Protein AF-0000000067941904 (afdb_homodimer)

Nearest PDB structures (foldseek):
  3c17-assembly1_B  TM=8.852E-01  e=2.523E-32  Escherichia coli K-12
  4pvq-assembly1_A  TM=8.910E-01  e=1.715E-28  Homo sapiens
  4pvr-assembly1_B  TM=8.862E-01  e=5.006E-28  Homo sapiens
  4o0f-assembly1_B  TM=8.774E-01  e=3.024E-28  Homo sapiens
  4o0g-assembly1_A  TM=8.658E-01  e=3.875E-26  Homo sapiens

Radius of gyration: 23.12 Å; Cα contacts (8 Å, |Δi|>4): 1687; chains: 2; bounding box: 45×76×63 Å

Structure (mmCIF, N/CA/C/O backbone):
data_AF-0000000067941904-model_v1
#
loop_
_entity.id
_entity.type
_entity.pdbx_description
1 polymer beta-aspartyl-peptidase
#
loop_
_atom_site.group_PDB
_atom_site.id
_atom_site.type_symbol
_atom_site.label_atom_id
_atom_site.label_alt_id
_atom_site.label_comp_id
_atom_site.label_asym_id
_atom_site.label_entity_id
_atom_site.label_seq_id
_atom_site.pdbx_PDB_ins_code
_atom_site.Cartn_x
_atom_site.Cartn_y
_atom_site.Cartn_z
_atom_site.occupancy
_atom_site.B_iso_or_equiv
_atom_site.auth_seq_id
_atom_site.auth_comp_id
_atom_site.auth_asym_id
_atom_site.auth_atom_id
_atom_site.pdbx_PDB_model_num
ATOM 1 N N . MET A 1 1 ? -7.453 7.094 29.125 1 82.31 1 MET A N 1
ATOM 2 C CA . MET A 1 1 ? -6.68 7.547 27.969 1 82.31 1 MET A CA 1
ATOM 3 C C . MET A 1 1 ? -7.297 8.805 27.359 1 82.31 1 MET A C 1
ATOM 5 O O . MET A 1 1 ? -8.5 9.016 27.469 1 82.31 1 MET A O 1
ATOM 9 N N . GLY A 1 2 ? -6.449 9.805 27.031 1 92 2 GLY A N 1
ATOM 10 C CA . GLY A 1 2 ? -7.008 11.031 26.5 1 92 2 GLY A CA 1
ATOM 11 C C . GLY A 1 2 ? -6.973 11.094 24.984 1 92 2 GLY A C 1
ATOM 12 O O . GLY A 1 2 ? -6.547 10.133 24.328 1 92 2 GLY A O 1
ATOM 13 N N . TRP A 1 3 ? -7.645 12.094 24.5 1 97.69 3 TRP A N 1
ATOM 14 C CA . TRP A 1 3 ? -7.602 12.305 23.047 1 97.69 3 TRP A CA 1
ATOM 15 C C . TRP A 1 3 ? -6.305 12.992 22.641 1 97.69 3 TRP A C 1
ATOM 17 O O . TRP A 1 3 ? -5.703 13.719 23.438 1 97.69 3 TRP A O 1
ATOM 27 N N . GLU A 1 4 ? -5.77 12.688 21.5 1 98.62 4 GLU A N 1
ATOM 28 C CA . GLU A 1 4 ? -4.637 13.328 20.844 1 98.62 4 GLU A CA 1
ATOM 29 C C . GLU A 1 4 ? -4.938 13.602 19.375 1 98.62 4 GLU A C 1
ATOM 31 O O . GLU A 1 4 ? -5.664 12.844 18.734 1 98.62 4 GLU A O 1
ATOM 36 N N . ILE A 1 5 ? -4.383 14.711 18.859 1 98.88 5 ILE A N 1
ATOM 37 C CA . ILE A 1 5 ? -4.5 15.039 17.453 1 98.88 5 ILE A CA 1
ATOM 38 C C . ILE A 1 5 ? -3.189 15.648 16.953 1 98.88 5 ILE A C 1
ATOM 40 O O . ILE A 1 5 ? -2.518 16.375 17.688 1 98.88 5 ILE A O 1
ATOM 44 N N . ALA A 1 6 ? -2.777 15.273 15.781 1 98.88 6 ALA A N 1
ATOM 45 C CA . ALA A 1 6 ? -1.626 15.875 15.117 1 98.88 6 ALA A CA 1
ATOM 46 C C . ALA A 1 6 ? -1.904 16.094 13.625 1 98.88 6 ALA A C 1
ATOM 48 O O . ALA A 1 6 ? -2.643 15.312 13.016 1 98.88 6 ALA A O 1
ATOM 49 N N . LEU A 1 7 ? -1.392 17.141 13.062 1 98.38 7 LEU A N 1
ATOM 50 C CA . LEU A 1 7 ? -1.56 17.422 11.641 1 98.38 7 LEU A CA 1
ATOM 51 C C . LEU A 1 7 ? -0.282 18 11.047 1 98.38 7 LEU A C 1
ATOM 53 O O . LEU A 1 7 ? 0.583 18.5 11.781 1 98.38 7 LEU A O 1
ATOM 57 N N . HIS A 1 8 ? -0.13 17.844 9.742 1 97.06 8 HIS A N 1
ATOM 58 C CA . HIS A 1 8 ? 1.003 18.438 9.047 1 97.06 8 HIS A CA 1
ATOM 59 C C . HIS A 1 8 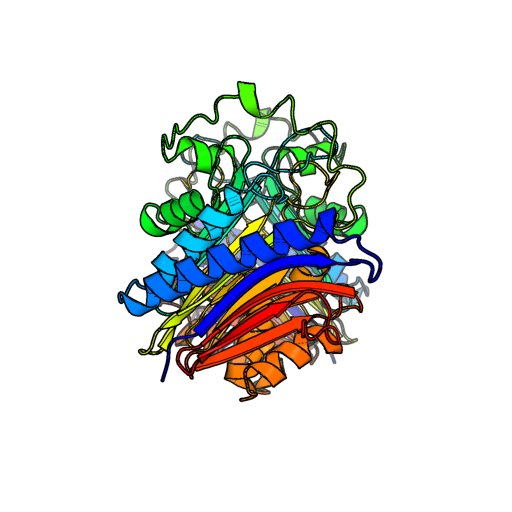? 0.564 19.078 7.738 1 97.06 8 HIS A C 1
ATOM 61 O O . HIS A 1 8 ? -0.49 18.75 7.195 1 97.06 8 HIS A O 1
ATOM 67 N N . ASP A 1 9 ? 1.375 20.031 7.293 1 93.62 9 ASP A N 1
ATOM 68 C CA . ASP A 1 9 ? 1.194 20.703 6.012 1 93.62 9 ASP A CA 1
ATOM 69 C C . ASP A 1 9 ? 2.479 20.672 5.188 1 93.62 9 ASP A C 1
ATOM 71 O O . ASP A 1 9 ? 2.984 21.719 4.773 1 93.62 9 ASP A O 1
ATOM 75 N N . GLY A 1 10 ? 3.006 19.469 5.074 1 91.5 10 GLY A N 1
ATOM 76 C CA . GLY A 1 10 ? 4.156 19.281 4.203 1 91.5 10 GLY A CA 1
ATOM 77 C C . GLY A 1 10 ? 5.48 19.359 4.938 1 91.5 10 GLY A C 1
ATOM 78 O O . GLY A 1 10 ? 5.57 19.969 6 1 91.5 10 GLY A O 1
ATOM 79 N N . ALA A 1 11 ? 6.488 18.688 4.328 1 91.88 11 ALA A N 1
ATOM 80 C CA . ALA A 1 11 ? 7.867 18.641 4.812 1 91.88 11 ALA A CA 1
ATOM 81 C C . ALA A 1 11 ? 8.859 18.656 3.648 1 91.88 11 ALA A C 1
ATOM 83 O O . ALA A 1 11 ? 8.469 18.422 2.5 1 91.88 11 ALA A O 1
ATOM 84 N N . GLY A 1 12 ? 10.055 19.016 3.949 1 91.44 12 GLY A N 1
ATOM 85 C CA . GLY A 1 12 ? 11.117 19.031 2.953 1 91.44 12 GLY A CA 1
ATOM 86 C C . GLY A 1 12 ? 12.258 19.953 3.318 1 91.44 12 GLY A C 1
ATOM 87 O O . GLY A 1 12 ? 12.641 20.047 4.488 1 91.44 12 GLY A O 1
ATOM 88 N N . ASP A 1 13 ? 12.867 20.484 2.264 1 90.25 13 ASP A N 1
ATOM 89 C CA . ASP A 1 13 ? 13.984 21.406 2.451 1 90.25 13 ASP A CA 1
ATOM 90 C C . ASP A 1 13 ? 13.484 22.828 2.727 1 90.25 13 ASP A C 1
ATOM 92 O O . ASP A 1 13 ? 13.672 23.719 1.904 1 90.25 13 ASP A O 1
ATOM 96 N N . ILE A 1 14 ? 12.93 23 3.85 1 91.12 14 ILE A N 1
ATOM 97 C CA . ILE A 1 14 ? 12.453 24.297 4.312 1 91.12 14 ILE A CA 1
ATOM 98 C C . ILE A 1 14 ? 13.578 25.062 5.008 1 91.12 14 ILE A C 1
ATOM 100 O O . ILE A 1 14 ? 13.922 24.75 6.152 1 91.12 14 ILE A O 1
ATOM 104 N N . PRO A 1 15 ? 14.039 26.062 4.344 1 91.25 15 PRO A N 1
ATOM 105 C CA . PRO A 1 15 ? 15.211 26.734 4.914 1 91.25 15 PRO A CA 1
ATOM 106 C C . PRO A 1 15 ? 14.898 27.453 6.219 1 91.25 15 PRO A C 1
ATOM 108 O O . PRO A 1 15 ? 13.82 28.031 6.363 1 91.25 15 PRO A O 1
ATOM 111 N N . TYR A 1 16 ? 15.93 27.531 7.066 1 90.69 16 TYR A N 1
ATOM 112 C CA . TYR A 1 16 ? 15.781 28.219 8.344 1 90.69 16 TYR A CA 1
ATOM 113 C C . TYR A 1 16 ? 15.586 29.719 8.133 1 90.69 16 TYR A C 1
ATOM 115 O O . TYR A 1 16 ? 15.086 30.406 9.016 1 90.69 16 TYR A O 1
ATOM 123 N N . SER A 1 17 ? 15.961 30.156 6.996 1 91.25 17 SER A N 1
ATOM 124 C CA . SER A 1 17 ? 15.883 31.578 6.664 1 91.25 17 SER A CA 1
ATOM 125 C C . SER A 1 17 ? 14.547 31.922 6 1 91.25 17 SER A C 1
ATOM 127 O O . SER A 1 17 ? 14.375 33.031 5.473 1 91.25 17 SER A O 1
ATOM 129 N N . LEU A 1 18 ? 13.625 30.953 5.953 1 89 18 LEU A N 1
ATOM 130 C CA . LEU A 1 18 ? 12.32 31.25 5.375 1 89 18 LEU A CA 1
ATOM 131 C C . LEU A 1 18 ? 11.703 32.5 6.004 1 89 18 LEU A C 1
ATOM 133 O O . LEU A 1 18 ? 11.516 32.531 7.223 1 89 18 LEU A O 1
ATOM 137 N N . PRO A 1 19 ? 11.391 33.469 5.191 1 91.56 19 PRO A N 1
ATOM 138 C CA . PRO A 1 19 ? 10.906 34.75 5.75 1 91.56 19 PRO A CA 1
ATOM 139 C C . PRO A 1 19 ? 9.555 34.594 6.453 1 91.56 19 PRO A C 1
ATOM 141 O O . PRO A 1 19 ? 8.758 33.719 6.082 1 91.56 19 PRO A O 1
ATOM 144 N N . PRO A 1 20 ? 9.258 35.406 7.371 1 92.31 20 PRO A N 1
ATOM 145 C CA . PRO A 1 20 ? 8.023 35.344 8.156 1 92.31 20 PRO A CA 1
ATOM 146 C C . PRO A 1 20 ? 6.77 35.406 7.289 1 92.31 20 PRO A C 1
ATOM 148 O O . PRO A 1 20 ? 5.766 34.75 7.594 1 92.31 20 PRO A O 1
ATOM 151 N N . GLU A 1 21 ? 6.797 36.188 6.289 1 90.88 21 GLU A N 1
ATOM 152 C CA . GLU A 1 21 ? 5.633 36.375 5.43 1 90.88 21 GLU A CA 1
ATOM 153 C C . GLU A 1 21 ? 5.238 35.062 4.754 1 90.88 21 GLU A C 1
ATOM 155 O O . GLU A 1 21 ? 4.09 34.875 4.34 1 90.88 21 GLU A O 1
ATOM 160 N N . ARG A 1 22 ? 6.219 34.125 4.75 1 86.62 22 ARG A N 1
ATOM 161 C CA . ARG A 1 22 ? 5.965 32.875 4.078 1 86.62 22 ARG A CA 1
ATOM 162 C C . ARG A 1 22 ? 5.578 31.781 5.082 1 86.62 22 ARG A C 1
ATOM 164 O O . ARG A 1 22 ? 4.77 30.906 4.777 1 86.62 22 ARG A O 1
ATOM 171 N N . HIS A 1 23 ? 6.164 31.781 6.227 1 90.38 23 HIS A N 1
ATOM 172 C CA . HIS A 1 23 ? 5.883 30.656 7.105 1 90.38 23 HIS A CA 1
ATOM 173 C C . HIS A 1 23 ? 4.801 31.016 8.125 1 90.38 23 HIS A C 1
ATOM 175 O O . HIS A 1 23 ? 4.043 30.141 8.555 1 90.38 23 HIS A O 1
ATOM 181 N N . LEU A 1 24 ? 4.539 32.281 8.438 1 92.69 24 LEU A N 1
ATOM 182 C CA . LEU A 1 24 ? 3.588 32.656 9.477 1 92.69 24 LEU A CA 1
ATOM 183 C C . LEU A 1 24 ? 2.162 32.312 9.062 1 92.69 24 LEU A C 1
ATOM 185 O O . LEU A 1 24 ? 1.393 31.766 9.859 1 92.69 24 LEU A O 1
ATOM 189 N N . PRO A 1 25 ? 1.819 32.656 7.793 1 89.94 25 PRO A N 1
ATOM 190 C CA . PRO A 1 25 ? 0.46 32.281 7.395 1 89.94 25 PRO A CA 1
ATOM 191 C C . PRO A 1 25 ? 0.209 30.766 7.492 1 89.94 25 PRO A C 1
ATOM 193 O O . PRO A 1 25 ? -0.898 30.344 7.832 1 89.94 25 PRO A O 1
ATOM 196 N N . ARG A 1 26 ? 1.134 29.969 7.199 1 90.38 26 ARG A N 1
ATOM 197 C CA . ARG A 1 26 ? 1.008 28.516 7.277 1 90.38 26 ARG A CA 1
ATOM 198 C C . ARG A 1 26 ? 0.893 28.047 8.727 1 90.38 26 ARG A C 1
ATOM 200 O O . ARG A 1 26 ? 0.109 27.156 9.031 1 90.38 26 ARG A O 1
ATOM 207 N N . GLU A 1 27 ? 1.648 28.688 9.578 1 93.75 27 GLU A N 1
ATOM 208 C CA . GLU A 1 27 ? 1.556 28.375 11 1 93.75 27 GLU A CA 1
ATOM 209 C C . GLU A 1 27 ? 0.187 28.75 11.562 1 93.75 27 GLU A C 1
ATOM 211 O O . GLU A 1 27 ? -0.379 28.016 12.375 1 93.75 27 GLU A O 1
ATOM 216 N N . GLU A 1 28 ? -0.254 29.875 11.148 1 94.38 28 GLU A N 1
ATOM 217 C CA . GLU A 1 28 ? -1.566 30.312 11.602 1 94.38 28 GLU A CA 1
ATOM 218 C C . GLU A 1 28 ? -2.666 29.359 11.141 1 94.38 28 GLU A C 1
ATOM 220 O O . GLU A 1 28 ? -3.611 29.094 11.875 1 94.38 28 GLU A O 1
ATOM 225 N N . THR A 1 29 ? -2.508 28.969 9.953 1 93.19 29 THR A N 1
ATOM 226 C CA . THR A 1 29 ? -3.465 28 9.414 1 93.19 29 THR A CA 1
ATOM 227 C C . THR A 1 29 ? -3.441 26.703 10.219 1 93.19 29 THR A C 1
ATOM 229 O O . THR A 1 29 ? -4.492 26.156 10.547 1 93.19 29 THR A O 1
ATOM 232 N N . LEU A 1 30 ? -2.291 26.203 10.492 1 96.19 30 LEU A N 1
ATOM 233 C CA . LEU A 1 30 ? -2.154 25 11.297 1 96.19 30 LEU A CA 1
ATOM 234 C C . LEU A 1 30 ? -2.785 25.172 12.672 1 96.19 30 LEU A C 1
ATOM 236 O O . LEU A 1 30 ? -3.467 24.281 13.172 1 96.19 30 LEU A O 1
ATOM 240 N N . ARG A 1 31 ? -2.512 26.344 13.234 1 97.31 31 ARG A N 1
ATOM 241 C CA . ARG A 1 31 ? -3.09 26.656 14.539 1 97.31 31 ARG A CA 1
ATOM 242 C C . ARG A 1 31 ? -4.613 26.641 14.477 1 97.31 31 ARG A C 1
ATOM 244 O O . ARG A 1 31 ? -5.266 26.047 15.344 1 97.31 31 ARG A O 1
ATOM 251 N N . HIS A 1 32 ? -5.102 27.25 13.508 1 97.06 32 HIS A N 1
ATOM 252 C CA . HIS A 1 32 ? -6.547 27.328 13.328 1 97.06 32 HIS A CA 1
ATOM 253 C C . HIS A 1 32 ? -7.152 25.938 13.156 1 97.06 32 HIS A C 1
ATOM 255 O O . HIS A 1 32 ? -8.133 25.594 13.836 1 97.06 32 HIS A O 1
ATOM 261 N N . CYS A 1 33 ? -6.605 25.141 12.266 1 97.38 33 CYS A N 1
ATOM 262 C CA . CYS A 1 33 ? -7.105 23.781 12.008 1 97.38 33 CYS A CA 1
ATOM 263 C C . CYS A 1 33 ? -6.992 22.922 13.258 1 97.38 33 CYS A C 1
ATOM 265 O O . CYS A 1 33 ? -7.879 22.109 13.539 1 97.38 33 CYS A O 1
ATOM 267 N N . LEU A 1 34 ? -5.898 23.094 13.984 1 98.56 34 LEU A N 1
ATOM 268 C CA . LEU A 1 34 ? -5.711 22.344 15.227 1 98.56 34 LEU A CA 1
ATOM 269 C C . LEU A 1 34 ? -6.805 22.672 16.234 1 98.56 34 LEU A C 1
ATOM 271 O O . LEU A 1 34 ? -7.328 21.781 16.906 1 98.56 34 LEU A O 1
ATOM 275 N N . GLN A 1 35 ? -7.125 23.938 16.344 1 98.44 35 GLN A N 1
ATOM 276 C CA . GLN A 1 35 ? -8.18 24.375 17.266 1 98.44 35 GLN A CA 1
ATOM 277 C C . GLN A 1 35 ? -9.523 23.781 16.875 1 98.44 35 GLN A C 1
ATOM 279 O O . GLN A 1 35 ? -10.305 23.359 17.734 1 98.44 35 GLN A O 1
ATOM 284 N N . ILE A 1 36 ? -9.773 23.719 15.617 1 98.38 36 ILE A N 1
ATOM 285 C CA . ILE A 1 36 ? -10.992 23.109 15.125 1 98.38 36 ILE A CA 1
ATOM 286 C C . ILE A 1 36 ? -11.023 21.625 15.523 1 98.38 36 ILE A C 1
ATOM 288 O O . ILE A 1 36 ? -12.047 21.125 15.984 1 98.38 36 ILE A O 1
ATOM 292 N N . GLY A 1 37 ? -9.922 20.953 15.312 1 98.62 37 GLY A N 1
ATOM 293 C CA . GLY A 1 37 ? -9.828 19.547 15.672 1 98.62 37 GLY A CA 1
ATOM 294 C C . GLY A 1 37 ? -10.016 19.297 17.156 1 98.62 37 GLY A C 1
ATOM 295 O O . GLY A 1 37 ? -10.711 18.359 17.547 1 98.62 37 GLY A O 1
ATOM 296 N N . VAL A 1 38 ? -9.445 20.156 17.953 1 98.44 38 VAL A N 1
ATOM 297 C CA . VAL A 1 38 ? -9.57 20.047 19.391 1 98.44 38 VAL A CA 1
ATOM 298 C C . VAL A 1 38 ? -11.039 20.203 19.797 1 98.44 38 VAL A C 1
ATOM 300 O O . VAL A 1 38 ? -11.555 19.406 20.594 1 98.44 38 VAL A O 1
ATOM 303 N N . LYS A 1 39 ? -11.656 21.188 19.281 1 98.5 39 LYS A N 1
ATOM 304 C CA . LYS A 1 39 ? -13.07 21.422 19.578 1 98.5 39 LYS A CA 1
ATOM 305 C C . LYS A 1 39 ? -13.914 20.219 19.156 1 98.5 39 LYS A C 1
ATOM 307 O O . LYS A 1 39 ? -14.836 19.812 19.891 1 98.5 39 LYS A O 1
ATOM 312 N N . ALA A 1 40 ? -13.625 19.641 18.031 1 98.62 40 ALA A N 1
ATOM 313 C CA . ALA A 1 40 ? -14.367 18.5 17.516 1 98.62 40 ALA A CA 1
ATOM 314 C C . ALA A 1 40 ? -14.211 17.281 18.422 1 98.62 40 ALA A C 1
ATOM 316 O O . ALA A 1 40 ? -15.188 16.609 18.766 1 98.62 40 ALA A O 1
ATOM 317 N N . LEU A 1 41 ? -13 17.031 18.859 1 98.25 41 LEU A N 1
ATOM 318 C CA . LEU A 1 41 ? -12.742 15.898 19.75 1 98.25 41 LEU A CA 1
ATOM 319 C C . LEU A 1 41 ? -13.43 16.094 21.094 1 98.25 41 LEU A C 1
ATOM 321 O O . LEU A 1 41 ? -13.992 15.148 21.656 1 98.25 41 LEU A O 1
ATOM 325 N N . LYS A 1 42 ? -13.406 17.281 21.578 1 97.25 42 LYS A N 1
ATOM 326 C CA . LYS A 1 42 ? -14.047 17.578 22.859 1 97.25 42 LYS A CA 1
ATOM 327 C C . LYS A 1 42 ? -15.562 17.422 22.766 1 97.25 42 LYS A C 1
ATOM 329 O O . LYS A 1 42 ? -16.219 17.156 23.766 1 97.25 42 LYS A O 1
ATOM 334 N N . SER A 1 43 ? -16.078 17.562 21.609 1 97.56 43 SER A N 1
ATOM 335 C CA . SER A 1 43 ? -17.516 17.391 21.391 1 97.56 43 SER A CA 1
ATOM 336 C C . SER A 1 43 ? -17.859 15.945 21.062 1 97.56 43 SER A C 1
ATOM 338 O O . SER A 1 43 ? -18.953 15.664 20.547 1 97.56 43 SER A O 1
ATOM 340 N N . ASN A 1 44 ? -17 15.062 21.109 1 96.69 44 ASN A N 1
ATOM 341 C CA . ASN A 1 44 ? -17.141 13.617 20.969 1 96.69 44 ASN A CA 1
ATOM 342 C C . ASN A 1 44 ? -17.375 13.219 19.516 1 96.69 44 ASN A C 1
ATOM 344 O O . ASN A 1 44 ? -18.078 12.234 19.234 1 96.69 44 ASN A O 1
ATOM 348 N N . MET A 1 45 ? -16.906 14.102 18.656 1 98.25 45 MET A N 1
ATOM 349 C CA . MET A 1 45 ? -16.844 13.664 17.266 1 98.25 45 MET A CA 1
ATOM 350 C C . MET A 1 45 ? -15.883 12.492 17.109 1 98.25 45 MET A C 1
ATOM 352 O O . MET A 1 45 ? -14.836 12.453 17.75 1 98.25 45 MET A O 1
ATOM 356 N N . THR A 1 46 ? -16.219 11.516 16.219 1 98.44 46 THR A N 1
ATOM 357 C CA . THR A 1 46 ? -15.352 10.352 16.047 1 98.44 46 THR A CA 1
ATOM 358 C C . THR A 1 46 ? -14.031 10.758 15.398 1 98.44 46 THR A C 1
ATOM 360 O O . THR A 1 46 ? -13.984 11.695 14.594 1 98.44 46 THR A O 1
ATOM 363 N N . PRO A 1 47 ? -12.984 10.055 15.75 1 98.75 47 PRO A N 1
ATOM 364 C CA . PRO A 1 47 ? -11.703 10.375 15.109 1 98.75 47 PRO A CA 1
ATOM 365 C C . PRO A 1 47 ? -11.789 10.367 13.586 1 98.75 47 PRO A C 1
ATOM 367 O O . PRO A 1 47 ? -11.18 11.219 12.93 1 98.75 47 PRO A O 1
ATOM 370 N N . LEU A 1 48 ? -12.547 9.445 13.016 1 98.88 48 LEU A N 1
ATOM 371 C CA . LEU A 1 48 ? -12.703 9.367 11.562 1 98.88 48 LEU A CA 1
ATOM 372 C C . LEU A 1 48 ? -13.312 10.656 11.016 1 98.88 48 LEU A C 1
ATOM 374 O O . LEU A 1 48 ? -12.844 11.195 10.008 1 98.88 48 LEU A O 1
ATOM 378 N N . ASP A 1 49 ? -14.312 11.203 11.648 1 98.81 49 ASP A N 1
ATOM 379 C CA . ASP A 1 49 ? -14.945 12.453 11.234 1 98.81 49 ASP A CA 1
ATOM 380 C C . ASP A 1 49 ? -14.008 13.633 11.445 1 98.81 49 ASP A C 1
ATOM 382 O O . ASP A 1 49 ? -14 14.578 10.648 1 98.81 49 ASP A O 1
ATOM 386 N N . VAL A 1 50 ? -13.242 13.594 12.492 1 98.88 50 VAL A N 1
ATOM 387 C CA . VAL A 1 50 ? -12.336 14.68 12.836 1 98.88 50 VAL A CA 1
ATOM 388 C C . VAL A 1 50 ? -11.242 14.797 11.766 1 98.88 50 VAL A C 1
ATOM 390 O O . VAL A 1 50 ? -10.961 15.898 11.281 1 98.88 50 VAL A O 1
ATOM 393 N N . VAL A 1 51 ? -10.625 13.672 11.383 1 98.94 51 VAL A N 1
ATOM 394 C CA . VAL A 1 51 ? -9.523 13.75 10.43 1 98.94 51 VAL A CA 1
ATOM 395 C C . VAL A 1 51 ? -10.055 14.195 9.07 1 98.94 51 VAL A C 1
ATOM 397 O O . VAL A 1 51 ? -9.375 14.93 8.336 1 98.94 51 VAL A O 1
ATOM 400 N N . GLU A 1 52 ? -11.25 13.742 8.68 1 98.69 52 GLU A N 1
ATOM 401 C CA . GLU A 1 52 ? -11.844 14.234 7.445 1 98.69 52 GLU A CA 1
ATOM 402 C C . GLU A 1 52 ? -12.078 15.742 7.512 1 98.69 52 GLU A C 1
ATOM 404 O O . GLU A 1 52 ? -11.758 16.469 6.57 1 98.69 52 GLU A O 1
ATOM 409 N N . LEU A 1 53 ? -12.641 16.219 8.594 1 98.56 53 LEU A N 1
ATOM 410 C CA . LEU A 1 53 ? -12.922 17.625 8.805 1 98.56 53 LEU A CA 1
ATOM 411 C C . LEU A 1 53 ? -11.656 18.469 8.656 1 98.56 53 LEU A C 1
ATOM 413 O O . LEU A 1 53 ? -11.648 19.469 7.949 1 98.56 53 LEU A O 1
ATOM 417 N N . ILE A 1 54 ? -10.617 18.047 9.305 1 98.5 54 ILE A N 1
ATOM 418 C CA . ILE A 1 54 ? -9.383 18.828 9.352 1 98.5 54 ILE A CA 1
ATOM 419 C C . ILE A 1 54 ? -8.719 18.828 7.977 1 98.5 54 ILE A C 1
ATOM 421 O O . ILE A 1 54 ? -8.258 19.875 7.512 1 98.5 54 ILE A O 1
ATOM 425 N N . VAL A 1 55 ? -8.633 17.672 7.328 1 97.88 55 VAL A N 1
ATOM 426 C CA . VAL A 1 55 ? -7.973 17.609 6.027 1 97.88 55 VAL A CA 1
ATOM 427 C C . VAL A 1 55 ? -8.789 18.391 5 1 97.88 55 VAL A C 1
ATOM 429 O O . VAL A 1 55 ? -8.227 19.031 4.113 1 97.88 55 VAL A O 1
ATOM 432 N N . ARG A 1 56 ? -10.102 18.375 5.141 1 95.81 56 ARG A N 1
ATOM 433 C CA . ARG A 1 56 ? -10.93 19.219 4.281 1 95.81 56 ARG A CA 1
ATOM 434 C C . ARG A 1 56 ? -10.602 20.688 4.473 1 95.81 56 ARG A C 1
ATOM 436 O O . ARG A 1 56 ? -10.492 21.438 3.502 1 95.81 56 ARG A O 1
ATOM 443 N N . GLU A 1 57 ? -10.516 21.109 5.711 1 95 57 GLU A N 1
ATOM 444 C CA . GLU A 1 57 ? -10.164 22.5 6.008 1 95 57 GLU A CA 1
ATOM 445 C C . GLU A 1 57 ? -8.82 22.875 5.383 1 95 57 GLU A C 1
ATOM 447 O O . GLU A 1 57 ? -8.672 23.969 4.836 1 95 57 GLU A O 1
ATOM 452 N N . LEU A 1 58 ? -7.922 21.969 5.473 1 94.19 58 LEU A N 1
ATOM 453 C CA . LEU A 1 58 ? -6.594 22.203 4.918 1 94.19 58 LEU A CA 1
ATOM 454 C C . LEU A 1 58 ? -6.641 22.266 3.395 1 94.19 58 LEU A C 1
ATOM 456 O O . LEU A 1 58 ? -5.941 23.078 2.777 1 94.19 58 LEU A O 1
ATOM 460 N N . GLU A 1 59 ? -7.422 21.375 2.791 1 90.81 59 GLU A N 1
ATOM 461 C CA . GLU A 1 59 ? -7.574 21.375 1.339 1 90.81 59 GLU A CA 1
ATOM 462 C C . GLU A 1 59 ? -8.141 22.703 0.842 1 90.81 59 GLU A C 1
ATOM 464 O O . GLU A 1 59 ? -7.867 23.109 -0.288 1 90.81 59 GLU A O 1
ATOM 469 N N . ASN A 1 60 ? -8.859 23.375 1.639 1 88.81 60 ASN A N 1
ATOM 470 C CA . ASN A 1 60 ? -9.539 24.609 1.249 1 88.81 60 ASN A CA 1
ATOM 471 C C . ASN A 1 60 ? -8.609 25.812 1.341 1 88.81 60 ASN A C 1
ATOM 473 O O . ASN A 1 60 ? -8.977 26.922 0.944 1 88.81 60 ASN A O 1
ATOM 477 N N . ILE A 1 61 ? -7.445 25.672 1.817 1 83.69 61 ILE A N 1
ATOM 478 C CA . ILE A 1 61 ? -6.512 26.781 1.971 1 83.69 61 ILE A CA 1
ATOM 479 C C . ILE A 1 61 ? -5.66 26.906 0.709 1 83.69 61 ILE A C 1
ATOM 481 O O . ILE A 1 61 ? -4.941 25.984 0.335 1 83.69 61 ILE A O 1
ATOM 485 N N . PRO A 1 62 ? -5.727 28.016 0.093 1 70.94 62 PRO A N 1
ATOM 486 C CA . PRO A 1 62 ? -5.027 28.203 -1.18 1 70.94 62 PRO A CA 1
ATOM 487 C C . PRO A 1 62 ? -3.514 28.062 -1.048 1 70.94 62 PRO A C 1
ATOM 489 O O . PRO A 1 62 ? -2.836 27.719 -2.02 1 70.94 62 PRO A O 1
ATOM 492 N N . HIS A 1 63 ? -2.986 28.391 0.065 1 64.12 63 HIS A N 1
ATOM 493 C CA . HIS A 1 63 ? -1.533 28.391 0.199 1 64.12 63 HIS A CA 1
ATOM 494 C C . HIS A 1 63 ? -0.999 26.969 0.323 1 64.12 63 HIS A C 1
ATOM 496 O O . HIS A 1 63 ? 0.215 26.75 0.318 1 64.12 63 HIS A O 1
ATOM 502 N N . PHE A 1 64 ? -1.901 26.031 0.279 1 63.81 64 PHE A N 1
ATOM 503 C CA . PHE A 1 64 ? -1.436 24.656 0.423 1 63.81 64 PHE A CA 1
ATOM 504 C C . PHE A 1 64 ? -1.532 23.906 -0.902 1 63.81 64 PHE A C 1
ATOM 506 O O . PHE A 1 64 ? -2.428 24.172 -1.706 1 63.81 64 PHE A O 1
ATOM 513 N N . ASN A 1 65 ? -0.474 23.203 -1.185 1 54.88 65 ASN A N 1
ATOM 514 C CA . ASN A 1 65 ? -0.398 22.438 -2.424 1 54.88 65 ASN A CA 1
ATOM 515 C C . ASN A 1 65 ? -1.342 21.234 -2.398 1 54.88 65 ASN A C 1
ATOM 517 O O . ASN A 1 65 ? -0.938 20.109 -2.719 1 54.88 65 ASN A O 1
ATOM 521 N N . ALA A 1 66 ? -2.455 21.375 -1.819 1 63.78 66 ALA A N 1
ATOM 522 C CA . ALA A 1 66 ? -3.531 20.391 -1.913 1 63.78 66 ALA A CA 1
ATOM 523 C C . ALA A 1 66 ? -4.883 21.062 -2.119 1 63.78 66 ALA A C 1
ATOM 525 O O . ALA A 1 66 ? -5.086 22.203 -1.682 1 63.78 66 ALA A O 1
ATOM 526 N N . GLY A 1 67 ? -5.746 20.375 -2.975 1 48.28 67 GLY A N 1
ATOM 527 C CA . GLY A 1 67 ? -7.055 20.938 -3.227 1 48.28 67 GLY A CA 1
ATOM 528 C C . GLY A 1 67 ? -7.004 22.203 -4.07 1 48.28 67 GLY A C 1
ATOM 529 O O . GLY A 1 67 ? -6.566 22.172 -5.223 1 48.28 67 GLY A O 1
ATOM 530 N N . ARG A 1 68 ? -7.262 23.344 -3.51 1 47.59 68 ARG A N 1
ATOM 531 C CA . ARG A 1 68 ? -7.363 24.625 -4.199 1 47.59 68 ARG A CA 1
ATOM 532 C C . ARG A 1 68 ? -5.984 25.141 -4.594 1 47.59 68 ARG A C 1
ATOM 534 O O . ARG A 1 68 ? -5.859 25.953 -5.516 1 47.59 68 ARG A O 1
ATOM 541 N N . GLY A 1 69 ? -4.934 24.594 -3.928 1 48.66 69 GLY A N 1
ATOM 542 C CA . GLY A 1 69 ? -3.574 25 -4.242 1 48.66 69 GLY A CA 1
ATOM 543 C C . GLY A 1 69 ? -2.811 23.969 -5.043 1 48.66 69 GLY A C 1
ATOM 544 O O . GLY A 1 69 ? -1.578 23.922 -5 1 48.66 69 GLY A O 1
ATOM 545 N N . SER A 1 70 ? -3.41 23.281 -5.887 1 61 70 SER A N 1
ATOM 546 C CA . SER A 1 70 ? -2.828 22.094 -6.512 1 61 70 SER A CA 1
ATOM 547 C C . SER A 1 70 ? -1.788 22.469 -7.559 1 61 70 SER A C 1
ATOM 549 O O . SER A 1 70 ? -1.891 23.531 -8.188 1 61 70 SER A O 1
ATOM 551 N N . VAL A 1 71 ? -0.754 21.672 -7.574 1 65 71 VAL A N 1
ATOM 552 C CA . VAL A 1 71 ? 0.361 21.812 -8.508 1 65 71 VAL A CA 1
ATOM 553 C C . VAL A 1 71 ? 0.059 21.047 -9.797 1 65 71 VAL A C 1
ATOM 555 O O . VAL A 1 71 ? -0.767 20.125 -9.797 1 65 71 VAL A O 1
ATOM 558 N N . LEU A 1 72 ? 0.773 21.5 -10.828 1 68.81 72 LEU A N 1
ATOM 559 C CA . LEU A 1 72 ? 0.491 20.938 -12.148 1 68.81 72 LEU A CA 1
ATOM 560 C C . LEU A 1 72 ? 1.468 19.812 -12.477 1 68.81 72 LEU A C 1
ATOM 562 O O . LEU A 1 72 ? 2.631 19.859 -12.07 1 68.81 72 LEU A O 1
ATOM 566 N N . THR A 1 73 ? 0.963 18.812 -13.125 1 73.81 73 THR A N 1
ATOM 567 C CA . THR A 1 73 ? 1.817 17.812 -13.742 1 73.81 73 THR A CA 1
ATOM 568 C C . THR A 1 73 ? 2.646 18.422 -14.867 1 73.81 73 THR A C 1
ATOM 570 O O . THR A 1 73 ? 2.467 19.594 -15.219 1 73.81 73 THR A O 1
ATOM 573 N N . ASN A 1 74 ? 3.59 17.609 -15.391 1 75.81 74 ASN A N 1
ATOM 574 C CA . ASN A 1 74 ? 4.387 18.078 -16.516 1 75.81 74 ASN A CA 1
ATOM 575 C C . ASN A 1 74 ? 3.529 18.281 -17.766 1 75.81 74 ASN A C 1
ATOM 577 O O . ASN A 1 74 ? 3.967 18.906 -18.734 1 75.81 74 ASN A O 1
ATOM 581 N N . LYS A 1 75 ? 2.285 17.875 -17.719 1 76.38 75 LYS A N 1
ATOM 582 C CA . LYS A 1 75 ? 1.344 18.094 -18.812 1 76.38 75 LYS A CA 1
ATOM 583 C C . LYS A 1 75 ? 0.384 19.234 -18.484 1 76.38 75 LYS A C 1
ATOM 585 O O . LYS A 1 75 ? -0.56 19.5 -19.234 1 76.38 75 LYS A O 1
ATOM 590 N N . GLY A 1 76 ? 0.574 19.75 -17.328 1 76.38 76 GLY A N 1
ATOM 591 C CA . GLY A 1 76 ? -0.234 20.891 -16.953 1 76.38 76 GLY A CA 1
ATOM 592 C C . GLY A 1 76 ? -1.585 20.516 -16.391 1 76.38 76 GLY A C 1
ATOM 593 O O . GLY A 1 76 ? -2.516 21.312 -16.375 1 76.38 76 GLY A O 1
ATOM 594 N N . THR A 1 77 ? -1.688 19.266 -15.93 1 77 77 THR A N 1
ATOM 595 C CA . THR A 1 77 ? -2.947 18.812 -15.336 1 77 77 THR A CA 1
ATOM 596 C C . THR A 1 77 ? -2.824 18.703 -13.82 1 77 77 THR A C 1
ATOM 598 O O . THR A 1 77 ? -1.716 18.625 -13.289 1 77 77 THR A O 1
ATOM 601 N N . ILE A 1 78 ? -3.994 18.875 -13.18 1 77.5 78 ILE A N 1
ATOM 602 C CA . ILE A 1 78 ? -4.066 18.656 -11.742 1 77.5 78 ILE A CA 1
ATOM 603 C C . ILE A 1 78 ? -4.508 17.234 -11.453 1 77.5 78 ILE A C 1
ATOM 605 O O . ILE A 1 78 ? -5.469 16.734 -12.047 1 77.5 78 ILE A O 1
ATOM 609 N N . GLU A 1 79 ? -3.742 16.562 -10.617 1 84.75 79 GLU A N 1
ATOM 610 C CA . GLU A 1 79 ? -4.098 15.203 -10.203 1 84.75 79 GLU A CA 1
ATOM 611 C C . GLU A 1 79 ? -3.955 15.039 -8.695 1 84.75 79 GLU A C 1
ATOM 613 O O . GLU A 1 79 ? -2.854 14.805 -8.188 1 84.75 79 GLU A O 1
ATOM 618 N N . MET A 1 80 ? -5.059 15.062 -8.031 1 87.69 80 MET A N 1
ATOM 619 C CA . MET A 1 80 ? -5.059 14.961 -6.578 1 87.69 80 MET A CA 1
ATOM 620 C C . MET A 1 80 ? -5.258 13.516 -6.133 1 87.69 80 MET A C 1
ATOM 622 O O . MET A 1 80 ? -5.852 12.719 -6.859 1 87.69 80 MET A O 1
ATOM 626 N N . GLU A 1 81 ? -4.746 13.25 -4.969 1 93.19 81 GLU A N 1
ATOM 627 C CA . GLU A 1 81 ? -4.906 11.953 -4.316 1 93.19 81 GLU A CA 1
ATOM 628 C C . GLU A 1 81 ? -5.258 12.125 -2.84 1 93.19 81 GLU A C 1
ATOM 630 O O . GLU A 1 81 ? -4.84 13.094 -2.203 1 93.19 81 GLU A O 1
ATOM 635 N N . ALA A 1 82 ? -5.988 11.227 -2.371 1 95.81 82 ALA A N 1
ATOM 636 C CA . ALA A 1 82 ? -6.309 11.258 -0.946 1 95.81 82 ALA A CA 1
ATOM 637 C C . ALA A 1 82 ? -6.598 9.859 -0.42 1 95.81 82 ALA A C 1
ATOM 639 O O . ALA A 1 82 ? -6.879 8.938 -1.196 1 95.81 82 ALA A O 1
ATOM 640 N N . TYR A 1 83 ? -6.473 9.75 0.854 1 97.94 83 TYR A N 1
ATOM 641 C CA . TYR A 1 83 ? -6.711 8.508 1.572 1 97.94 83 TYR A CA 1
ATOM 642 C C . TYR A 1 83 ? -7.266 8.773 2.967 1 97.94 83 TYR A C 1
ATOM 644 O O . TYR A 1 83 ? -6.84 9.719 3.639 1 97.94 83 TYR A O 1
ATOM 652 N N . ILE A 1 84 ? -8.242 7.941 3.406 1 98.62 84 ILE A N 1
ATOM 653 C CA . ILE A 1 84 ? -8.789 8.016 4.754 1 98.62 84 ILE A CA 1
ATOM 654 C C . ILE A 1 84 ? -9.016 6.609 5.301 1 98.62 84 ILE A C 1
ATOM 656 O O . ILE A 1 84 ? -9.422 5.711 4.559 1 98.62 84 ILE A O 1
ATOM 660 N N . MET A 1 85 ? -8.711 6.418 6.59 1 98.56 85 MET A N 1
ATOM 661 C CA . MET A 1 85 ? -8.805 5.078 7.16 1 98.56 85 MET A CA 1
ATOM 662 C C . MET A 1 85 ? -9.25 5.133 8.617 1 98.56 85 MET A C 1
ATOM 664 O O . MET A 1 85 ? -8.812 6.004 9.375 1 98.56 85 MET A O 1
ATOM 668 N N . ASP A 1 86 ? -10.148 4.207 8.938 1 98.38 86 ASP A N 1
ATOM 669 C CA . ASP A 1 86 ? -10.586 3.957 10.312 1 98.38 86 ASP A CA 1
ATOM 670 C C . ASP A 1 86 ? -9.781 2.832 10.953 1 98.38 86 ASP A C 1
ATOM 672 O O . ASP A 1 86 ? -9.914 1.668 10.562 1 98.38 86 ASP A O 1
ATOM 676 N N . GLY A 1 87 ? -9.047 3.152 11.992 1 97.25 87 GLY A N 1
ATOM 677 C CA . GLY A 1 87 ? -8.156 2.182 12.617 1 97.25 87 GLY A CA 1
ATOM 678 C C . GLY A 1 87 ? -8.891 1.078 13.344 1 97.25 87 GLY A C 1
ATOM 679 O O . GLY A 1 87 ? -8.352 -0.009 13.555 1 97.25 87 GLY A O 1
ATOM 680 N N . ASN A 1 88 ? -10.047 1.312 13.711 1 93.69 88 ASN A N 1
ATOM 681 C CA . ASN A 1 88 ? -10.812 0.35 14.492 1 93.69 88 ASN A CA 1
ATOM 682 C C . ASN A 1 88 ? -11.477 -0.697 13.602 1 93.69 88 ASN A C 1
ATOM 684 O O . ASN A 1 88 ? -11.453 -1.889 13.914 1 93.69 88 ASN A O 1
ATOM 688 N N . THR A 1 89 ? -12.023 -0.267 12.578 1 94.5 89 THR A N 1
ATOM 689 C CA . THR A 1 89 ? -12.758 -1.17 11.695 1 94.5 89 THR A CA 1
ATOM 690 C C . THR A 1 89 ? -11.883 -1.609 10.523 1 94.5 89 THR A C 1
ATOM 692 O O . THR A 1 89 ? -12.219 -2.557 9.812 1 94.5 89 THR A O 1
ATOM 695 N N . MET A 1 90 ? -10.883 -0.897 10.203 1 94.75 90 MET A N 1
ATOM 696 C CA . MET A 1 90 ? -9.945 -1.119 9.109 1 94.75 90 MET A CA 1
ATOM 697 C C . MET A 1 90 ? -10.578 -0.756 7.77 1 94.75 90 MET A C 1
ATOM 699 O O . MET A 1 90 ? -10.016 -1.045 6.711 1 94.75 90 MET A O 1
ATOM 703 N N . LYS A 1 91 ? -11.758 -0.123 7.848 1 96.44 91 LYS A N 1
ATOM 704 C CA . LYS A 1 91 ? -12.32 0.422 6.613 1 96.44 91 LYS A CA 1
ATOM 705 C C . LYS A 1 91 ? -11.469 1.572 6.086 1 96.44 91 LYS A C 1
ATOM 707 O O . LYS A 1 91 ? -10.906 2.346 6.867 1 96.44 91 LYS A O 1
ATOM 712 N N . CYS A 1 92 ? -11.422 1.65 4.754 1 97.62 92 CYS A N 1
ATOM 713 C CA . CYS A 1 92 ? -10.594 2.695 4.164 1 97.62 92 CYS A CA 1
ATOM 714 C C . CYS A 1 92 ? -11.086 3.059 2.768 1 97.62 92 CYS A C 1
ATOM 716 O O . CYS A 1 92 ? -11.891 2.334 2.18 1 97.62 92 CYS A O 1
ATOM 718 N N . GLY A 1 93 ? -10.68 4.211 2.332 1 96.81 93 GLY A N 1
ATOM 719 C CA . GLY A 1 93 ? -10.961 4.715 0.996 1 96.81 93 GLY A CA 1
ATOM 720 C C . GLY A 1 93 ? -9.828 5.555 0.427 1 96.81 93 GLY A C 1
ATOM 721 O O . GLY A 1 93 ? -9.211 6.336 1.146 1 96.81 93 GLY A O 1
ATOM 722 N N . ALA A 1 94 ? -9.555 5.336 -0.827 1 97.06 94 ALA A N 1
ATOM 723 C CA . ALA A 1 94 ? -8.523 6.078 -1.542 1 97.06 94 ALA A CA 1
ATOM 724 C C . ALA A 1 94 ? -9.023 6.539 -2.906 1 97.06 94 ALA A C 1
ATOM 726 O O . ALA A 1 94 ? -9.836 5.863 -3.537 1 97.06 94 ALA A O 1
ATOM 727 N N . VAL A 1 95 ? -8.492 7.664 -3.312 1 93.5 95 VAL A N 1
ATOM 728 C CA . VAL A 1 95 ? -8.758 8.188 -4.645 1 93.5 95 VAL A CA 1
ATOM 729 C C . VAL A 1 95 ? -7.477 8.758 -5.246 1 93.5 95 VAL A C 1
ATOM 731 O O . VAL A 1 95 ? -6.602 9.234 -4.52 1 93.5 95 VAL A O 1
ATOM 734 N N . SER A 1 96 ? -7.355 8.703 -6.504 1 91.62 96 SER A N 1
ATOM 735 C CA . SER A 1 96 ? -6.223 9.297 -7.211 1 91.62 96 SER A CA 1
ATOM 736 C C . SER A 1 96 ? -6.641 9.82 -8.578 1 91.62 96 SER A C 1
ATOM 738 O O . SER A 1 96 ? -7.695 9.453 -9.102 1 91.62 96 SER A O 1
ATOM 740 N N . GLY A 1 97 ? -5.793 10.711 -9.07 1 85.81 97 GLY A N 1
ATOM 741 C CA . GLY A 1 97 ? -5.992 11.242 -10.406 1 85.81 97 GLY A CA 1
ATOM 742 C C . GLY A 1 97 ? -7.145 12.219 -10.5 1 85.81 97 GLY A C 1
ATOM 743 O O . GLY A 1 97 ? -7.719 12.406 -11.578 1 85.81 97 GLY A O 1
ATOM 744 N N . LEU A 1 98 ? -7.516 12.836 -9.422 1 83.88 98 LEU A N 1
ATOM 745 C CA . LEU A 1 98 ? -8.664 13.734 -9.406 1 83.88 98 LEU A CA 1
ATOM 746 C C . LEU A 1 98 ? -8.289 15.117 -9.938 1 83.88 98 LEU A C 1
ATOM 748 O O . LEU A 1 98 ? -7.238 15.656 -9.578 1 83.88 98 LEU A O 1
ATOM 752 N N . SER A 1 99 ? -9.203 15.609 -10.773 1 79.81 99 SER A N 1
ATOM 753 C CA . SER A 1 99 ? -8.883 16.906 -11.344 1 79.81 99 SER A CA 1
ATOM 754 C C . SER A 1 99 ? -10.023 17.906 -11.125 1 79.81 99 SER A C 1
ATOM 756 O O . SER A 1 99 ? -9.844 19.109 -11.305 1 79.81 99 SER A O 1
ATOM 758 N N . THR A 1 100 ? -11.094 17.469 -10.641 1 75.62 100 THR A N 1
ATOM 759 C CA . THR A 1 100 ? -12.242 18.359 -10.609 1 75.62 100 THR A CA 1
ATOM 760 C C . THR A 1 100 ? -12.844 18.422 -9.211 1 75.62 100 THR A C 1
ATOM 762 O O . THR A 1 100 ? -13.891 19.047 -9 1 75.62 100 THR A O 1
ATOM 765 N N . VAL A 1 101 ? -12.266 17.844 -8.25 1 78.62 101 VAL A N 1
ATOM 766 C CA . VAL A 1 101 ? -12.82 17.75 -6.902 1 78.62 101 VAL A CA 1
ATOM 767 C C . VAL A 1 101 ? -12.086 18.719 -5.977 1 78.62 101 VAL A C 1
ATOM 769 O O . VAL A 1 101 ? -10.859 18.844 -6.047 1 78.62 101 VAL A O 1
ATOM 772 N N . VAL A 1 102 ? -12.883 19.375 -5.203 1 79.44 102 VAL A N 1
ATOM 773 C CA . VAL A 1 102 ? -12.297 20.344 -4.285 1 79.44 102 VAL A CA 1
ATOM 774 C C . VAL A 1 102 ? -11.734 19.625 -3.062 1 79.44 102 VAL A C 1
ATOM 776 O O . VAL A 1 102 ? -10.633 19.922 -2.607 1 79.44 102 VAL A O 1
ATOM 779 N N . ASN A 1 103 ? -12.555 18.672 -2.541 1 91.06 103 ASN A N 1
ATOM 780 C CA . ASN A 1 103 ? -12.125 17.938 -1.36 1 91.06 103 ASN A CA 1
ATOM 781 C C . ASN A 1 103 ? -11.938 16.453 -1.667 1 91.06 103 ASN A C 1
ATOM 783 O O . ASN A 1 103 ? -12.852 15.648 -1.467 1 91.06 103 ASN A O 1
ATOM 787 N N . ALA A 1 104 ? -10.75 16.141 -2.025 1 92.25 104 ALA A N 1
ATOM 788 C CA . ALA A 1 104 ? -10.406 14.766 -2.395 1 92.25 104 ALA A CA 1
ATOM 789 C C . ALA A 1 104 ? -10.617 13.812 -1.22 1 92.25 104 ALA A C 1
ATOM 791 O O . ALA A 1 104 ? -11.031 12.672 -1.407 1 92.25 104 ALA A O 1
ATOM 792 N N . VAL A 1 105 ? -10.398 14.281 -0 1 96.31 105 VAL A N 1
ATOM 793 C CA . VAL A 1 105 ? -10.492 13.422 1.173 1 96.31 105 VAL A CA 1
ATOM 794 C C . VAL A 1 105 ? -11.953 13.016 1.395 1 96.31 105 VAL A C 1
ATOM 796 O O . VAL A 1 105 ? -12.234 11.898 1.833 1 96.31 105 VAL A O 1
ATOM 799 N N . SER A 1 106 ? -12.812 13.891 1.1 1 94.81 106 SER A N 1
ATOM 800 C CA . SER A 1 106 ? -14.227 13.562 1.259 1 94.81 106 SER A CA 1
ATOM 801 C C . SER A 1 106 ? -14.68 12.555 0.211 1 94.81 106 SER A C 1
ATOM 803 O O . SER A 1 106 ? -15.547 11.719 0.481 1 94.81 106 SER A O 1
ATOM 805 N N . LEU A 1 107 ? -14.117 12.672 -0.943 1 92.62 107 LEU A N 1
ATOM 806 C CA . LEU A 1 107 ? -14.414 11.656 -1.947 1 92.62 107 LEU A CA 1
ATOM 807 C C . LEU A 1 107 ? -13.867 10.297 -1.521 1 92.62 107 LEU A C 1
ATOM 809 O O . LEU A 1 107 ? -14.523 9.273 -1.729 1 92.62 107 LEU A O 1
ATOM 813 N N . ALA A 1 108 ? -12.711 10.266 -0.977 1 95.88 108 ALA A N 1
ATOM 814 C CA . ALA A 1 108 ? -12.172 9.023 -0.436 1 95.88 108 ALA A CA 1
ATOM 815 C C . ALA A 1 108 ? -13.102 8.43 0.616 1 95.88 108 ALA A C 1
ATOM 817 O O . ALA A 1 108 ? -13.32 7.215 0.645 1 95.88 108 ALA A O 1
ATOM 818 N N . ARG A 1 109 ? -13.664 9.305 1.43 1 96.75 109 ARG A N 1
ATOM 819 C CA . ARG A 1 109 ? -14.617 8.867 2.439 1 96.75 109 ARG A CA 1
ATOM 820 C C . ARG A 1 109 ? -15.859 8.258 1.793 1 96.75 109 ARG A C 1
ATOM 822 O O . ARG A 1 109 ? -16.375 7.246 2.271 1 96.75 109 ARG A O 1
ATOM 829 N N . LEU A 1 110 ? -16.266 8.844 0.771 1 93.62 110 LEU A N 1
ATOM 830 C CA . LEU A 1 110 ? -17.438 8.328 0.063 1 93.62 110 LEU A CA 1
ATOM 831 C C . LEU A 1 110 ? -17.156 6.961 -0.538 1 93.62 110 LEU A C 1
ATOM 833 O O . LEU A 1 110 ? -18 6.066 -0.499 1 93.62 110 LEU A O 1
ATOM 837 N N . VAL A 1 111 ? -15.961 6.793 -1.114 1 93 111 VAL A N 1
ATOM 838 C CA . VAL A 1 111 ? -15.562 5.488 -1.633 1 93 111 VAL A CA 1
ATOM 839 C C . VAL A 1 111 ? -15.602 4.449 -0.513 1 93 111 VAL A C 1
ATOM 841 O O . VAL A 1 111 ? -16.156 3.361 -0.688 1 93 111 VAL A O 1
ATOM 844 N N . MET A 1 112 ? -15.125 4.777 0.61 1 95.06 112 MET A N 1
ATOM 845 C CA . MET A 1 112 ? -15.062 3.916 1.786 1 95.06 112 MET A CA 1
ATOM 846 C C . MET A 1 112 ? -16.453 3.48 2.215 1 95.06 112 MET A C 1
ATOM 848 O O . MET A 1 112 ? -16.688 2.307 2.51 1 95.06 112 MET A O 1
ATOM 852 N N . ASP A 1 113 ? -17.344 4.395 2.207 1 94.25 113 ASP A N 1
ATOM 853 C CA . ASP A 1 113 ? -18.625 4.168 2.863 1 94.25 113 ASP A CA 1
ATOM 854 C C . ASP A 1 113 ? -19.672 3.664 1.867 1 94.25 113 ASP A C 1
ATOM 856 O O . ASP A 1 113 ? -20.625 2.982 2.25 1 94.25 113 ASP A O 1
ATOM 860 N N . HIS A 1 114 ? -19.484 3.945 0.582 1 90.94 114 HIS A N 1
ATOM 861 C CA . HIS A 1 114 ? -20.625 3.766 -0.307 1 90.94 114 HIS A CA 1
ATOM 862 C C . HIS A 1 114 ? -20.266 2.871 -1.488 1 90.94 114 HIS A C 1
ATOM 864 O O . HIS A 1 114 ? -21.031 2.771 -2.451 1 90.94 114 HIS A O 1
ATOM 870 N N . THR A 1 115 ? -19.156 2.307 -1.493 1 86.94 115 THR A N 1
ATOM 871 C CA . THR A 1 115 ? -18.781 1.321 -2.506 1 86.94 115 THR A CA 1
ATOM 872 C C . THR A 1 115 ? -18.188 0.077 -1.858 1 86.94 115 THR A C 1
ATOM 874 O O . THR A 1 115 ? -17.781 0.111 -0.695 1 86.94 115 THR A O 1
ATOM 877 N N . PRO A 1 116 ? -18.203 -1.036 -2.586 1 87.94 116 PRO A N 1
ATOM 878 C CA . PRO A 1 116 ? -17.531 -2.227 -2.055 1 87.94 116 PRO A CA 1
ATOM 879 C C . PRO A 1 116 ? -16.016 -2.176 -2.229 1 87.94 116 PRO A C 1
ATOM 881 O O . PRO A 1 116 ? -15.336 -3.162 -1.958 1 87.94 116 PRO A O 1
ATOM 884 N N . HIS A 1 117 ? -15.492 -1.03 -2.719 1 90.56 117 HIS A N 1
ATOM 885 C CA . HIS A 1 117 ? -14.078 -0.931 -3.057 1 90.56 117 HIS A CA 1
ATOM 886 C C . HIS A 1 117 ? -13.328 -0.08 -2.039 1 90.56 117 HIS A C 1
ATOM 888 O O . HIS A 1 117 ? -13.938 0.648 -1.258 1 90.56 117 HIS A O 1
ATOM 894 N N . THR A 1 118 ? -11.977 -0.196 -2.092 1 94.44 118 THR A N 1
ATOM 895 C CA . THR A 1 118 ? -11.117 0.583 -1.206 1 94.44 118 THR A CA 1
ATOM 896 C C . THR A 1 118 ? -10.398 1.688 -1.979 1 94.44 118 THR A C 1
ATOM 898 O O . THR A 1 118 ? -9.883 2.635 -1.384 1 94.44 118 THR A O 1
ATOM 901 N N . TYR A 1 119 ? -10.352 1.576 -3.264 1 94.75 119 TYR A N 1
ATOM 902 C CA . TYR A 1 119 ? -9.531 2.479 -4.062 1 94.75 119 TYR A CA 1
ATOM 903 C C . TYR A 1 119 ? -10.117 2.666 -5.453 1 94.75 119 TYR A C 1
ATOM 905 O O . TYR A 1 119 ? -10.273 1.701 -6.207 1 94.75 119 TYR A O 1
ATOM 913 N N . LEU A 1 120 ? -10.422 3.953 -5.793 1 91.06 120 LEU A N 1
ATOM 914 C CA . LEU A 1 120 ? -10.938 4.285 -7.121 1 91.06 120 LEU A CA 1
ATOM 915 C C . LEU A 1 120 ? -10.117 5.402 -7.754 1 91.06 120 LEU A C 1
ATOM 917 O O . LEU A 1 120 ? -9.758 6.375 -7.086 1 91.06 120 LEU A O 1
ATOM 921 N N . GLU A 1 121 ? -9.789 5.25 -8.977 1 85.5 121 GLU A N 1
ATOM 922 C CA . GLU A 1 121 ? -9.109 6.305 -9.719 1 85.5 121 GLU A CA 1
ATOM 923 C C . GLU A 1 121 ? -10.102 7.176 -10.484 1 85.5 121 GLU A C 1
ATOM 925 O O . GLU A 1 121 ? -11.305 6.91 -10.477 1 85.5 121 GLU A O 1
ATOM 930 N N . PHE A 1 122 ? -9.609 8.133 -11.328 1 70.69 122 PHE A N 1
ATOM 931 C CA . PHE A 1 122 ? -10.164 9.336 -11.945 1 70.69 122 PHE A CA 1
ATOM 932 C C . PHE A 1 122 ? -11.594 9.094 -12.422 1 70.69 122 PHE A C 1
ATOM 934 O O . PHE A 1 122 ? -12.547 9.508 -11.766 1 70.69 122 PHE A O 1
ATOM 941 N N . ASP A 1 123 ? -11.609 8.5 -13.562 1 63.88 123 ASP A N 1
ATOM 942 C CA . ASP A 1 123 ? -12.922 8.492 -14.195 1 63.88 123 ASP A CA 1
ATOM 943 C C . ASP A 1 123 ? -13.93 7.684 -13.383 1 63.88 123 ASP A C 1
ATOM 945 O O . ASP A 1 123 ? -15.086 8.086 -13.234 1 63.88 123 ASP A O 1
ATOM 949 N N . GLY A 1 124 ? -13.414 6.77 -12.734 1 60.97 124 GLY A N 1
ATOM 950 C CA . GLY A 1 124 ? -14.297 5.957 -11.914 1 60.97 124 GLY A CA 1
ATOM 951 C C . GLY A 1 124 ? -14.773 6.668 -10.664 1 60.97 124 GLY A C 1
ATOM 952 O O . GLY A 1 124 ? -15.953 6.617 -10.32 1 60.97 124 GLY A O 1
ATOM 953 N N . ALA A 1 125 ? -13.875 7.262 -10.094 1 64.38 125 ALA A N 1
ATOM 954 C CA . ALA A 1 125 ? -14.172 7.953 -8.844 1 64.38 125 ALA A CA 1
ATOM 955 C C . ALA A 1 125 ? -15.094 9.141 -9.078 1 64.38 125 ALA A C 1
ATOM 957 O O . ALA A 1 125 ? -16.031 9.383 -8.305 1 64.38 125 ALA A O 1
ATOM 958 N N . GLU A 1 126 ? -14.805 9.773 -10.148 1 62.69 126 GLU A N 1
ATOM 959 C CA . GLU A 1 126 ? -15.57 10.992 -10.406 1 62.69 126 GLU A CA 1
ATOM 960 C C . GLU A 1 126 ? -16.969 10.664 -10.922 1 62.69 126 GLU A C 1
ATOM 962 O O . GLU A 1 126 ? -17.906 11.43 -10.695 1 62.69 126 GLU A O 1
ATOM 967 N N . GLU A 1 127 ? -17.062 9.602 -11.656 1 63.69 127 GLU A N 1
ATOM 968 C CA . GLU A 1 127 ? -18.375 9.195 -12.164 1 63.69 127 GLU A CA 1
ATOM 969 C C . GLU A 1 127 ? -19.25 8.672 -11.039 1 63.69 127 GLU A C 1
ATOM 971 O O . GLU A 1 127 ? -20.484 8.75 -11.117 1 63.69 127 GLU A O 1
ATOM 976 N N . PHE A 1 128 ? -18.641 8.016 -10.344 1 56.94 128 PHE A N 1
ATOM 977 C CA . PHE A 1 128 ? -19.438 7.465 -9.242 1 56.94 128 PHE A CA 1
ATOM 978 C C . PHE A 1 128 ? -20.312 8.539 -8.625 1 56.94 128 PHE A C 1
ATOM 980 O O . PHE A 1 128 ? -21.531 8.367 -8.516 1 56.94 128 PHE A O 1
ATOM 987 N N . ILE A 1 129 ? -19.797 9.273 -7.711 1 52.41 129 ILE A N 1
ATOM 988 C CA . ILE A 1 129 ? -20.703 10.156 -7 1 52.41 129 ILE A CA 1
ATOM 989 C C . ILE A 1 129 ? -20.922 11.438 -7.809 1 52.41 129 ILE A C 1
ATOM 991 O O . ILE A 1 129 ? -19.953 12.078 -8.234 1 52.41 129 ILE A O 1
ATOM 995 N N . ASP A 1 130 ? -21.906 11.383 -8.727 1 46.34 130 ASP A N 1
ATOM 996 C CA . ASP A 1 130 ? -22.312 12.719 -9.125 1 46.34 130 ASP A CA 1
ATOM 997 C C . ASP A 1 130 ? -21.875 13.766 -8.102 1 46.34 130 ASP A C 1
ATOM 999 O O . ASP A 1 130 ? -22.688 14.312 -7.371 1 46.34 130 ASP A O 1
ATOM 1003 N N . TYR A 1 131 ? -20.922 13.484 -7.531 1 46.47 131 TYR A N 1
ATOM 1004 C CA . TYR A 1 131 ? -20.359 14.492 -6.629 1 46.47 131 TYR A CA 1
ATOM 1005 C C . TYR A 1 131 ? -20.062 15.789 -7.371 1 46.47 131 TYR A C 1
ATOM 1007 O O . TYR A 1 131 ? -19 15.922 -7.992 1 46.47 131 TYR A O 1
ATOM 1015 N N . THR A 1 132 ? -20.891 16.25 -8.273 1 38.94 132 THR A N 1
ATOM 1016 C CA . THR A 1 132 ? -20.938 17.5 -9.016 1 38.94 132 THR A CA 1
ATOM 1017 C C . THR A 1 132 ? -20.453 18.656 -8.148 1 38.94 132 THR A C 1
ATOM 1019 O O . THR A 1 132 ? -21.156 19.656 -7.988 1 38.94 132 THR A O 1
ATOM 1022 N N . GLN A 1 133 ? -19.859 18.531 -7.102 1 39.91 133 GLN A N 1
ATOM 1023 C CA . GLN A 1 133 ? -19.531 19.938 -6.844 1 39.91 133 GLN A CA 1
ATOM 1024 C C . GLN A 1 133 ? -18.547 20.469 -7.883 1 39.91 133 GLN A C 1
ATOM 1026 O O . GLN A 1 133 ? -17.344 20.188 -7.812 1 39.91 133 GLN A O 1
ATOM 1031 N N . PRO A 1 134 ? -19.031 20.625 -9.141 1 38.41 134 PRO A N 1
ATOM 1032 C CA . PRO A 1 134 ? -18.172 21.25 -10.148 1 38.41 134 PRO A CA 1
ATOM 1033 C C . PRO A 1 134 ? -17.297 22.359 -9.578 1 38.41 134 PRO A C 1
ATOM 1035 O O . PRO A 1 134 ? -17.797 23.234 -8.867 1 38.41 134 PRO A O 1
ATOM 1038 N N . ILE A 1 135 ? -16.094 22.125 -9.328 1 39.44 135 ILE A N 1
ATOM 1039 C CA . ILE A 1 135 ? -15.203 23.266 -9.164 1 39.44 135 ILE A CA 1
ATOM 1040 C C . ILE A 1 135 ? -15.438 24.266 -10.297 1 39.44 135 ILE A C 1
ATOM 1042 O O . ILE A 1 135 ? -15.453 23.891 -11.469 1 39.44 135 ILE A O 1
ATOM 1046 N N . GLN A 1 136 ? -16.094 25.25 -10.141 1 35.06 136 GLN A N 1
ATOM 1047 C CA . GLN A 1 136 ? -16.109 26.328 -11.133 1 35.06 136 GLN A CA 1
ATOM 1048 C C . GLN A 1 136 ? -14.727 26.562 -11.711 1 35.06 136 GLN A C 1
ATOM 1050 O O . GLN A 1 136 ? -13.789 26.906 -10.977 1 35.06 136 GLN A O 1
ATOM 1055 N N . LYS A 1 137 ? -14.422 26.094 -12.82 1 37.78 137 LYS A N 1
ATOM 1056 C CA . LYS A 1 137 ? -13.219 26.25 -13.625 1 37.78 137 LYS A CA 1
ATOM 1057 C C . LYS A 1 137 ? -12.688 27.688 -13.547 1 37.78 137 LYS A C 1
ATOM 1059 O O . LYS A 1 137 ? -11.602 27.969 -14.055 1 37.78 137 LYS A O 1
ATOM 1064 N N . ASP A 1 138 ? -13.516 28.609 -13.406 1 34.06 138 ASP A N 1
ATOM 1065 C CA . ASP A 1 138 ? -13.047 29.984 -13.555 1 34.06 138 ASP A CA 1
ATOM 1066 C C . ASP A 1 138 ? -11.984 30.328 -12.523 1 34.06 138 ASP A C 1
ATOM 1068 O O . ASP A 1 138 ? -11.32 31.359 -12.625 1 34.06 138 ASP A O 1
ATOM 1072 N N . THR A 1 139 ? -12.078 29.844 -11.406 1 34.47 139 THR A N 1
ATOM 1073 C CA . THR A 1 139 ? -11.242 30.438 -10.359 1 34.47 139 THR A CA 1
ATOM 1074 C C . THR A 1 139 ? -9.844 29.812 -10.375 1 34.47 139 THR A C 1
ATOM 1076 O O . THR A 1 139 ? -8.922 30.344 -9.742 1 34.47 139 THR A O 1
ATOM 1079 N N . ILE A 1 140 ? -9.641 28.625 -10.922 1 38.19 140 ILE A N 1
ATOM 1080 C CA . ILE A 1 140 ? -8.359 27.969 -10.703 1 38.19 140 ILE A CA 1
ATOM 1081 C C . ILE A 1 140 ? -7.316 28.547 -11.656 1 38.19 140 ILE A C 1
ATOM 1083 O O . ILE A 1 140 ? -6.117 28.312 -11.484 1 38.19 140 ILE A O 1
ATOM 1087 N N . LYS A 1 141 ? -7.641 28.969 -12.898 1 37.69 141 LYS A N 1
ATOM 1088 C CA . LYS A 1 141 ? -6.625 29.312 -13.891 1 37.69 141 LYS A CA 1
ATOM 1089 C C . LYS A 1 141 ? -5.742 30.453 -13.406 1 37.69 141 LYS A C 1
ATOM 1091 O O . LYS A 1 141 ? -4.645 30.656 -13.922 1 37.69 141 LYS A O 1
ATOM 1096 N N . ASN A 1 142 ? -6.402 31.344 -12.906 1 34.25 142 ASN A N 1
ATOM 1097 C CA . ASN A 1 142 ? -5.645 32.594 -12.805 1 34.25 142 ASN A CA 1
ATOM 1098 C C . ASN A 1 142 ? -4.59 32.531 -11.711 1 34.25 142 ASN A C 1
ATOM 1100 O O . ASN A 1 142 ? -3.592 33.25 -11.75 1 34.25 142 ASN A O 1
ATOM 1104 N N . GLU A 1 143 ? -4.914 31.859 -10.5 1 36.16 143 GLU A N 1
ATOM 1105 C CA . GLU A 1 143 ? -3.996 31.984 -9.375 1 36.16 143 GLU A CA 1
ATOM 1106 C C . GLU A 1 143 ? -2.893 30.938 -9.43 1 36.16 143 GLU A C 1
ATOM 1108 O O . GLU A 1 143 ? -1.949 30.984 -8.641 1 36.16 143 GLU A O 1
ATOM 1113 N N . THR A 1 144 ? -3.016 29.938 -10.156 1 40.59 144 THR A N 1
ATOM 1114 C CA . THR A 1 144 ? -2.125 28.781 -10.148 1 40.59 144 THR A CA 1
ATOM 1115 C C . THR A 1 144 ? -0.802 29.109 -10.836 1 40.59 144 THR A C 1
ATOM 1117 O O . THR A 1 144 ? 0.199 28.422 -10.625 1 40.59 144 THR A O 1
ATOM 1120 N N . GLU A 1 145 ? -0.794 29.922 -11.945 1 36.75 145 GLU A N 1
ATOM 1121 C CA . GLU A 1 145 ? 0.403 30.172 -12.742 1 36.75 145 GLU A CA 1
ATOM 1122 C C . GLU A 1 145 ? 1.519 30.766 -11.883 1 36.75 145 GLU A C 1
ATOM 1124 O O . GLU A 1 145 ? 2.697 30.656 -12.227 1 36.75 145 GLU A O 1
ATOM 1129 N N . THR A 1 146 ? 1.201 31.844 -11.203 1 33.53 146 THR A N 1
ATOM 1130 C CA . THR A 1 146 ? 2.23 32.781 -10.75 1 33.53 146 THR A CA 1
ATOM 1131 C C . THR A 1 146 ? 3.025 32.188 -9.594 1 33.53 146 THR A C 1
ATOM 1133 O O . THR A 1 146 ? 4.234 32.375 -9.492 1 33.53 146 THR A O 1
ATOM 1136 N N . SER A 1 147 ? 2.277 31.859 -8.461 1 35.44 147 SER A N 1
ATOM 1137 C CA . SER A 1 147 ? 3.002 31.938 -7.195 1 35.44 147 SER A CA 1
ATOM 1138 C C . SER A 1 147 ? 3.971 30.781 -7.039 1 35.44 147 SER A C 1
ATOM 1140 O O . SER A 1 147 ? 5.051 30.938 -6.461 1 35.44 147 SER A O 1
ATOM 1142 N N . LEU A 1 148 ? 3.43 29.422 -7.145 1 38.94 148 LEU A N 1
ATOM 1143 C CA . LEU A 1 148 ? 4.109 28.438 -6.312 1 38.94 148 LEU A CA 1
ATOM 1144 C C . LEU A 1 148 ? 5.262 27.797 -7.07 1 38.94 148 LEU A C 1
ATOM 1146 O O . LEU A 1 148 ? 5.844 26.812 -6.602 1 38.94 148 LEU A O 1
ATOM 1150 N N . ALA A 1 149 ? 5.434 27.953 -8.227 1 38.19 149 ALA A N 1
ATOM 1151 C CA . ALA A 1 149 ? 6.547 27.344 -8.938 1 38.19 149 ALA A CA 1
ATOM 1152 C C . ALA A 1 149 ? 7.871 27.594 -8.219 1 38.19 149 ALA A C 1
ATOM 1154 O O . ALA A 1 149 ? 8.828 26.828 -8.383 1 38.19 149 ALA A O 1
ATOM 1155 N N . ASN A 1 150 ? 8.047 28.703 -7.82 1 36.59 150 ASN A N 1
ATOM 1156 C CA . ASN A 1 150 ? 9.32 29.078 -7.203 1 36.59 150 ASN A CA 1
ATOM 1157 C C . ASN A 1 150 ? 9.391 28.609 -5.754 1 36.59 150 ASN A C 1
ATOM 1159 O O . ASN A 1 150 ? 10.32 28.969 -5.027 1 36.59 150 ASN A O 1
ATOM 1163 N N . ASP A 1 151 ? 8.172 28.391 -5.031 1 41.72 151 ASP A N 1
ATOM 1164 C CA . ASP A 1 151 ? 8.297 28.25 -3.584 1 41.72 151 ASP A CA 1
ATOM 1165 C C . ASP A 1 151 ? 8.758 26.859 -3.197 1 41.72 151 ASP A C 1
ATOM 1167 O O . ASP A 1 151 ? 8.516 25.891 -3.926 1 41.72 151 ASP A O 1
ATOM 1171 N N . ASP A 1 152 ? 9.648 26.844 -2.072 1 43.06 152 ASP A N 1
ATOM 1172 C CA . ASP A 1 152 ? 10.594 25.984 -1.364 1 43.06 152 ASP A CA 1
ATOM 1173 C C . ASP A 1 152 ? 9.969 24.625 -1.052 1 43.06 152 ASP A C 1
ATOM 1175 O O . ASP A 1 152 ? 10.688 23.656 -0.766 1 43.06 152 ASP A O 1
ATOM 1179 N N . SER A 1 153 ? 8.648 24.547 -0.695 1 48.47 153 SER A N 1
ATOM 1180 C CA . SER A 1 153 ? 8.305 23.172 -0.391 1 48.47 153 SER A CA 1
ATOM 1181 C C . SER A 1 153 ? 7.652 22.484 -1.588 1 48.47 153 SER A C 1
ATOM 1183 O O . SER A 1 153 ? 6.562 22.875 -2.012 1 48.47 153 SER A O 1
ATOM 1185 N N . GLN A 1 154 ? 8.43 22.062 -2.592 1 53.09 154 GLN A N 1
ATOM 1186 C CA . GLN A 1 154 ? 8.047 21.312 -3.775 1 53.09 154 GLN A CA 1
ATOM 1187 C C . GLN A 1 154 ? 7.156 20.125 -3.406 1 53.09 154 GLN A C 1
ATOM 1189 O O . GLN A 1 154 ? 6.727 19.375 -4.281 1 53.09 154 GLN A O 1
ATOM 1194 N N . ILE A 1 155 ? 6.969 19.953 -2.119 1 55.88 155 ILE A N 1
ATOM 1195 C CA . ILE A 1 155 ? 6.203 18.781 -1.705 1 55.88 155 ILE A CA 1
ATOM 1196 C C . ILE A 1 155 ? 4.984 19.219 -0.898 1 55.88 155 ILE A C 1
ATOM 1198 O O . ILE A 1 155 ? 5.117 19.875 0.132 1 55.88 155 ILE A O 1
ATOM 1202 N N . GLY A 1 156 ? 3.709 19.109 -1.512 1 77.69 156 GLY A N 1
ATOM 1203 C CA . GLY A 1 156 ? 2.527 19.562 -0.8 1 77.69 156 GLY A CA 1
ATOM 1204 C C . GLY A 1 156 ? 1.635 18.438 -0.328 1 77.69 156 GLY A C 1
ATOM 1205 O O . GLY A 1 156 ? 0.858 17.891 -1.11 1 77.69 156 GLY A O 1
ATOM 1206 N N . THR A 1 157 ? 1.851 17.781 0.697 1 92.38 157 THR A N 1
ATOM 1207 C CA . THR A 1 157 ? 0.994 16.797 1.337 1 92.38 157 THR A CA 1
ATOM 1208 C C . THR A 1 157 ? 0.476 17.312 2.676 1 92.38 157 THR A C 1
ATOM 1210 O O . THR A 1 157 ? 1.227 17.906 3.449 1 92.38 157 THR A O 1
ATOM 1213 N N . ILE A 1 158 ? -0.817 17.219 2.859 1 96 158 ILE A N 1
ATOM 1214 C CA . ILE A 1 158 ? -1.429 17.562 4.141 1 96 158 ILE A CA 1
ATOM 1215 C C . ILE A 1 158 ? -2.016 16.312 4.785 1 96 158 ILE A C 1
ATOM 1217 O O . ILE A 1 158 ? -2.432 15.391 4.086 1 96 158 ILE A O 1
ATOM 1221 N N . GLY A 1 159 ? -2.037 16.234 6.117 1 98.06 159 GLY A N 1
ATOM 1222 C CA . GLY A 1 159 ? -2.525 15.062 6.809 1 98.06 159 GLY A CA 1
ATOM 1223 C C . GLY A 1 159 ? -2.93 15.328 8.242 1 98.06 159 GLY A C 1
ATOM 1224 O O . GLY A 1 159 ? -2.545 16.359 8.82 1 98.06 159 GLY A O 1
ATOM 1225 N N . CYS A 1 160 ? -3.691 14.453 8.734 1 98.88 160 CYS A N 1
ATOM 1226 C CA . CYS A 1 160 ? -4.176 14.531 10.109 1 98.88 160 CYS A CA 1
ATOM 1227 C C . CYS A 1 160 ? -4.371 13.133 10.695 1 98.88 160 CYS A C 1
ATOM 1229 O O . CYS A 1 160 ? -4.828 12.227 10.008 1 98.88 160 CYS A O 1
ATOM 1231 N N . VAL A 1 161 ? -3.986 12.969 11.938 1 98.94 161 VAL A N 1
ATOM 1232 C CA . VAL A 1 161 ? -4.238 11.766 12.727 1 98.94 161 VAL A CA 1
ATOM 1233 C C . VAL A 1 161 ? -4.91 12.141 14.047 1 98.94 161 VAL A C 1
ATOM 1235 O O . VAL A 1 161 ? -4.637 13.203 14.609 1 98.94 161 VAL A O 1
ATOM 1238 N N . ALA A 1 162 ? -5.754 11.273 14.5 1 98.94 162 ALA A N 1
ATOM 1239 C CA . ALA A 1 162 ? -6.465 11.555 15.75 1 98.94 162 ALA A CA 1
ATOM 1240 C C . ALA A 1 162 ? -6.793 10.266 16.5 1 98.94 162 ALA A C 1
ATOM 1242 O O . ALA A 1 162 ? -6.984 9.219 15.883 1 98.94 162 ALA A O 1
ATOM 1243 N N . VAL A 1 163 ? -6.824 10.352 17.797 1 98.75 163 VAL A N 1
ATOM 1244 C CA . VAL A 1 163 ? -7.297 9.305 18.688 1 98.75 163 VAL A CA 1
ATOM 1245 C C . VAL A 1 163 ? -8.234 9.898 19.734 1 98.75 163 VAL A C 1
ATOM 1247 O O . VAL A 1 163 ? -8 11.016 20.219 1 98.75 163 VAL A O 1
ATOM 1250 N N . ASP A 1 164 ? -9.305 9.234 20.016 1 98.19 164 ASP A N 1
ATOM 1251 C CA . ASP A 1 164 ? -10.195 9.711 21.062 1 98.19 164 ASP A CA 1
ATOM 1252 C C . ASP A 1 164 ? -9.906 9.016 22.391 1 98.19 164 ASP A C 1
ATOM 1254 O O . ASP A 1 164 ? -8.969 8.219 22.484 1 98.19 164 ASP A O 1
ATOM 1258 N N . SER A 1 165 ? -10.688 9.32 23.406 1 96.5 165 SER A N 1
ATOM 1259 C CA . SER A 1 165 ? -10.414 8.852 24.75 1 96.5 165 SER A CA 1
ATOM 1260 C C . SER A 1 165 ? -10.727 7.367 24.906 1 96.5 165 SER A C 1
ATOM 1262 O O . SER A 1 165 ? -10.367 6.746 25.906 1 96.5 165 SER A O 1
ATOM 1264 N N . ASN A 1 166 ? -11.383 6.746 23.938 1 96.5 166 ASN A N 1
ATOM 1265 C CA . ASN A 1 166 ? -11.68 5.32 23.938 1 96.5 166 ASN A CA 1
ATOM 1266 C C . ASN A 1 166 ? -10.633 4.52 23.172 1 96.5 166 ASN A C 1
ATOM 1268 O O . ASN A 1 166 ? -10.734 3.297 23.062 1 96.5 166 ASN A O 1
ATOM 1272 N N . GLY A 1 167 ? -9.672 5.184 22.578 1 97.12 167 GLY A N 1
ATOM 1273 C CA . GLY A 1 167 ? -8.602 4.516 21.859 1 97.12 167 GLY A CA 1
ATOM 1274 C C . GLY A 1 167 ? -8.914 4.297 20.391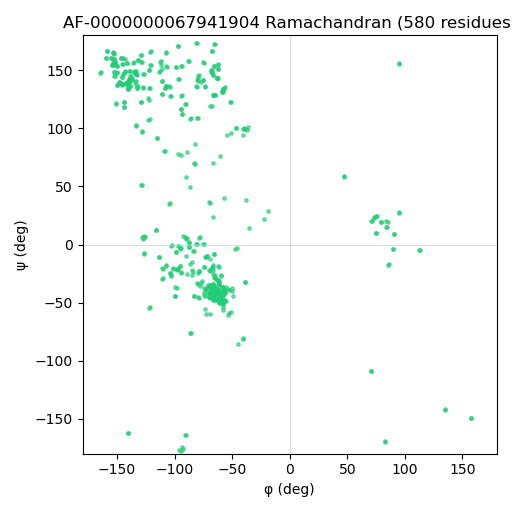 1 97.12 167 GLY A C 1
ATOM 1275 O O . GLY A 1 167 ? -8.203 3.559 19.703 1 97.12 167 GLY A O 1
ATOM 1276 N N . ASN A 1 168 ? -10.031 4.918 19.953 1 97.88 168 ASN A N 1
ATOM 1277 C CA . ASN A 1 168 ? -10.328 4.852 18.531 1 97.88 168 ASN A CA 1
ATOM 1278 C C . ASN A 1 168 ? -9.398 5.742 17.703 1 97.88 168 ASN A C 1
ATOM 1280 O O . ASN A 1 168 ? -9.125 6.879 18.094 1 97.88 168 ASN A O 1
ATOM 1284 N N . LEU A 1 169 ? -8.93 5.16 16.594 1 98.69 169 LEU A N 1
ATOM 1285 C CA . LEU A 1 169 ? -7.914 5.848 15.812 1 98.69 169 LEU A CA 1
ATOM 1286 C C . LEU A 1 169 ? -8.391 6.074 14.383 1 98.69 169 LEU A C 1
ATOM 1288 O O . LEU A 1 169 ? -9.172 5.281 13.852 1 98.69 169 LEU A O 1
ATOM 1292 N N . ALA A 1 170 ? -7.867 7.199 13.758 1 98.88 170 ALA A N 1
ATOM 1293 C CA . ALA A 1 170 ? -8.094 7.43 12.336 1 98.88 170 ALA A CA 1
ATOM 1294 C C . ALA A 1 170 ? -6.969 8.273 11.734 1 98.88 170 ALA A C 1
ATOM 1296 O O . ALA A 1 170 ? -6.297 9.023 12.445 1 98.88 170 ALA A O 1
ATOM 1297 N N . SER A 1 171 ? -6.801 8.133 10.453 1 98.88 171 SER A N 1
ATOM 1298 C CA . SER A 1 171 ? -5.805 8.875 9.688 1 98.88 171 SER A CA 1
ATOM 1299 C C . SER A 1 171 ? -6.363 9.312 8.336 1 98.88 171 SER A C 1
ATOM 1301 O O . SER A 1 171 ? -7.148 8.594 7.715 1 98.88 171 SER A O 1
ATOM 1303 N N . ALA A 1 172 ? -6.008 10.492 7.895 1 98.81 172 ALA A N 1
ATOM 1304 C CA . ALA A 1 172 ? -6.332 11.008 6.566 1 98.81 172 ALA A CA 1
ATOM 1305 C C . ALA A 1 172 ? -5.172 11.82 5.996 1 98.81 172 ALA A C 1
ATOM 1307 O O . ALA A 1 172 ? -4.516 12.57 6.727 1 98.81 172 ALA A O 1
ATOM 1308 N N . THR A 1 173 ? -4.91 11.648 4.73 1 98.31 173 THR A N 1
ATOM 1309 C CA . THR A 1 173 ? -3.852 12.359 4.02 1 98.31 173 THR A CA 1
ATOM 1310 C C . THR A 1 173 ? -4.316 12.758 2.621 1 98.31 173 THR A C 1
ATOM 1312 O O . THR A 1 173 ? -5.062 12.023 1.975 1 98.31 173 THR A O 1
ATOM 1315 N N . SER A 1 174 ? -3.934 13.938 2.189 1 96.06 174 SER A N 1
ATOM 1316 C CA . SER A 1 174 ? -4.246 14.453 0.864 1 96.06 174 SER A CA 1
ATOM 1317 C C . SER A 1 174 ? -3.039 15.156 0.249 1 96.06 174 SER A C 1
ATOM 1319 O O . SER A 1 174 ? -2.24 15.773 0.961 1 96.06 174 SER A O 1
ATOM 1321 N N . THR A 1 175 ? -2.871 14.961 -1.079 1 91.69 175 THR A N 1
ATOM 1322 C CA . THR A 1 175 ? -1.728 15.57 -1.746 1 91.69 175 THR A CA 1
ATOM 1323 C C . THR A 1 175 ? -2.059 15.891 -3.201 1 91.69 175 THR A C 1
ATOM 1325 O O . THR A 1 175 ? -2.928 15.258 -3.801 1 91.69 175 THR A O 1
ATOM 1328 N N . ASP A 1 176 ? -1.389 16.844 -3.678 1 80.75 176 ASP A N 1
ATOM 1329 C CA . ASP A 1 176 ? -1.424 17.125 -5.109 1 80.75 176 ASP A CA 1
ATOM 1330 C C . ASP A 1 176 ? -0.248 16.469 -5.828 1 80.75 176 ASP A C 1
ATOM 1332 O O . ASP A 1 176 ? -0.172 16.5 -7.059 1 80.75 176 ASP A O 1
ATOM 1336 N N . GLY A 1 177 ? 0.527 15.836 -5.039 1 74.62 177 GLY A N 1
ATOM 1337 C CA . GLY A 1 177 ? 1.706 15.211 -5.617 1 74.62 177 GLY A CA 1
ATOM 1338 C C . GLY A 1 177 ? 2.861 16.172 -5.801 1 74.62 177 GLY A C 1
ATOM 1339 O O . GLY A 1 177 ? 2.881 17.25 -5.195 1 74.62 177 GLY A O 1
ATOM 1340 N N . LEU A 1 178 ? 3.887 15.727 -6.527 1 70.5 178 LEU A N 1
ATOM 1341 C CA . LEU A 1 178 ? 5.086 16.5 -6.801 1 70.5 178 LEU A CA 1
ATOM 1342 C C . LEU A 1 178 ? 4.852 17.484 -7.949 1 70.5 178 LEU A C 1
ATOM 1344 O O . LEU A 1 178 ? 4.156 17.156 -8.914 1 70.5 178 LEU A O 1
ATOM 1348 N N . VAL A 1 179 ? 5.445 18.641 -7.754 1 67.94 179 VAL A N 1
ATOM 1349 C CA . VAL A 1 179 ? 5.43 19.578 -8.867 1 67.94 179 VAL A CA 1
ATOM 1350 C C . VAL A 1 179 ? 6.113 18.953 -10.086 1 67.94 179 VAL A C 1
ATOM 1352 O O . VAL A 1 179 ? 7.16 18.328 -9.953 1 67.94 179 VAL A O 1
ATOM 1355 N N . ASN A 1 180 ? 5.512 19.016 -11.227 1 74.12 180 ASN A N 1
ATOM 1356 C CA . ASN A 1 180 ? 6.059 18.578 -12.508 1 74.12 180 ASN A CA 1
ATOM 1357 C C . ASN A 1 180 ? 6.164 17.047 -12.578 1 74.12 180 ASN A C 1
ATOM 1359 O O . ASN A 1 180 ? 6.953 16.516 -13.352 1 74.12 180 ASN A O 1
ATOM 1363 N N . LYS A 1 181 ? 5.383 16.422 -11.719 1 73.69 181 LYS A N 1
ATOM 1364 C CA . LYS A 1 181 ? 5.336 14.961 -11.844 1 73.69 181 LYS A CA 1
ATOM 1365 C C . LYS A 1 181 ? 4.777 14.539 -13.203 1 73.69 181 LYS A C 1
ATOM 1367 O O . LYS A 1 181 ? 4.098 15.328 -13.867 1 73.69 181 LYS A O 1
ATOM 1372 N N . MET A 1 182 ? 5.195 13.32 -13.578 1 78.56 182 MET A N 1
ATOM 1373 C CA . MET A 1 182 ? 4.582 12.758 -14.781 1 78.56 182 MET A CA 1
ATOM 1374 C C . MET A 1 182 ? 3.082 12.562 -14.594 1 78.56 182 MET A C 1
ATOM 1376 O O . MET A 1 182 ? 2.637 12.18 -13.508 1 78.56 182 MET A O 1
ATOM 1380 N N . GLY A 1 183 ? 2.459 12.82 -15.688 1 79.75 183 GLY A N 1
ATOM 1381 C CA . GLY A 1 183 ? 1.044 12.484 -15.641 1 79.75 183 GLY A CA 1
ATOM 1382 C C . GLY A 1 183 ? 0.785 11.023 -15.312 1 79.75 183 GLY A C 1
ATOM 1383 O O . GLY A 1 183 ? 1.481 10.141 -15.805 1 79.75 183 GLY A O 1
ATOM 1384 N N . GLY A 1 184 ? -0.232 10.789 -14.312 1 85.25 184 GLY A N 1
ATOM 1385 C CA . GLY A 1 184 ? -0.597 9.422 -13.969 1 85.25 184 GLY A CA 1
ATOM 1386 C C . GLY A 1 184 ? 0.241 8.852 -12.836 1 85.25 184 GLY A C 1
ATOM 1387 O O . GLY A 1 184 ? 0.031 7.715 -12.422 1 85.25 184 GLY A O 1
ATOM 1388 N N . GLN A 1 185 ? 1.201 9.695 -12.43 1 88.69 185 GLN A N 1
ATOM 1389 C CA . GLN A 1 185 ? 2.012 9.234 -11.305 1 88.69 185 GLN A CA 1
ATOM 1390 C C . GLN A 1 185 ? 1.183 9.148 -10.031 1 88.69 185 GLN A C 1
ATOM 1392 O O . GLN A 1 185 ? 0.434 10.07 -9.703 1 88.69 185 GLN A O 1
ATOM 1397 N N . ILE A 1 186 ? 1.254 8.016 -9.391 1 91.88 186 ILE A N 1
ATOM 1398 C CA . ILE A 1 186 ? 0.594 7.816 -8.102 1 91.88 186 ILE A CA 1
ATOM 1399 C C . ILE A 1 186 ? 1.627 7.863 -6.98 1 91.88 186 ILE A C 1
ATOM 1401 O O . ILE A 1 186 ? 2.627 7.141 -7.02 1 91.88 186 ILE A O 1
ATOM 1405 N N . GLY A 1 187 ? 1.368 8.703 -5.984 1 93.06 187 GLY A N 1
ATOM 1406 C CA . GLY A 1 187 ? 2.287 8.852 -4.867 1 93.06 187 GLY A CA 1
ATOM 1407 C C . GLY A 1 187 ? 1.988 7.902 -3.717 1 93.06 187 GLY A C 1
ATOM 1408 O O . GLY A 1 187 ? 1.282 6.906 -3.895 1 93.06 187 GLY A O 1
ATOM 1409 N N . ASP A 1 188 ? 2.57 8.234 -2.568 1 96 188 ASP A N 1
ATOM 1410 C CA . ASP A 1 188 ? 2.457 7.379 -1.391 1 96 188 ASP A CA 1
ATOM 1411 C C . ASP A 1 188 ? 1.105 7.562 -0.706 1 96 188 ASP A C 1
ATOM 1413 O O . ASP A 1 188 ? 0.638 6.672 0.007 1 96 188 ASP A O 1
ATOM 1417 N N . THR A 1 189 ? 0.492 8.656 -0.913 1 96.06 189 THR A N 1
ATOM 1418 C CA . THR A 1 189 ? -0.683 9.055 -0.147 1 96.06 189 THR A CA 1
ATOM 1419 C C . THR A 1 189 ? -1.819 8.055 -0.337 1 96.06 189 THR A C 1
ATOM 1421 O O . THR A 1 189 ? -2.377 7.551 0.64 1 96.06 189 THR A O 1
ATOM 1424 N N . PRO A 1 190 ? -2.119 7.664 -1.533 1 95.81 190 PRO A N 1
ATOM 1425 C CA . PRO A 1 190 ? -3.25 6.75 -1.696 1 95.81 190 PRO A CA 1
ATOM 1426 C C . PRO A 1 190 ? -2.848 5.281 -1.562 1 95.81 190 PRO A C 1
ATOM 1428 O O . PRO A 1 190 ? -3.688 4.391 -1.713 1 95.81 190 PRO A O 1
ATOM 1431 N N . VAL A 1 191 ? -1.694 4.961 -1.309 1 96.31 191 VAL A N 1
ATOM 1432 C CA . VAL A 1 191 ? -1.202 3.6 -1.134 1 96.31 191 VAL A CA 1
ATOM 1433 C C . VAL A 1 191 ? -1.229 3.227 0.347 1 96.31 191 VAL A C 1
ATOM 1435 O O . VAL A 1 191 ? -0.426 3.729 1.136 1 96.31 191 VAL A O 1
ATOM 1438 N N . ILE A 1 192 ? -2.061 2.342 0.627 1 95.25 192 ILE A N 1
ATOM 1439 C CA . ILE A 1 192 ? -2.234 1.939 2.02 1 95.25 192 ILE A CA 1
ATOM 1440 C C . ILE A 1 192 ? -0.897 1.479 2.594 1 95.25 192 ILE A C 1
ATOM 1442 O O . ILE A 1 192 ? -0.143 0.761 1.932 1 95.25 192 ILE A O 1
ATOM 1446 N N . GLY A 1 193 ? -0.662 1.965 3.805 1 96.38 193 GLY A N 1
ATOM 1447 C CA . GLY A 1 193 ? 0.529 1.517 4.508 1 96.38 193 GLY A CA 1
ATOM 1448 C C . GLY A 1 193 ? 1.769 2.316 4.152 1 96.38 193 GLY A C 1
ATOM 1449 O O . GLY A 1 193 ? 2.779 2.252 4.855 1 96.38 193 GLY A O 1
ATOM 1450 N N . ALA A 1 194 ? 1.705 3.029 3.035 1 97.56 194 ALA A N 1
ATOM 1451 C CA . ALA A 1 194 ? 2.844 3.863 2.658 1 97.56 194 ALA A CA 1
ATOM 1452 C C . ALA A 1 194 ? 2.766 5.23 3.328 1 97.56 194 ALA A C 1
ATOM 1454 O O . ALA A 1 194 ? 3.312 5.43 4.414 1 97.56 194 ALA A O 1
ATOM 1455 N N . GLY A 1 195 ? 1.933 6.094 2.859 1 97.25 195 GLY A N 1
ATOM 1456 C CA . GLY A 1 195 ? 1.874 7.441 3.404 1 97.25 195 GLY A CA 1
ATOM 1457 C C . GLY A 1 195 ? 0.8 7.609 4.461 1 97.25 195 GLY A C 1
ATOM 1458 O O . GLY A 1 195 ? 0.822 8.578 5.227 1 97.25 195 GLY A O 1
ATOM 1459 N N . THR A 1 196 ? -0.148 6.723 4.496 1 97.94 196 THR A N 1
ATOM 1460 C CA . THR A 1 196 ? -1.288 6.793 5.402 1 97.94 196 THR A CA 1
ATOM 1461 C C . THR A 1 196 ? -1.646 5.41 5.934 1 97.94 196 THR A C 1
ATOM 1463 O O . THR A 1 196 ? -1.7 4.441 5.172 1 97.94 196 THR A O 1
ATOM 1466 N N . TYR A 1 197 ? -1.893 5.34 7.254 1 98.56 197 TYR A N 1
ATOM 1467 C CA . TYR A 1 197 ? -2.289 4.062 7.84 1 98.56 197 TYR A CA 1
ATOM 1468 C C . TYR A 1 197 ? -2.885 4.258 9.227 1 98.56 197 TYR A C 1
ATOM 1470 O O . TYR A 1 197 ? -2.508 5.188 9.945 1 98.56 197 TYR A O 1
ATOM 1478 N N . ALA A 1 198 ? -3.791 3.406 9.539 1 98.5 198 ALA A N 1
ATOM 1479 C CA . ALA A 1 198 ? -4.297 3.332 10.906 1 98.5 198 ALA A CA 1
ATOM 1480 C C . ALA A 1 198 ? -4.742 1.914 11.258 1 98.5 198 ALA A C 1
ATOM 1482 O O . ALA A 1 198 ? -5.32 1.218 10.414 1 98.5 198 ALA A O 1
ATOM 1483 N N . ASN A 1 199 ? -4.438 1.453 12.391 1 97 199 ASN A N 1
ATOM 1484 C CA . ASN A 1 199 ? -4.984 0.234 12.977 1 97 199 ASN A CA 1
ATOM 1485 C C . ASN A 1 199 ? -5.246 0.4 14.469 1 97 199 ASN A C 1
ATOM 1487 O O . ASN A 1 199 ? -5.387 1.522 14.961 1 97 199 ASN A O 1
ATOM 1491 N N . GLU A 1 200 ? -5.395 -0.664 15.211 1 96.44 200 GLU A N 1
ATOM 1492 C CA . GLU A 1 200 ? -5.762 -0.581 16.625 1 96.44 200 GLU A CA 1
ATOM 1493 C C . GLU A 1 200 ? -4.605 -0.056 17.469 1 96.44 200 GLU A C 1
ATOM 1495 O O . GLU A 1 200 ? -4.793 0.316 18.625 1 96.44 200 GLU A O 1
ATOM 1500 N N . PHE A 1 201 ? -3.416 0.068 16.906 1 97.06 201 PHE A N 1
ATOM 1501 C CA . PHE A 1 201 ? -2.248 0.481 17.672 1 97.06 201 PHE A CA 1
ATOM 1502 C C . PHE A 1 201 ? -1.957 1.962 17.469 1 97.06 201 PHE A C 1
ATOM 1504 O O . PHE A 1 201 ? -1.642 2.682 18.422 1 97.06 201 PHE A O 1
ATOM 1511 N N . CYS A 1 202 ? -2.033 2.383 16.188 1 98.44 202 CYS A N 1
ATOM 1512 C CA . CYS A 1 202 ? -1.661 3.77 15.922 1 98.44 202 CYS A CA 1
ATOM 1513 C C . CYS A 1 202 ? -2.27 4.258 14.609 1 98.44 202 CYS A C 1
ATOM 1515 O O . CYS A 1 202 ? -2.842 3.469 13.859 1 98.44 202 CYS A O 1
ATOM 1517 N N . ALA A 1 203 ? -2.242 5.555 14.398 1 98.88 203 ALA A N 1
ATOM 1518 C CA . ALA A 1 203 ? -2.566 6.246 13.156 1 98.88 203 ALA A CA 1
ATOM 1519 C C . ALA A 1 203 ? -1.387 7.086 12.672 1 98.88 203 ALA A C 1
ATOM 1521 O O . ALA A 1 203 ? -0.736 7.77 13.469 1 98.88 203 ALA A O 1
ATOM 1522 N N . VAL A 1 204 ? -1.093 6.996 11.367 1 98.94 204 VAL A N 1
ATOM 1523 C CA . VAL A 1 204 ? 0.108 7.605 10.805 1 98.94 204 VAL A CA 1
ATOM 1524 C C . VAL A 1 204 ? -0.249 8.391 9.547 1 98.94 204 VAL A C 1
ATOM 1526 O O . VAL A 1 204 ? -1.03 7.918 8.719 1 98.94 204 VAL A O 1
ATOM 1529 N N . SER A 1 205 ? 0.235 9.57 9.375 1 98.88 205 SER A N 1
ATOM 1530 C CA . SER A 1 205 ? 0.238 10.344 8.141 1 98.88 205 SER A CA 1
ATOM 1531 C C . SER A 1 205 ? 1.636 10.867 7.82 1 98.88 205 SER A C 1
ATOM 1533 O O . SER A 1 205 ? 2.23 11.594 8.609 1 98.88 205 SER A O 1
ATOM 1535 N N . ALA A 1 206 ? 2.129 10.516 6.652 1 98.38 206 ALA A N 1
ATOM 1536 C CA . ALA A 1 206 ? 3.506 10.836 6.285 1 98.38 206 ALA A CA 1
ATOM 1537 C C . ALA A 1 206 ? 3.543 11.859 5.152 1 98.38 206 ALA A C 1
ATOM 1539 O O . ALA A 1 206 ? 2.551 12.047 4.445 1 98.38 206 ALA A O 1
ATOM 1540 N N . THR A 1 207 ? 4.641 12.578 5.023 1 96.19 207 THR A N 1
ATOM 1541 C CA . THR A 1 207 ? 4.949 13.508 3.947 1 96.19 207 THR A CA 1
ATOM 1542 C C . THR A 1 207 ? 6.441 13.492 3.625 1 96.19 207 THR A C 1
ATOM 1544 O O . THR A 1 207 ? 7.254 13.055 4.445 1 96.19 207 THR A O 1
ATOM 1547 N N . GLY A 1 208 ? 6.789 13.867 2.398 1 94.25 208 GLY A N 1
ATOM 1548 C CA . GLY A 1 208 ? 8.156 13.844 1.907 1 94.25 208 GLY A CA 1
ATOM 1549 C C . GLY A 1 208 ? 8.281 13.25 0.515 1 94.25 208 GLY A C 1
ATOM 1550 O O . GLY A 1 208 ? 7.473 13.555 -0.368 1 94.25 208 GLY A O 1
ATOM 1551 N N . ILE A 1 209 ? 9.367 12.508 0.347 1 93.12 209 ILE A N 1
ATOM 1552 C CA . ILE A 1 209 ? 9.602 11.883 -0.947 1 93.12 209 ILE A CA 1
ATOM 1553 C C . ILE A 1 209 ? 8.758 10.617 -1.066 1 93.12 209 ILE A C 1
ATOM 1555 O O . ILE A 1 209 ? 9.094 9.578 -0.489 1 93.12 209 ILE A O 1
ATOM 1559 N N . GLY A 1 210 ? 7.734 10.672 -1.904 1 94.19 210 GLY A N 1
ATOM 1560 C CA . GLY A 1 210 ? 6.742 9.617 -2.035 1 94.19 210 GLY A CA 1
ATOM 1561 C C . GLY A 1 210 ? 7.348 8.266 -2.357 1 94.19 210 GLY A C 1
ATOM 1562 O O . GLY A 1 210 ? 6.953 7.25 -1.781 1 94.19 210 GLY A O 1
ATOM 1563 N N . GLU A 1 211 ? 8.336 8.281 -3.246 1 93.19 211 GLU A N 1
ATOM 1564 C CA . GLU A 1 211 ? 8.961 7.031 -3.664 1 93.19 211 GLU A CA 1
ATOM 1565 C C . GLU A 1 211 ? 9.664 6.348 -2.494 1 93.19 211 GLU A C 1
ATOM 1567 O O . GLU A 1 211 ? 9.609 5.121 -2.365 1 93.19 211 GLU A O 1
ATOM 1572 N N . ALA A 1 212 ? 10.266 7.125 -1.637 1 94.62 212 ALA A N 1
ATOM 1573 C CA . ALA A 1 212 ? 10.922 6.578 -0.451 1 94.62 212 ALA A CA 1
ATOM 1574 C C . ALA A 1 212 ? 9.891 6.039 0.542 1 94.62 212 ALA A C 1
ATOM 1576 O O . ALA A 1 212 ? 10.102 4.988 1.152 1 94.62 212 ALA A O 1
ATOM 1577 N N . ILE A 1 213 ? 8.844 6.742 0.692 1 96.81 213 ILE A N 1
ATOM 1578 C CA . ILE A 1 213 ? 7.777 6.367 1.616 1 96.81 213 ILE A CA 1
ATOM 1579 C C . ILE A 1 213 ? 7.137 5.059 1.16 1 96.81 213 ILE A C 1
ATOM 1581 O O . ILE A 1 213 ? 6.863 4.18 1.977 1 96.81 213 ILE A O 1
ATOM 1585 N N . ILE A 1 214 ? 6.93 4.895 -0.134 1 96.44 214 ILE A N 1
ATOM 1586 C CA . ILE A 1 214 ? 6.32 3.705 -0.718 1 96.44 214 ILE A CA 1
ATOM 1587 C C . ILE A 1 214 ? 7.242 2.504 -0.521 1 96.44 214 ILE A C 1
ATOM 1589 O O . ILE A 1 214 ? 6.816 1.464 -0.011 1 96.44 214 ILE A O 1
ATOM 1593 N N . ARG A 1 215 ? 8.492 2.641 -0.818 1 94.06 215 ARG A N 1
ATOM 1594 C CA . ARG A 1 215 ? 9.438 1.527 -0.814 1 94.06 215 ARG A CA 1
ATOM 1595 C C . ARG A 1 215 ? 9.57 0.924 0.58 1 94.06 215 ARG A C 1
ATOM 1597 O O . ARG A 1 215 ? 9.734 -0.288 0.725 1 94.06 215 ARG A O 1
ATOM 1604 N N . VAL A 1 216 ? 9.398 1.774 1.572 1 94.69 216 VAL A N 1
ATOM 1605 C CA . VAL A 1 216 ? 9.625 1.332 2.945 1 94.69 216 VAL A CA 1
ATOM 1606 C C . VAL A 1 216 ? 8.289 0.985 3.6 1 94.69 216 VAL A C 1
ATOM 1608 O O . VAL A 1 216 ? 8.25 0.446 4.707 1 94.69 216 VAL A O 1
ATOM 1611 N N . THR A 1 217 ? 7.172 1.256 2.924 1 97 217 THR A N 1
ATOM 1612 C CA . THR A 1 217 ? 5.863 1.158 3.562 1 97 217 THR A CA 1
ATOM 1613 C C . THR A 1 217 ? 5.875 1.853 4.922 1 97 217 THR A C 1
ATOM 1615 O O . THR A 1 217 ? 5.488 1.259 5.93 1 97 217 THR A O 1
ATOM 1618 N N . VAL A 1 218 ? 6.184 3.119 4.949 1 98.19 218 VAL A N 1
ATOM 1619 C CA . VAL A 1 218 ? 6.574 3.875 6.137 1 98.19 218 VAL A CA 1
ATOM 1620 C C . VAL A 1 218 ? 5.469 3.797 7.188 1 98.19 218 VAL A C 1
ATOM 1622 O O . VAL A 1 218 ? 5.723 3.445 8.344 1 98.19 218 VAL A O 1
ATOM 1625 N N . ALA A 1 219 ? 4.277 4.078 6.82 1 98.56 219 ALA A N 1
ATOM 1626 C CA . ALA A 1 219 ? 3.193 4.16 7.793 1 98.56 219 ALA A CA 1
ATOM 1627 C C . ALA A 1 219 ? 2.912 2.795 8.422 1 98.56 219 ALA A C 1
ATOM 1629 O O . ALA A 1 219 ? 2.766 2.684 9.641 1 98.56 219 ALA A O 1
ATOM 1630 N N . ARG A 1 220 ? 2.855 1.772 7.598 1 97.94 220 ARG A N 1
ATOM 1631 C CA . ARG A 1 220 ? 2.617 0.423 8.102 1 97.94 220 ARG A CA 1
ATOM 1632 C C . ARG A 1 220 ? 3.781 -0.057 8.961 1 97.94 220 ARG A C 1
ATOM 1634 O O . ARG A 1 220 ? 3.584 -0.794 9.93 1 97.94 220 ARG A O 1
ATOM 1641 N N . ASP A 1 221 ? 4.953 0.324 8.594 1 97.94 221 ASP A N 1
ATOM 1642 C CA . ASP A 1 221 ? 6.141 -0.088 9.344 1 97.94 221 ASP A CA 1
ATOM 1643 C C . ASP A 1 221 ? 6.094 0.427 10.781 1 97.94 221 ASP A C 1
ATOM 1645 O O . ASP A 1 221 ? 6.473 -0.285 11.711 1 97.94 221 ASP A O 1
ATOM 1649 N N . VAL A 1 222 ? 5.66 1.646 10.977 1 98.56 222 VAL A N 1
ATOM 1650 C CA . VAL A 1 222 ? 5.504 2.184 12.32 1 98.56 222 VAL A CA 1
ATOM 1651 C C . VAL A 1 222 ? 4.57 1.289 13.133 1 98.56 222 VAL A C 1
ATOM 1653 O O . VAL A 1 222 ? 4.902 0.878 14.242 1 98.56 222 VAL A O 1
ATOM 1656 N N . ALA A 1 223 ? 3.463 0.954 12.555 1 98 223 ALA A N 1
ATOM 1657 C CA . ALA A 1 223 ? 2.471 0.126 13.234 1 98 223 ALA A CA 1
ATOM 1658 C C . ALA A 1 223 ? 3.021 -1.269 13.516 1 98 223 ALA A C 1
ATOM 1660 O O . ALA A 1 223 ? 2.781 -1.831 14.586 1 98 223 ALA A O 1
ATOM 1661 N N . ALA A 1 224 ? 3.736 -1.812 12.562 1 97.5 224 ALA A N 1
ATOM 1662 C CA . ALA A 1 224 ? 4.281 -3.158 12.719 1 97.5 224 ALA A CA 1
ATOM 1663 C C . ALA A 1 224 ? 5.309 -3.213 13.844 1 97.5 224 ALA A C 1
ATOM 1665 O O . ALA A 1 224 ? 5.332 -4.168 14.625 1 97.5 224 ALA A O 1
ATOM 1666 N N . ILE A 1 225 ? 6.121 -2.215 13.906 1 97.56 225 ILE A N 1
ATOM 1667 C CA . ILE A 1 225 ? 7.152 -2.154 14.938 1 97.56 225 ILE A CA 1
ATOM 1668 C C . ILE A 1 225 ? 6.5 -2.039 16.312 1 97.56 225 ILE A C 1
ATOM 1670 O O . ILE A 1 225 ? 6.922 -2.701 17.266 1 97.56 225 ILE A O 1
ATOM 1674 N N . MET A 1 226 ? 5.488 -1.29 16.406 1 97.69 226 MET A N 1
ATOM 1675 C CA . MET A 1 226 ? 4.758 -1.209 17.672 1 97.69 226 MET A CA 1
ATOM 1676 C C . MET A 1 226 ? 4.129 -2.553 18.016 1 97.69 226 MET A C 1
ATOM 1678 O O . MET A 1 226 ? 4.242 -3.02 19.156 1 97.69 226 MET A O 1
ATOM 1682 N N . GLU A 1 227 ? 3.5 -3.168 17.078 1 96.25 227 GLU A N 1
ATOM 1683 C CA . GLU A 1 227 ? 2.732 -4.391 17.297 1 96.25 227 GLU A CA 1
ATOM 1684 C C . GLU A 1 227 ? 3.648 -5.566 17.625 1 96.25 227 GLU A C 1
ATOM 1686 O O . GLU A 1 227 ? 3.381 -6.328 18.562 1 96.25 227 GLU A O 1
ATOM 1691 N N . PHE A 1 228 ? 4.727 -5.656 16.891 1 96.12 228 PHE A N 1
ATOM 1692 C CA . PHE A 1 228 ? 5.48 -6.902 16.953 1 96.12 228 PHE A CA 1
ATOM 1693 C C . PHE A 1 228 ? 6.727 -6.738 17.812 1 96.12 228 PHE A C 1
ATOM 1695 O O . PHE A 1 228 ? 7.203 -7.703 18.422 1 96.12 228 PHE A O 1
ATOM 1702 N N . LYS A 1 229 ? 7.234 -5.516 17.906 1 95.19 229 LYS A N 1
ATOM 1703 C CA . LYS A 1 229 ? 8.43 -5.297 18.719 1 95.19 229 LYS A CA 1
ATOM 1704 C C . LYS A 1 229 ? 8.07 -4.699 20.078 1 95.19 229 LYS A C 1
ATOM 1706 O O . LYS A 1 229 ? 8.891 -4.695 20.984 1 95.19 229 LYS A O 1
ATOM 1711 N N . GLY A 1 230 ? 6.945 -4.109 20.188 1 94.94 230 GLY A N 1
ATOM 1712 C CA . GLY A 1 230 ? 6.5 -3.555 21.453 1 94.94 230 GLY A CA 1
ATOM 1713 C C . GLY A 1 230 ? 7.129 -2.213 21.766 1 94.94 230 GLY A C 1
ATOM 1714 O O . GLY A 1 230 ? 7.195 -1.812 22.938 1 94.94 230 GLY A O 1
ATOM 1715 N N . LEU A 1 231 ? 7.629 -1.568 20.766 1 96.5 231 LEU A N 1
ATOM 1716 C CA . LEU A 1 231 ? 8.203 -0.248 20.984 1 96.5 231 LEU A CA 1
ATOM 1717 C C . LEU A 1 231 ? 7.117 0.798 21.188 1 96.5 231 LEU A C 1
ATOM 1719 O O . LEU A 1 231 ? 5.98 0.611 20.734 1 96.5 231 LEU A O 1
ATOM 1723 N N . SER A 1 232 ? 7.496 1.887 21.875 1 97.69 232 SER A N 1
ATOM 1724 C CA . SER A 1 232 ? 6.582 3.014 22.016 1 97.69 232 SER A CA 1
ATOM 1725 C C . SER A 1 232 ? 6.34 3.701 20.672 1 97.69 232 SER A C 1
ATOM 1727 O O . SER A 1 232 ? 7.078 3.477 19.703 1 97.69 232 SER A O 1
ATOM 1729 N N . LEU A 1 233 ? 5.348 4.527 20.672 1 98.31 233 LEU A N 1
ATOM 1730 C CA . LEU A 1 233 ? 5 5.258 19.453 1 98.31 233 LEU A CA 1
ATOM 1731 C C . LEU A 1 233 ? 6.188 6.078 18.953 1 98.31 233 LEU A C 1
ATOM 1733 O O . LEU A 1 233 ? 6.52 6.039 17.766 1 98.31 233 LEU A O 1
ATOM 1737 N N . LYS A 1 234 ? 6.773 6.836 19.844 1 98.31 234 LYS A N 1
ATOM 1738 C CA . LYS A 1 234 ? 7.883 7.711 19.469 1 98.31 234 LYS A CA 1
ATOM 1739 C C . LYS A 1 234 ? 9.086 6.902 18.984 1 98.31 234 LYS A C 1
ATOM 1741 O O . LYS A 1 234 ? 9.734 7.27 18.016 1 98.31 234 LYS A O 1
ATOM 1746 N N . GLU A 1 235 ? 9.398 5.836 19.703 1 98.5 235 GLU A N 1
ATOM 1747 C CA . GLU A 1 235 ? 10.523 4.992 19.312 1 98.5 235 GLU A CA 1
ATOM 1748 C C . GLU A 1 235 ? 10.305 4.371 17.938 1 98.5 235 GLU A C 1
ATOM 1750 O O . GLU A 1 235 ? 11.219 4.32 17.125 1 98.5 235 GLU A O 1
ATOM 1755 N N . ALA A 1 236 ? 9.102 3.865 17.719 1 98.56 236 ALA A N 1
ATOM 1756 C CA . ALA A 1 236 ? 8.773 3.256 16.438 1 98.56 236 ALA A CA 1
ATOM 1757 C C . ALA A 1 236 ? 8.859 4.277 15.305 1 98.56 236 ALA A C 1
ATOM 1759 O O . ALA A 1 236 ? 9.469 4.008 14.258 1 98.56 236 ALA A O 1
ATOM 1760 N N . ALA A 1 237 ? 8.297 5.441 15.508 1 98.75 237 ALA A N 1
ATOM 1761 C CA . ALA A 1 237 ? 8.312 6.504 14.508 1 98.75 237 ALA A CA 1
ATOM 1762 C C . ALA A 1 237 ? 9.742 6.941 14.188 1 98.75 237 ALA A C 1
ATOM 1764 O O . ALA A 1 237 ? 10.117 7.066 13.023 1 98.75 237 ALA A O 1
ATOM 1765 N N . ASP A 1 238 ? 10.531 7.121 15.227 1 98.69 238 ASP A N 1
ATOM 1766 C CA . ASP A 1 238 ? 11.914 7.562 15.047 1 98.69 238 ASP A CA 1
ATOM 1767 C C . ASP A 1 238 ? 12.742 6.492 14.344 1 98.69 238 ASP A C 1
ATOM 1769 O O . ASP A 1 238 ? 13.602 6.809 13.516 1 98.69 238 ASP A O 1
ATOM 1773 N N . PHE A 1 239 ? 12.5 5.324 14.719 1 98.44 239 PHE A N 1
ATOM 1774 C CA . PHE A 1 239 ? 13.234 4.234 14.086 1 98.44 239 PHE A CA 1
ATOM 1775 C C . PHE A 1 239 ? 12.984 4.219 12.578 1 98.44 239 PHE A C 1
ATOM 1777 O O . PHE A 1 239 ? 13.93 4.129 11.789 1 98.44 239 PHE A O 1
ATOM 1784 N N . VAL A 1 240 ? 11.703 4.328 12.18 1 98.38 240 VAL A N 1
ATOM 1785 C CA . VAL A 1 240 ? 11.359 4.285 10.758 1 98.38 240 VAL A CA 1
ATOM 1786 C C . VAL A 1 240 ? 11.93 5.508 10.047 1 98.38 240 VAL A C 1
ATOM 1788 O O . VAL A 1 240 ? 12.562 5.387 9 1 98.38 240 VAL A O 1
ATOM 1791 N N . VAL A 1 241 ? 11.812 6.68 10.602 1 98.56 241 VAL A N 1
ATOM 1792 C CA . VAL A 1 241 ? 12.164 7.945 9.961 1 98.56 241 VAL A CA 1
ATOM 1793 C C . VAL A 1 241 ? 13.68 8.07 9.859 1 98.56 241 VAL A C 1
ATOM 1795 O O . VAL A 1 241 ? 14.211 8.484 8.828 1 98.56 241 VAL A O 1
ATOM 1798 N N . HIS A 1 242 ? 14.406 7.609 10.867 1 98.31 242 HIS A N 1
ATOM 1799 C CA . HIS A 1 242 ? 15.828 7.93 10.93 1 98.31 242 HIS A CA 1
ATOM 1800 C C . HIS A 1 242 ? 16.672 6.73 10.523 1 98.31 242 HIS A C 1
ATOM 1802 O O . HIS A 1 242 ? 17.812 6.895 10.07 1 98.31 242 HIS A O 1
ATOM 1808 N N . GLU A 1 243 ? 16.172 5.562 10.648 1 97.44 243 GLU A N 1
ATOM 1809 C CA . GLU A 1 243 ? 17.016 4.395 10.414 1 97.44 243 GLU A CA 1
ATOM 1810 C C . GLU A 1 243 ? 16.578 3.658 9.141 1 97.44 243 GLU A C 1
ATOM 1812 O O . GLU A 1 243 ? 17.391 2.938 8.539 1 97.44 243 GLU A O 1
ATOM 1817 N N . ARG A 1 244 ? 15.359 3.91 8.742 1 96.38 244 ARG A N 1
ATOM 1818 C CA . ARG A 1 244 ? 14.875 3.061 7.656 1 96.38 244 ARG A CA 1
ATOM 1819 C C . ARG A 1 244 ? 14.648 3.871 6.387 1 96.38 244 ARG A C 1
ATOM 1821 O O . ARG A 1 244 ? 14.328 3.312 5.336 1 96.38 244 ARG A O 1
ATOM 1828 N N . THR A 1 245 ? 14.695 5.145 6.488 1 96.94 245 THR A N 1
ATOM 1829 C CA . THR A 1 245 ? 14.477 5.98 5.312 1 96.94 245 THR A CA 1
ATOM 1830 C C . THR A 1 245 ? 15.695 6.867 5.051 1 96.94 245 THR A C 1
ATOM 1832 O O . THR A 1 245 ? 16.453 7.176 5.969 1 96.94 245 THR A O 1
ATOM 1835 N N . PRO A 1 246 ? 15.898 7.289 3.779 1 96 246 PRO A N 1
ATOM 1836 C CA . PRO A 1 246 ? 17.016 8.188 3.492 1 96 246 PRO A CA 1
ATOM 1837 C C . PRO A 1 246 ? 16.906 9.531 4.215 1 96 246 PRO A C 1
ATOM 1839 O O . PRO A 1 246 ? 15.797 10.016 4.445 1 96 246 PRO A O 1
ATOM 1842 N N . LYS A 1 247 ? 18.094 10.07 4.48 1 96.31 247 LYS A N 1
ATOM 1843 C CA . LYS A 1 247 ? 18.094 11.398 5.078 1 96.31 247 LYS A CA 1
ATOM 1844 C C . LYS A 1 247 ? 17.359 12.406 4.195 1 96.31 247 LYS A C 1
ATOM 1846 O O . LYS A 1 247 ? 17.5 12.383 2.969 1 96.31 247 LYS A O 1
ATOM 1851 N N . GLY A 1 248 ? 16.484 13.172 4.859 1 95.69 248 GLY A N 1
ATOM 1852 C CA . GLY A 1 248 ? 15.797 14.25 4.16 1 95.69 248 GLY A CA 1
ATOM 1853 C C . GLY A 1 248 ? 14.57 13.781 3.4 1 95.69 248 GLY A C 1
ATOM 1854 O O . GLY A 1 248 ? 13.969 14.555 2.652 1 95.69 248 GLY A O 1
ATOM 1855 N N . ALA A 1 249 ? 14.062 12.547 3.672 1 95.56 249 ALA A N 1
ATOM 1856 C CA . ALA A 1 249 ? 13.07 12 2.75 1 95.56 249 ALA A CA 1
ATOM 1857 C C . ALA A 1 249 ? 11.688 11.945 3.4 1 95.56 249 ALA A C 1
ATOM 1859 O O . ALA A 1 249 ? 10.672 12.016 2.711 1 95.56 249 ALA A O 1
ATOM 1860 N N . VAL A 1 250 ? 11.664 11.789 4.762 1 97.38 250 VAL A N 1
ATOM 1861 C CA . VAL A 1 250 ? 10.375 11.391 5.309 1 97.38 250 VAL A CA 1
ATOM 1862 C C . VAL A 1 250 ? 10.094 12.156 6.598 1 97.38 250 VAL A C 1
ATOM 1864 O O . VAL A 1 250 ? 11 12.359 7.418 1 97.38 250 VAL A O 1
ATOM 1867 N N . SER A 1 251 ? 8.945 12.617 6.773 1 98.19 251 SER A N 1
ATOM 1868 C CA . SER A 1 251 ? 8.352 13.203 7.973 1 98.19 251 SER A CA 1
ATOM 1869 C C . SER A 1 251 ? 6.957 12.641 8.227 1 98.19 251 SER A C 1
ATOM 1871 O O . SER A 1 251 ? 6.262 12.25 7.285 1 98.19 251 SER A O 1
ATOM 1873 N N . LEU A 1 252 ? 6.586 12.516 9.523 1 98.69 252 LEU A N 1
ATOM 1874 C CA . LEU A 1 252 ? 5.25 11.977 9.773 1 98.69 252 LEU A CA 1
ATOM 1875 C C . LEU A 1 252 ? 4.711 12.453 11.117 1 98.69 252 LEU A C 1
ATOM 1877 O O . LEU A 1 252 ? 5.48 12.867 11.984 1 98.69 252 LEU A O 1
ATOM 1881 N N . VAL A 1 253 ? 3.426 12.5 11.242 1 98.88 253 VAL A N 1
ATOM 1882 C CA . VAL A 1 253 ? 2.721 12.664 12.508 1 98.88 253 VAL A CA 1
ATOM 1883 C C . VAL A 1 253 ? 1.994 11.375 12.867 1 98.88 253 VAL A C 1
ATOM 1885 O O . VAL A 1 253 ? 1.462 10.688 11.992 1 98.88 253 VAL A O 1
ATOM 1888 N N . VAL A 1 254 ? 2.01 11.031 14.148 1 98.88 254 VAL A N 1
ATOM 1889 C CA . VAL A 1 254 ? 1.458 9.75 14.578 1 98.88 254 VAL A CA 1
ATOM 1890 C C . VAL A 1 254 ? 0.82 9.898 15.961 1 98.88 254 VAL A C 1
ATOM 1892 O O . VAL A 1 254 ? 1.299 10.672 16.797 1 98.88 254 VAL A O 1
ATOM 1895 N N . VAL A 1 255 ? -0.274 9.195 16.188 1 98.81 255 VAL A N 1
ATOM 1896 C CA . VAL A 1 255 ? -0.904 9.047 17.5 1 98.81 255 VAL A CA 1
ATOM 1897 C C . VAL A 1 255 ? -1.146 7.562 17.781 1 98.81 255 VAL A C 1
ATOM 1899 O O . VAL A 1 255 ? -1.2 6.746 16.859 1 98.81 255 VAL A O 1
ATOM 1902 N N . SER A 1 256 ? -1.258 7.207 19.047 1 98.12 256 SER A N 1
ATOM 1903 C CA . SER A 1 256 ? -1.487 5.812 19.406 1 98.12 256 SER A CA 1
ATOM 1904 C C . SER A 1 256 ? -2.783 5.652 20.188 1 98.12 256 SER A C 1
ATOM 1906 O O . SER A 1 256 ? -3.32 6.629 20.719 1 98.12 256 SER A O 1
ATOM 1908 N N . ALA A 1 257 ? -3.16 4.41 20.281 1 96.88 257 ALA A N 1
ATOM 1909 C CA . ALA A 1 257 ? -4.363 4.07 21.031 1 96.88 257 ALA A CA 1
ATOM 1910 C C . ALA A 1 257 ? -4.164 4.312 22.531 1 96.88 257 ALA A C 1
ATOM 1912 O O . ALA A 1 257 ? -5.133 4.52 23.266 1 96.88 257 ALA A O 1
ATOM 1913 N N . SER A 1 258 ? -2.941 4.34 22.922 1 92.56 258 SER A N 1
ATOM 1914 C CA . SER A 1 258 ? -2.633 4.535 24.344 1 92.56 258 SER A CA 1
ATOM 1915 C C . SER A 1 258 ? -2.545 6.02 24.688 1 92.56 258 SER A C 1
ATOM 1917 O O . SER A 1 258 ? -2.258 6.379 25.828 1 92.56 258 SER A O 1
ATOM 1919 N N . GLY A 1 259 ? -2.697 6.887 23.703 1 92.06 259 GLY A N 1
ATOM 1920 C CA . GLY A 1 259 ? -2.75 8.312 23.969 1 92.06 259 GLY A CA 1
ATOM 1921 C C . GLY A 1 259 ? -1.407 9 23.812 1 92.06 259 GLY A C 1
ATOM 1922 O O . GLY A 1 259 ? -1.099 9.945 24.547 1 92.06 259 GLY A O 1
ATOM 1923 N N . GLU A 1 260 ? -0.591 8.477 23.016 1 95.19 260 GLU A N 1
ATOM 1924 C CA . GLU A 1 260 ? 0.684 9.117 22.688 1 95.19 260 GLU A CA 1
ATOM 1925 C C . GLU A 1 260 ? 0.604 9.867 21.359 1 95.19 260 GLU A C 1
ATOM 1927 O O . GLU A 1 260 ? -0.205 9.531 20.5 1 95.19 260 GLU A O 1
ATOM 1932 N N . VAL A 1 261 ? 1.475 10.93 21.266 1 98 261 VAL A N 1
ATOM 1933 C CA . VAL A 1 261 ? 1.614 11.672 20.016 1 98 261 VAL A CA 1
ATOM 1934 C C . VAL A 1 261 ? 3.094 11.883 19.703 1 98 261 VAL A C 1
ATOM 1936 O O . VAL A 1 261 ? 3.91 12.055 20.609 1 98 261 VAL A O 1
ATOM 1939 N N . ALA A 1 262 ? 3.443 11.773 18.5 1 98.12 262 ALA A N 1
ATOM 1940 C CA . ALA A 1 262 ? 4.805 12.062 18.047 1 98.12 262 ALA A CA 1
ATOM 1941 C C . ALA A 1 262 ? 4.805 12.695 16.656 1 98.12 262 ALA A C 1
ATOM 1943 O O . ALA A 1 262 ? 3.906 12.43 15.852 1 98.12 262 ALA A O 1
ATOM 1944 N N . MET A 1 263 ? 5.719 13.539 16.406 1 98.44 263 MET A N 1
ATOM 1945 C CA . MET A 1 263 ? 6 14.164 15.117 1 98.44 263 MET A CA 1
ATOM 1946 C C . MET A 1 263 ? 7.469 14.008 14.742 1 98.44 263 MET A C 1
ATOM 1948 O O . MET A 1 263 ? 8.312 14.789 15.195 1 98.44 263 MET A O 1
ATOM 1952 N N . SER A 1 264 ? 7.785 13.016 13.945 1 98.38 264 SER A N 1
ATOM 1953 C CA . SER A 1 264 ? 9.156 12.648 13.617 1 98.38 264 SER A CA 1
ATOM 1954 C C . SER A 1 264 ? 9.5 13.031 12.18 1 98.38 264 SER A C 1
ATOM 1956 O O . SER A 1 264 ? 8.68 12.867 11.273 1 98.38 264 SER A O 1
ATOM 1958 N N . TYR A 1 265 ? 10.695 13.609 11.953 1 98 265 TYR A N 1
ATOM 1959 C CA . TYR A 1 265 ? 11.086 13.984 10.602 1 98 265 TYR A CA 1
ATOM 1960 C C . TYR A 1 265 ? 12.594 13.953 10.438 1 98 265 TYR A C 1
ATOM 1962 O O . TYR A 1 265 ? 13.336 14.234 11.391 1 98 265 TYR A O 1
ATOM 1970 N N . ASN A 1 266 ? 13.055 13.578 9.289 1 97.75 266 ASN A N 1
ATOM 1971 C CA . ASN A 1 266 ? 14.469 13.672 8.938 1 97.75 266 ASN A CA 1
ATOM 1972 C C . ASN A 1 266 ? 14.695 14.633 7.777 1 97.75 266 ASN A C 1
ATOM 1974 O O . ASN A 1 266 ? 15.758 14.617 7.148 1 97.75 266 ASN A O 1
ATOM 1978 N N . THR A 1 267 ? 13.695 15.406 7.426 1 95.81 267 THR A N 1
ATOM 1979 C CA . THR A 1 267 ? 13.805 16.547 6.52 1 95.81 267 THR A CA 1
ATOM 1980 C C . THR A 1 267 ? 14.328 17.781 7.258 1 95.81 267 THR A C 1
ATOM 1982 O O . THR A 1 267 ? 14.5 17.75 8.477 1 95.81 267 THR A O 1
ATOM 1985 N N . THR A 1 268 ? 14.609 18.875 6.48 1 95.25 268 THR A N 1
ATOM 1986 C CA . THR A 1 268 ? 15.07 20.094 7.121 1 95.25 268 THR A CA 1
ATOM 1987 C C . THR A 1 268 ? 14 20.656 8.055 1 95.25 268 THR A C 1
ATOM 1989 O O . THR A 1 268 ? 14.312 21.156 9.133 1 95.25 268 THR A O 1
ATOM 1992 N N . GLY A 1 269 ? 12.789 20.609 7.594 1 94.56 269 GLY A N 1
ATOM 1993 C CA . GLY A 1 269 ? 11.656 21.047 8.391 1 94.56 269 GLY A CA 1
ATOM 1994 C C . GLY A 1 269 ? 10.352 20.375 8 1 94.56 269 GLY A C 1
ATOM 1995 O O . GLY A 1 269 ? 10.266 19.734 6.949 1 94.56 269 GLY A O 1
ATOM 1996 N N . MET A 1 270 ? 9.391 20.5 8.844 1 95.81 270 MET A N 1
ATOM 1997 C CA . MET A 1 270 ? 8.016 20.047 8.641 1 95.81 270 MET A CA 1
ATOM 1998 C C . MET A 1 270 ? 7.027 21.016 9.289 1 95.81 270 MET A C 1
ATOM 2000 O O . MET A 1 270 ? 7.145 21.328 10.477 1 95.81 270 MET A O 1
ATOM 2004 N N . PHE A 1 271 ? 6.117 21.531 8.484 1 95.19 271 PHE A N 1
ATOM 2005 C CA . PHE A 1 271 ? 4.992 22.234 9.102 1 95.19 271 PHE A CA 1
ATOM 2006 C C . PHE A 1 271 ? 4.086 21.266 9.836 1 95.19 271 PHE A C 1
ATOM 2008 O O . PHE A 1 271 ? 3.461 20.406 9.227 1 95.19 271 PHE A O 1
ATOM 2015 N N . ARG A 1 272 ? 3.949 21.484 11.188 1 97.5 272 ARG A N 1
ATOM 2016 C CA . ARG A 1 272 ? 3.252 20.484 11.984 1 97.5 272 ARG A CA 1
ATOM 2017 C C . ARG A 1 272 ? 2.596 21.109 13.203 1 97.5 272 ARG A C 1
ATOM 2019 O O . ARG A 1 272 ? 3 22.188 13.648 1 97.5 272 ARG A O 1
ATOM 2026 N N . ALA A 1 273 ? 1.612 20.438 13.695 1 98.31 273 ALA A N 1
ATOM 2027 C CA . ALA A 1 273 ? 0.922 20.859 14.914 1 98.31 273 ALA A CA 1
ATOM 2028 C C . ALA A 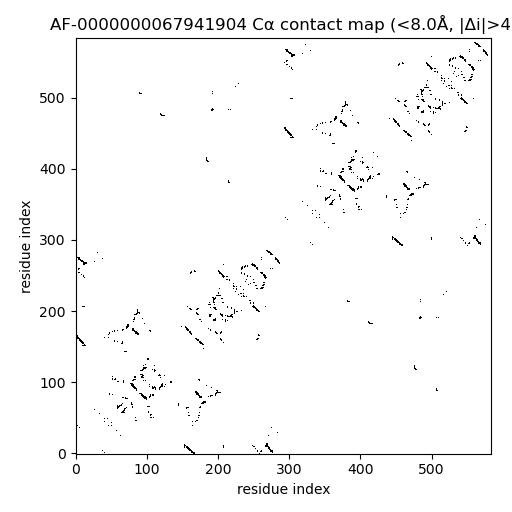1 273 ? 0.308 19.672 15.641 1 98.31 273 ALA A C 1
ATOM 2030 O O . ALA A 1 273 ? -0.05 18.672 15.016 1 98.31 273 ALA A O 1
ATOM 2031 N N . CYS A 1 274 ? 0.227 19.734 16.953 1 98.62 274 CYS A N 1
ATOM 2032 C CA . CYS A 1 274 ? -0.438 18.672 17.719 1 98.62 274 CYS A CA 1
ATOM 2033 C C . CYS A 1 274 ? -1.009 19.219 19.016 1 98.62 274 CYS A C 1
ATOM 2035 O O . CYS A 1 274 ? -0.614 20.297 19.469 1 98.62 274 CYS A O 1
ATOM 2037 N N . ALA A 1 275 ? -1.981 18.578 19.5 1 98.38 275 ALA A N 1
ATOM 2038 C CA . ALA A 1 275 ? -2.605 18.875 20.797 1 98.38 275 ALA A CA 1
ATOM 2039 C C . ALA A 1 275 ? -3.018 17.594 21.5 1 98.38 275 ALA A C 1
ATOM 2041 O O . ALA A 1 275 ? -3.346 16.594 20.859 1 98.38 275 ALA A O 1
ATOM 2042 N N . THR A 1 276 ? -2.977 17.641 22.797 1 97.5 276 THR A N 1
ATOM 2043 C CA . THR A 1 276 ? -3.395 16.516 23.609 1 97.5 276 THR A CA 1
ATOM 2044 C C . THR A 1 276 ? -4.391 16.953 24.688 1 97.5 276 THR A C 1
ATOM 2046 O O . THR A 1 276 ? -4.477 18.141 25 1 97.5 276 THR A O 1
ATOM 2049 N N . GLU A 1 277 ? -5.023 16.016 25.188 1 95.94 277 GLU A N 1
ATOM 2050 C CA . GLU A 1 277 ? -6.047 16.328 26.188 1 95.94 277 GLU A CA 1
ATOM 2051 C C . GLU A 1 277 ? -5.426 16.922 27.453 1 95.94 277 GLU A C 1
ATOM 2053 O O . GLU A 1 277 ? -6.062 17.719 28.141 1 95.94 277 GLU A O 1
ATOM 2058 N N . ASP A 1 278 ? -4.215 16.578 27.734 1 94 278 ASP A N 1
ATOM 2059 C CA . ASP A 1 278 ? -3.578 17.047 28.953 1 94 278 ASP A CA 1
ATOM 2060 C C . ASP A 1 278 ? -3.033 18.453 28.797 1 94 278 ASP A C 1
ATOM 2062 O O . ASP A 1 278 ? -2.369 18.984 29.688 1 94 278 ASP A O 1
ATOM 2066 N N . GLY A 1 279 ? -3.213 19.016 27.656 1 92.56 279 GLY A N 1
ATOM 2067 C CA . GLY A 1 279 ? -2.957 20.453 27.531 1 92.56 279 GLY A CA 1
ATOM 2068 C C . GLY A 1 279 ? -1.773 20.766 26.641 1 92.56 279 GLY A C 1
ATOM 2069 O O . GLY A 1 279 ? -1.487 21.938 26.375 1 92.56 279 GLY A O 1
ATOM 2070 N N . TYR A 1 280 ? -1.119 19.719 26.219 1 94.81 280 TYR A N 1
ATOM 2071 C CA . TYR A 1 280 ? -0.03 19.969 25.281 1 94.81 280 TYR A CA 1
ATOM 2072 C C . TYR A 1 280 ? -0.559 20.547 23.969 1 94.81 280 TYR A C 1
ATOM 2074 O O . TYR A 1 280 ? -1.575 20.078 23.453 1 94.81 280 TYR A O 1
ATOM 2082 N N . PHE A 1 281 ? -0.003 21.672 23.469 1 96.94 281 PHE A N 1
ATOM 2083 C CA . PHE A 1 281 ? -0.366 22.375 22.234 1 96.94 281 PHE A CA 1
ATOM 2084 C C . PHE A 1 281 ? 0.871 22.953 21.562 1 96.94 281 PHE A C 1
ATOM 2086 O O . PHE A 1 281 ? 1.561 23.797 22.141 1 96.94 281 PHE A O 1
ATOM 2093 N N . GLU A 1 282 ? 1.149 22.469 20.312 1 96.94 282 GLU A N 1
ATOM 2094 C CA . GLU A 1 282 ? 2.377 22.875 19.641 1 96.94 282 GLU A CA 1
ATOM 2095 C C . GLU A 1 282 ? 2.133 23.109 18.141 1 96.94 282 GLU A C 1
ATOM 2097 O O . GLU A 1 282 ? 1.398 22.359 17.5 1 96.94 282 GLU A O 1
ATOM 2102 N N . VAL A 1 283 ? 2.631 24.203 17.625 1 97.5 283 VAL A N 1
ATOM 2103 C CA . VAL A 1 283 ? 2.805 24.484 16.203 1 97.5 283 VAL A CA 1
ATOM 2104 C C . VAL A 1 283 ? 4.273 24.781 15.906 1 97.5 283 VAL A C 1
ATOM 2106 O O . VAL A 1 283 ? 4.883 25.625 16.562 1 97.5 283 VAL A O 1
ATOM 2109 N N . ALA A 1 284 ? 4.871 24.031 14.953 1 96.5 284 ALA A N 1
ATOM 2110 C CA . ALA A 1 284 ? 6.305 24.203 14.742 1 96.5 284 ALA A CA 1
ATOM 2111 C C . ALA A 1 284 ? 6.691 23.859 13.305 1 96.5 284 ALA A C 1
ATOM 2113 O O . ALA A 1 284 ? 5.906 23.25 12.578 1 96.5 284 ALA A O 1
ATOM 2114 N N . ILE A 1 285 ? 7.855 24.266 12.945 1 95.5 285 ILE A N 1
ATOM 2115 C CA . ILE A 1 28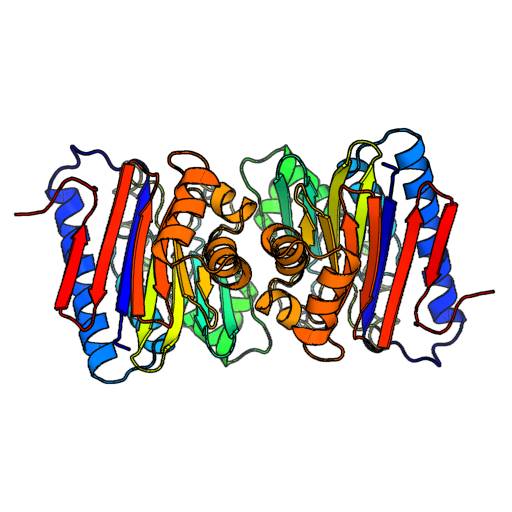5 ? 8.438 23.938 11.656 1 95.5 285 ILE A CA 1
ATOM 2116 C C . ILE A 1 285 ? 9.773 23.219 11.867 1 95.5 285 ILE A C 1
ATOM 2118 O O . ILE A 1 285 ? 10.016 22.156 11.281 1 95.5 285 ILE A O 1
ATOM 2122 N N . TRP A 1 286 ? 10.664 23.859 12.625 1 95.12 286 TRP A N 1
ATOM 2123 C CA . TRP A 1 286 ? 12.008 23.344 12.867 1 95.12 286 TRP A CA 1
ATOM 2124 C C . TRP A 1 286 ? 12.172 22.906 14.312 1 95.12 286 TRP A C 1
ATOM 2126 O O . TRP A 1 286 ? 11.297 23.156 15.148 1 95.12 286 TRP A O 1
ATOM 2136 N N . THR A 1 287 ? 13.039 21.906 14.688 1 82.62 287 THR A N 1
ATOM 2137 C CA . THR A 1 287 ? 13.273 21.422 16.047 1 82.62 287 THR A CA 1
ATOM 2138 C C . THR A 1 287 ? 13.633 22.578 16.969 1 82.62 287 THR A C 1
ATOM 2140 O O . THR A 1 287 ? 13.188 22.625 18.125 1 82.62 287 THR A O 1
ATOM 2143 N N . ASN A 1 288 ? 14.664 23.344 16.812 1 59.69 288 ASN A N 1
ATOM 2144 C CA . ASN A 1 288 ? 15.148 24.328 17.781 1 59.69 288 ASN A CA 1
ATOM 2145 C C . ASN A 1 288 ? 14.195 25.5 17.922 1 59.69 288 ASN A C 1
ATOM 2147 O O . ASN A 1 288 ? 14.5 26.484 18.594 1 59.69 288 ASN A O 1
ATOM 2151 N N . THR A 1 289 ? 13.242 25.703 17.109 1 44.31 289 THR A N 1
ATOM 2152 C CA . THR A 1 289 ? 12.664 27.031 17.234 1 44.31 289 THR A CA 1
ATOM 2153 C C . THR A 1 289 ? 11.516 27.031 18.25 1 44.31 289 THR A C 1
ATOM 2155 O O . THR A 1 289 ? 10.43 26.531 17.953 1 44.31 289 THR A O 1
ATOM 2158 N N . LYS A 1 290 ? 11.656 26.672 19.453 1 38 290 LYS A N 1
ATOM 2159 C CA . LYS A 1 290 ? 10.633 27.125 20.391 1 38 290 LYS A CA 1
ATOM 2160 C C . LYS A 1 290 ? 10.203 28.562 20.094 1 38 290 LYS A C 1
ATOM 2162 O O . LYS A 1 290 ? 11.039 29.453 19.984 1 38 290 LYS A O 1
ATOM 2167 N N . VAL A 1 291 ? 9.141 28.797 19.438 1 31.27 291 VAL A N 1
ATOM 2168 C CA . VAL A 1 291 ? 8.602 30.141 19.5 1 31.27 291 VAL A CA 1
ATOM 2169 C C . VAL A 1 291 ? 8.398 30.547 20.953 1 31.27 291 VAL A C 1
ATOM 2171 O O . VAL A 1 291 ? 7.645 29.891 21.688 1 31.27 291 VAL A O 1
ATOM 2174 N N . GLU A 1 292 ? 9.312 31.188 21.547 1 29.42 292 GLU A N 1
ATOM 2175 C CA . GLU A 1 292 ? 9.047 32 22.719 1 29.42 292 GLU A CA 1
ATOM 2176 C C . GLU A 1 292 ? 7.832 32.906 22.5 1 29.42 292 GLU A C 1
ATOM 2178 O O . GLU A 1 292 ? 7.645 33.438 21.406 1 29.42 292 GLU A O 1
ATOM 2183 N N . MET B 1 1 ? 22.484 -22.031 0.745 1 82.25 1 MET B N 1
ATOM 2184 C CA . MET B 1 1 ? 21.047 -21.828 0.525 1 82.25 1 MET B CA 1
ATOM 2185 C C . MET B 1 1 ? 20.688 -22.094 -0.932 1 82.25 1 MET B C 1
ATOM 2187 O O . MET B 1 1 ? 21.516 -21.922 -1.826 1 82.25 1 MET B O 1
ATOM 2191 N N . GLY B 1 2 ? 19.578 -22.812 -1.162 1 92.06 2 GLY B N 1
ATOM 2192 C CA . GLY B 1 2 ? 19.219 -23.109 -2.541 1 92.06 2 GLY B CA 1
ATOM 2193 C C . GLY B 1 2 ? 18.203 -22.156 -3.115 1 92.06 2 GLY B C 1
ATOM 2194 O O . GLY B 1 2 ? 17.797 -21.203 -2.449 1 92.06 2 GLY B O 1
ATOM 2195 N N . TRP B 1 3 ? 18.031 -22.312 -4.398 1 97.69 3 TRP B N 1
ATOM 2196 C CA . TRP B 1 3 ? 17 -21.516 -5.039 1 97.69 3 TRP B CA 1
ATOM 2197 C C . TRP B 1 3 ? 15.609 -22.109 -4.809 1 97.69 3 TRP B C 1
ATOM 2199 O O . TRP B 1 3 ? 15.484 -23.312 -4.609 1 97.69 3 TRP B O 1
ATOM 2209 N N . GLU B 1 4 ? 14.602 -21.312 -4.676 1 98.62 4 GLU B N 1
ATOM 2210 C CA . GLU B 1 4 ? 13.188 -21.656 -4.609 1 98.62 4 GLU B CA 1
ATOM 2211 C C . GLU B 1 4 ? 12.344 -20.781 -5.527 1 98.62 4 GLU B C 1
ATOM 2213 O O . GLU B 1 4 ? 12.672 -19.594 -5.727 1 98.62 4 GLU B O 1
ATOM 2218 N N . ILE B 1 5 ? 11.281 -21.359 -6.09 1 98.88 5 ILE B N 1
ATOM 2219 C CA . ILE B 1 5 ? 10.336 -20.609 -6.91 1 98.88 5 ILE B CA 1
ATOM 2220 C C . ILE B 1 5 ? 8.914 -21.109 -6.645 1 98.88 5 ILE B C 1
ATOM 2222 O O . ILE B 1 5 ? 8.703 -22.297 -6.426 1 98.88 5 ILE B O 1
ATOM 2226 N N . ALA B 1 6 ? 7.988 -20.203 -6.555 1 98.88 6 ALA B N 1
ATOM 2227 C CA . ALA B 1 6 ? 6.57 -20.531 -6.453 1 98.88 6 ALA B CA 1
ATOM 2228 C C . ALA B 1 6 ? 5.73 -19.594 -7.32 1 98.88 6 ALA B C 1
ATOM 2230 O O . ALA B 1 6 ? 6.086 -18.422 -7.508 1 98.88 6 ALA B O 1
ATOM 2231 N N . LEU B 1 7 ? 4.672 -20.094 -7.898 1 98.38 7 LEU B N 1
ATOM 2232 C CA . LEU B 1 7 ? 3.775 -19.281 -8.719 1 98.38 7 LEU B CA 1
ATOM 2233 C C . LEU B 1 7 ? 2.322 -19.688 -8.492 1 98.38 7 LEU B C 1
ATOM 2235 O O . LEU B 1 7 ? 2.047 -20.781 -7.988 1 98.38 7 LEU B O 1
ATOM 2239 N N . HIS B 1 8 ? 1.423 -18.766 -8.758 1 97 8 HIS B N 1
ATOM 2240 C CA . HIS B 1 8 ? -0.002 -19.062 -8.672 1 97 8 HIS B CA 1
ATOM 2241 C C . HIS B 1 8 ? -0.754 -18.5 -9.875 1 97 8 HIS B C 1
ATOM 2243 O O . HIS B 1 8 ? -0.271 -17.562 -10.531 1 97 8 HIS B O 1
ATOM 2249 N N . ASP B 1 9 ? -1.908 -19.094 -10.141 1 93.56 9 ASP B N 1
ATOM 2250 C CA . ASP B 1 9 ? -2.83 -18.641 -11.18 1 93.56 9 ASP B CA 1
ATOM 2251 C C . ASP B 1 9 ? -4.242 -18.484 -10.625 1 93.56 9 ASP B C 1
ATOM 2253 O O . ASP B 1 9 ? -5.191 -19.078 -11.141 1 93.56 9 ASP B O 1
ATOM 2257 N N . GLY B 1 10 ? -4.297 -17.75 -9.516 1 91.44 10 GLY B N 1
ATOM 2258 C CA . GLY B 1 10 ? -5.602 -17.406 -8.969 1 91.44 10 GLY B CA 1
ATOM 2259 C C . GLY B 1 10 ? -6.062 -18.359 -7.883 1 91.44 10 GLY B C 1
ATOM 2260 O O . GLY B 1 10 ? -5.621 -19.516 -7.84 1 91.44 10 GLY B O 1
ATOM 2261 N N . ALA B 1 11 ? -6.949 -17.844 -7.023 1 91.94 11 ALA B N 1
ATOM 2262 C CA . ALA B 1 11 ? -7.57 -18.562 -5.922 1 91.94 11 ALA B CA 1
ATOM 2263 C C . ALA B 1 11 ? -9.016 -18.109 -5.707 1 91.94 11 ALA B C 1
ATOM 2265 O O . ALA B 1 11 ? -9.43 -17.078 -6.23 1 91.94 11 ALA B O 1
ATOM 2266 N N . GLY B 1 12 ? -9.758 -18.922 -5.047 1 91.5 12 GLY B N 1
ATOM 2267 C CA . GLY B 1 12 ? -11.141 -18.609 -4.734 1 91.5 12 GLY B CA 1
ATOM 2268 C C . GLY B 1 12 ? -11.992 -19.844 -4.465 1 91.5 12 GLY B C 1
ATOM 2269 O O . GLY B 1 12 ? -11.516 -20.797 -3.855 1 91.5 12 GLY B O 1
ATOM 2270 N N . ASP B 1 13 ? -13.258 -19.688 -4.805 1 90.25 13 ASP B N 1
ATOM 2271 C CA . ASP B 1 13 ? -14.195 -20.797 -4.621 1 90.25 13 ASP B CA 1
ATOM 2272 C C . ASP B 1 13 ? -14.125 -21.781 -5.785 1 90.25 13 ASP B C 1
ATOM 2274 O O . ASP B 1 13 ? -15.078 -21.906 -6.555 1 90.25 13 ASP B O 1
ATOM 2278 N N . ILE B 1 14 ? -13.07 -22.453 -5.875 1 91.12 14 ILE B N 1
ATOM 2279 C CA . ILE B 1 14 ? -12.852 -23.484 -6.883 1 91.12 14 ILE B CA 1
ATOM 2280 C C . ILE B 1 14 ? -13.422 -24.812 -6.395 1 91.12 14 ILE B C 1
ATOM 2282 O O . ILE B 1 14 ? -12.82 -25.484 -5.547 1 91.12 14 ILE B O 1
ATOM 2286 N N . PRO B 1 15 ? -14.484 -25.203 -7 1 91.25 15 PRO B N 1
ATOM 2287 C CA . PRO B 1 15 ? -15.133 -26.406 -6.477 1 91.25 15 PRO B CA 1
ATOM 2288 C C . PRO B 1 15 ? -14.305 -27.656 -6.688 1 91.25 15 PRO B C 1
ATOM 2290 O O . PRO B 1 15 ? -13.648 -27.812 -7.719 1 91.25 15 PRO B O 1
ATOM 2293 N N . TYR B 1 16 ? -14.484 -28.594 -5.754 1 90.69 16 TYR B N 1
ATOM 2294 C CA . TYR B 1 16 ? -13.781 -29.875 -5.84 1 90.69 16 TYR B CA 1
ATOM 2295 C C . TYR B 1 16 ? -14.266 -30.672 -7.035 1 90.69 16 TYR B C 1
ATOM 2297 O O . TYR B 1 16 ? -13.57 -31.578 -7.504 1 90.69 16 TYR B O 1
ATOM 2305 N N . SER B 1 17 ? -15.398 -30.328 -7.516 1 91.31 17 SER B N 1
ATOM 2306 C CA . SER B 1 17 ? -16.016 -31.047 -8.633 1 91.31 17 SER B CA 1
ATOM 2307 C C . SER B 1 17 ? -15.633 -30.406 -9.969 1 91.31 17 SER B C 1
ATOM 2309 O O . SER B 1 17 ? -16.203 -30.75 -11.008 1 91.31 17 SER B O 1
ATOM 2311 N N . LEU B 1 18 ? -14.727 -29.438 -9.938 1 89.06 18 LEU B N 1
ATOM 2312 C CA . LEU B 1 18 ? -14.281 -28.844 -11.195 1 89.06 18 LEU B CA 1
ATOM 2313 C C . LEU B 1 18 ? -13.844 -29.906 -12.188 1 89.06 18 LEU B C 1
ATOM 2315 O O . LEU B 1 18 ? -12.945 -30.703 -11.891 1 89.06 18 LEU B O 1
ATOM 2319 N N . PRO B 1 19 ? -14.453 -29.938 -13.359 1 91.56 19 PRO B N 1
ATOM 2320 C CA . PRO B 1 19 ? -14.141 -31 -14.305 1 91.56 19 PRO B CA 1
ATOM 2321 C C . PRO B 1 19 ? -12.711 -30.938 -14.82 1 91.56 19 PRO B C 1
ATOM 2323 O O . PRO B 1 19 ? -12.125 -29.859 -14.906 1 91.56 19 PRO B O 1
ATOM 2326 N N . PRO B 1 20 ? -12.172 -32.031 -15.211 1 92.25 20 PRO B N 1
ATOM 2327 C CA . PRO B 1 20 ? -10.789 -32.094 -15.68 1 92.25 20 PRO B CA 1
ATOM 2328 C C . PRO B 1 20 ? -10.508 -31.188 -16.859 1 92.25 20 PRO B C 1
ATOM 2330 O O . PRO B 1 20 ? -9.406 -30.641 -16.969 1 92.25 20 PRO B O 1
ATOM 2333 N N . GLU B 1 21 ? -11.414 -31.062 -17.719 1 91 21 GLU B N 1
ATOM 2334 C CA . GLU B 1 21 ? -11.219 -30.234 -18.906 1 91 21 GLU B CA 1
ATOM 2335 C C . GLU B 1 21 ? -10.969 -28.781 -18.547 1 91 21 GLU B C 1
ATOM 2337 O O . GLU B 1 21 ? -10.391 -28.031 -19.344 1 91 21 GLU B O 1
ATOM 2342 N N . ARG B 1 22 ? -11.359 -28.453 -17.312 1 86.69 22 ARG B N 1
ATOM 2343 C CA . ARG B 1 22 ? -11.219 -27.062 -16.875 1 86.69 22 ARG B CA 1
ATOM 2344 C C . ARG B 1 22 ? -9.953 -26.875 -16.047 1 86.69 22 ARG B C 1
ATOM 2346 O O . ARG B 1 22 ? -9.305 -25.828 -16.109 1 86.69 22 ARG B O 1
ATOM 2353 N N . HIS B 1 23 ? -9.617 -27.844 -15.234 1 90.38 23 HIS B N 1
ATOM 2354 C CA . HIS B 1 23 ? -8.5 -27.578 -14.344 1 90.38 23 HIS B CA 1
ATOM 2355 C C . HIS B 1 23 ? -7.203 -28.156 -14.906 1 90.38 23 HIS B C 1
ATOM 2357 O O . HIS B 1 23 ? -6.121 -27.609 -14.664 1 90.38 23 HIS B O 1
ATOM 2363 N N . LEU B 1 24 ? -7.211 -29.125 -15.797 1 92.62 24 LEU B N 1
ATOM 2364 C CA . LEU B 1 24 ? -6 -29.781 -16.281 1 92.62 24 LEU B CA 1
ATOM 2365 C C . LEU B 1 24 ? -5.172 -28.812 -17.141 1 92.62 24 LEU B C 1
ATOM 2367 O O . LEU B 1 24 ? -3.951 -28.75 -16.984 1 92.62 24 LEU B O 1
ATOM 2371 N N . PRO B 1 25 ? -5.863 -28.109 -18.047 1 90 25 PRO B N 1
ATOM 2372 C CA . PRO B 1 25 ? -5.062 -27.156 -18.844 1 90 25 PRO B CA 1
ATOM 2373 C C . PRO B 1 25 ? -4.352 -26.125 -17.969 1 90 25 PRO B C 1
ATOM 2375 O O . PRO B 1 25 ? -3.232 -25.719 -18.281 1 90 25 PRO B O 1
ATOM 2378 N N . ARG B 1 26 ? -4.93 -25.672 -16.938 1 90.38 26 ARG B N 1
ATOM 2379 C CA . ARG B 1 26 ? -4.332 -24.703 -16.016 1 90.38 26 ARG B CA 1
ATOM 2380 C C . ARG B 1 26 ? -3.166 -25.328 -15.258 1 90.38 26 ARG B C 1
ATOM 2382 O O . ARG B 1 26 ? -2.139 -24.672 -15.055 1 90.38 26 ARG B O 1
ATOM 2389 N N . GLU B 1 27 ? -3.334 -26.562 -14.883 1 93.69 27 GLU B N 1
ATOM 2390 C CA . GLU B 1 27 ? -2.248 -27.266 -14.211 1 93.69 27 GLU B CA 1
ATOM 2391 C C . GLU B 1 27 ? -1.054 -27.453 -15.141 1 93.69 27 GLU B C 1
ATOM 2393 O O . GLU B 1 27 ? 0.097 -27.312 -14.727 1 93.69 27 GLU B O 1
ATOM 2398 N N . GLU B 1 28 ? -1.366 -27.797 -16.312 1 94.44 28 GLU B N 1
ATOM 2399 C CA . GLU B 1 28 ? -0.303 -27.984 -17.297 1 94.44 28 GLU B CA 1
ATOM 2400 C C . GLU B 1 28 ? 0.451 -26.688 -17.547 1 94.44 28 GLU B C 1
ATOM 2402 O O . GLU B 1 28 ? 1.674 -26.688 -17.719 1 94.44 28 GLU B O 1
ATOM 2407 N N . THR B 1 29 ? -0.307 -25.672 -17.625 1 93.19 29 THR B N 1
ATOM 2408 C CA . THR B 1 29 ? 0.306 -24.375 -17.812 1 93.19 29 THR B CA 1
ATOM 2409 C C . THR B 1 29 ? 1.221 -24.031 -16.641 1 93.19 29 THR B C 1
ATOM 2411 O O . THR B 1 29 ? 2.336 -23.547 -16.828 1 93.19 29 THR B O 1
ATOM 2414 N N . LEU B 1 30 ? 0.766 -24.234 -15.453 1 96.19 30 LEU B N 1
ATOM 2415 C CA . LEU B 1 30 ? 1.575 -24 -14.266 1 96.19 30 LEU B CA 1
ATOM 2416 C C . LEU B 1 30 ? 2.848 -24.828 -14.289 1 96.19 30 LEU B C 1
ATOM 2418 O O . LEU B 1 30 ? 3.928 -24.344 -13.953 1 96.19 30 LEU B O 1
ATOM 2422 N N . ARG B 1 31 ? 2.662 -26.078 -14.688 1 97.31 31 ARG B N 1
ATOM 2423 C CA . ARG B 1 31 ? 3.812 -26.969 -14.781 1 97.31 31 ARG B CA 1
ATOM 2424 C C . ARG B 1 31 ? 4.836 -26.438 -15.781 1 97.31 31 ARG B C 1
ATOM 2426 O O . ARG B 1 31 ? 6.031 -26.406 -15.492 1 97.31 31 ARG B O 1
ATOM 2433 N N . HIS B 1 32 ? 4.348 -26.062 -16.859 1 97.06 32 HIS B N 1
ATOM 2434 C CA . HIS B 1 32 ? 5.199 -25.531 -17.922 1 97.06 32 HIS B CA 1
ATOM 2435 C C . HIS B 1 32 ? 5.949 -24.281 -17.453 1 97.06 32 HIS B C 1
ATOM 2437 O O . HIS B 1 32 ? 7.168 -24.188 -17.625 1 97.06 32 HIS B O 1
ATOM 2443 N N . CYS B 1 33 ? 5.238 -23.328 -16.891 1 97.38 33 CYS B N 1
ATOM 2444 C CA . CYS B 1 33 ? 5.844 -22.094 -16.406 1 97.38 33 CYS B CA 1
ATOM 2445 C C . CYS B 1 33 ? 6.848 -22.359 -15.297 1 97.38 33 CYS B C 1
ATOM 2447 O O . CYS B 1 33 ? 7.898 -21.719 -15.234 1 97.38 33 CYS B O 1
ATOM 2449 N N . LEU B 1 34 ? 6.512 -23.297 -14.438 1 98.56 34 LEU B N 1
ATOM 2450 C CA . LEU B 1 34 ? 7.426 -23.672 -13.367 1 98.56 34 LEU B CA 1
ATOM 2451 C C . LEU B 1 34 ? 8.734 -24.234 -13.922 1 98.56 34 LEU B C 1
ATOM 2453 O O . LEU B 1 34 ? 9.812 -23.906 -13.422 1 98.56 34 LEU B O 1
ATOM 2457 N N . GLN B 1 35 ? 8.633 -25.062 -14.938 1 98.38 35 GLN B N 1
ATOM 2458 C CA . GLN B 1 35 ? 9.82 -25.641 -15.57 1 98.38 35 GLN B CA 1
ATOM 2459 C C . GLN B 1 35 ? 10.688 -24.547 -16.203 1 98.38 35 GLN B C 1
ATOM 2461 O O . GLN B 1 35 ? 11.914 -24.594 -16.109 1 98.38 35 GLN B O 1
ATOM 2466 N N . ILE B 1 36 ? 10.047 -23.594 -16.781 1 98.38 36 ILE B N 1
ATOM 2467 C CA . ILE B 1 36 ? 10.773 -22.469 -17.344 1 98.38 36 ILE B CA 1
ATOM 2468 C C . ILE B 1 36 ? 11.516 -21.719 -16.234 1 98.38 36 ILE B C 1
ATOM 2470 O O . ILE B 1 36 ? 12.688 -21.375 -16.391 1 98.38 36 ILE B O 1
ATOM 2474 N N . GLY B 1 37 ? 10.836 -21.484 -15.148 1 98.62 37 GLY B N 1
ATOM 2475 C CA . GLY B 1 37 ? 11.445 -20.797 -14.016 1 98.62 37 GLY B CA 1
ATOM 2476 C C . GLY B 1 37 ? 12.625 -21.547 -13.43 1 98.62 37 GLY B C 1
ATOM 2477 O O . GLY B 1 37 ? 13.656 -20.953 -13.109 1 98.62 37 GLY B O 1
ATOM 2478 N N . VAL B 1 38 ? 12.477 -22.844 -13.336 1 98.44 38 VAL B N 1
ATOM 2479 C CA . VAL B 1 38 ? 13.539 -23.688 -12.812 1 98.44 38 VAL B CA 1
ATOM 2480 C C . VAL B 1 38 ? 14.766 -23.594 -13.719 1 98.44 38 VAL B C 1
ATOM 2482 O O . VAL B 1 38 ? 15.883 -23.422 -13.242 1 98.44 38 VAL B O 1
ATOM 2485 N N . LYS B 1 39 ? 14.539 -23.734 -14.984 1 98.5 39 LYS B N 1
ATOM 2486 C CA . LYS B 1 39 ? 15.633 -23.641 -15.945 1 98.5 39 LYS B CA 1
ATOM 2487 C C . LYS B 1 39 ? 16.328 -22.281 -15.844 1 98.5 39 LYS B C 1
ATOM 2489 O O . LYS B 1 39 ? 17.562 -22.203 -15.906 1 98.5 39 LYS B O 1
ATOM 2494 N N . ALA B 1 40 ? 15.57 -21.234 -15.688 1 98.69 40 ALA B N 1
ATOM 2495 C CA . ALA B 1 40 ? 16.109 -19.875 -15.594 1 98.69 40 ALA B CA 1
ATOM 2496 C C . ALA B 1 40 ? 16.984 -19.719 -14.352 1 98.69 40 ALA B C 1
ATOM 2498 O O . ALA B 1 40 ? 18.094 -19.188 -14.422 1 98.69 40 ALA B O 1
ATOM 2499 N N . LEU B 1 41 ? 16.516 -20.219 -13.242 1 98.25 41 LEU B N 1
ATOM 2500 C CA . LEU B 1 41 ? 17.266 -20.125 -11.992 1 98.25 41 LEU B CA 1
ATOM 2501 C C . LEU B 1 41 ? 18.562 -20.922 -12.078 1 98.25 41 LEU B C 1
ATOM 2503 O O . LEU B 1 41 ? 19.609 -20.484 -11.609 1 98.25 41 LEU B O 1
ATOM 2507 N N . LYS B 1 42 ? 18.484 -22.062 -12.656 1 97.25 42 LYS B N 1
ATOM 2508 C CA . LYS B 1 42 ? 19.656 -22.922 -12.812 1 97.25 42 LYS B CA 1
ATOM 2509 C C . LYS B 1 42 ? 20.703 -22.266 -13.727 1 97.25 42 LYS B C 1
ATOM 2511 O O . LYS B 1 42 ? 21.891 -22.547 -13.609 1 97.25 42 LYS B O 1
ATOM 2516 N N . SER B 1 43 ? 20.266 -21.422 -14.586 1 97.56 43 SER B N 1
ATOM 2517 C CA . SER B 1 43 ? 21.156 -20.719 -15.492 1 97.56 43 SER B CA 1
ATOM 2518 C C . SER B 1 43 ? 21.641 -19.406 -14.875 1 97.56 43 SER B C 1
ATOM 2520 O O . SER B 1 43 ? 22.141 -18.531 -15.586 1 97.56 43 SER B O 1
ATOM 2522 N N . ASN B 1 44 ? 21.344 -19.109 -13.695 1 96.69 44 ASN B N 1
ATOM 2523 C CA . ASN B 1 44 ? 21.812 -18 -12.891 1 96.69 44 ASN B CA 1
ATOM 2524 C C . ASN B 1 44 ? 21.156 -16.688 -13.305 1 96.69 44 ASN B C 1
ATOM 2526 O O . ASN B 1 44 ? 21.766 -15.617 -13.203 1 96.69 44 ASN B O 1
ATOM 2530 N N . MET B 1 45 ? 20 -16.859 -13.898 1 98.25 45 MET B N 1
ATOM 2531 C CA . MET B 1 45 ? 19.188 -15.656 -14.086 1 98.25 45 MET B CA 1
ATOM 2532 C C . MET B 1 45 ? 18.797 -15.055 -12.742 1 98.25 45 MET B C 1
ATOM 2534 O O . MET B 1 45 ? 18.5 -15.789 -11.797 1 98.25 45 MET B O 1
ATOM 2538 N N . THR B 1 46 ? 18.75 -13.688 -12.625 1 98.44 46 THR B N 1
ATOM 2539 C CA . THR B 1 46 ? 18.406 -13.062 -11.359 1 98.44 46 THR B CA 1
ATOM 2540 C C . THR B 1 46 ? 16.953 -13.328 -11.008 1 98.44 46 THR B C 1
ATOM 2542 O O . THR B 1 46 ? 16.094 -13.438 -11.891 1 98.44 46 THR B O 1
ATOM 2545 N N . PRO B 1 47 ? 16.672 -13.422 -9.734 1 98.75 47 PRO B N 1
ATOM 2546 C CA . PRO B 1 47 ? 15.273 -13.617 -9.344 1 98.75 47 PRO B CA 1
ATOM 2547 C C . PRO B 1 47 ? 14.344 -12.578 -9.961 1 98.75 47 PRO B C 1
ATOM 2549 O O . PRO B 1 47 ? 13.227 -12.906 -10.367 1 98.75 47 PRO B O 1
ATOM 2552 N N . LEU B 1 48 ? 14.781 -11.328 -10.047 1 98.88 48 LEU B N 1
ATOM 2553 C CA . LEU B 1 48 ? 13.969 -10.266 -10.641 1 98.88 48 LEU B CA 1
ATOM 2554 C C . LEU B 1 48 ? 13.633 -10.586 -12.094 1 98.88 48 LEU B C 1
ATOM 2556 O O . LEU B 1 48 ? 12.484 -10.43 -12.516 1 98.88 48 LEU B O 1
ATOM 2560 N N . ASP B 1 49 ? 14.562 -11.055 -12.867 1 98.81 49 ASP B N 1
ATOM 2561 C CA . ASP B 1 49 ? 14.328 -11.422 -14.258 1 98.81 49 ASP B CA 1
ATOM 2562 C C . ASP B 1 49 ? 13.445 -12.664 -14.359 1 98.81 49 ASP B C 1
ATOM 2564 O O . ASP B 1 49 ? 12.625 -12.781 -15.273 1 98.81 49 ASP B O 1
ATOM 2568 N N . VAL B 1 50 ? 13.617 -13.578 -13.445 1 98.88 50 VAL B N 1
ATOM 2569 C CA . VAL B 1 50 ? 12.867 -14.828 -13.453 1 98.88 50 VAL B CA 1
ATOM 2570 C C . VAL B 1 50 ? 11.383 -14.539 -13.211 1 98.88 50 VAL B C 1
ATOM 2572 O O . VAL B 1 50 ? 10.523 -15.055 -13.938 1 98.88 50 VAL B O 1
ATOM 2575 N N . VAL B 1 51 ? 11.062 -13.711 -12.203 1 98.94 51 VAL B N 1
ATOM 2576 C CA . VAL B 1 51 ? 9.656 -13.484 -11.898 1 98.94 51 VAL B CA 1
ATOM 2577 C C . VAL B 1 51 ? 8.992 -12.711 -13.039 1 98.94 51 VAL B C 1
ATOM 2579 O O . VAL B 1 51 ? 7.82 -12.938 -13.352 1 98.94 51 VAL B O 1
ATOM 2582 N N . GLU B 1 52 ? 9.719 -11.766 -13.664 1 98.69 52 GLU B N 1
ATOM 2583 C CA . GLU B 1 52 ? 9.164 -11.102 -14.836 1 98.69 52 GLU B CA 1
ATOM 2584 C C . GLU B 1 52 ? 8.898 -12.094 -15.961 1 98.69 52 GLU B C 1
ATOM 2586 O O . GLU B 1 52 ? 7.836 -12.055 -16.594 1 98.69 52 GLU B O 1
ATOM 2591 N N . LEU B 1 53 ? 9.844 -12.953 -16.234 1 98.62 53 LEU B N 1
ATOM 2592 C CA . LEU B 1 53 ? 9.727 -13.961 -17.281 1 98.62 53 LEU B CA 1
ATOM 2593 C C . LEU B 1 53 ? 8.5 -14.836 -17.062 1 98.62 53 LEU B C 1
ATOM 2595 O O . LEU B 1 53 ? 7.711 -15.047 -17.984 1 98.62 53 LEU B O 1
ATOM 2599 N N . ILE B 1 54 ? 8.32 -15.305 -15.875 1 98.5 54 ILE B N 1
ATOM 2600 C CA . ILE B 1 54 ? 7.258 -16.25 -15.57 1 98.5 54 ILE B CA 1
ATOM 2601 C C . ILE B 1 54 ? 5.902 -15.555 -15.648 1 98.5 54 ILE B C 1
ATOM 2603 O O . ILE B 1 54 ? 4.949 -16.094 -16.219 1 98.5 54 ILE B O 1
ATOM 2607 N N . VAL B 1 55 ? 5.781 -14.359 -15.062 1 97.88 55 VAL B N 1
ATOM 2608 C CA . VAL B 1 55 ? 4.5 -13.664 -15.078 1 97.88 55 VAL B CA 1
ATOM 2609 C C . VAL B 1 55 ? 4.148 -13.25 -16.5 1 97.88 55 VAL B C 1
ATOM 2611 O O . VAL B 1 55 ? 2.98 -13.273 -16.891 1 97.88 55 VAL B O 1
ATOM 2614 N N . ARG B 1 56 ? 5.16 -12.914 -17.281 1 95.88 56 ARG B N 1
ATOM 2615 C CA . ARG B 1 56 ? 4.914 -12.648 -18.703 1 95.88 56 ARG B CA 1
ATOM 2616 C C . ARG B 1 56 ? 4.348 -13.875 -19.406 1 95.88 56 ARG B C 1
ATOM 2618 O O . ARG B 1 56 ? 3.4 -13.773 -20.188 1 95.88 56 ARG B O 1
ATOM 2625 N N . GLU B 1 57 ? 4.953 -15.023 -19.172 1 95.12 57 GLU B N 1
ATOM 2626 C CA . GLU B 1 57 ? 4.469 -16.266 -19.75 1 95.12 57 GLU B CA 1
ATOM 2627 C C . GLU B 1 57 ? 3.016 -16.531 -19.359 1 95.12 57 GLU B C 1
ATOM 2629 O O . GLU B 1 57 ? 2.209 -16.953 -20.188 1 95.12 57 GLU B O 1
ATOM 2634 N N . LEU B 1 58 ? 2.73 -16.266 -18.141 1 94.25 58 LEU B N 1
ATOM 2635 C CA . LEU B 1 58 ? 1.377 -16.469 -17.641 1 94.25 58 LEU B CA 1
ATOM 2636 C C . LEU B 1 58 ? 0.402 -15.484 -18.266 1 94.25 58 LEU B C 1
ATOM 2638 O O . LEU B 1 58 ? -0.736 -15.844 -18.578 1 94.25 58 LEU B O 1
ATOM 2642 N N . GLU B 1 59 ? 0.834 -14.227 -18.406 1 90.75 59 GLU B N 1
ATOM 2643 C CA . GLU B 1 59 ? -0.004 -13.211 -19.047 1 90.75 59 GLU B CA 1
ATOM 2644 C C . GLU B 1 59 ? -0.356 -13.602 -20.469 1 90.75 59 GLU B C 1
ATOM 2646 O O . GLU B 1 59 ? -1.407 -13.219 -20.984 1 90.75 59 GLU B O 1
ATOM 2651 N N . ASN B 1 60 ? 0.449 -14.375 -21.109 1 88.88 60 ASN B N 1
ATOM 2652 C CA . ASN B 1 60 ? 0.278 -14.734 -22.5 1 88.88 60 ASN B CA 1
ATOM 2653 C C . ASN B 1 60 ? -0.681 -15.906 -22.672 1 88.88 60 ASN B C 1
ATOM 2655 O O . ASN B 1 60 ? -1.029 -16.281 -23.797 1 88.88 60 ASN B O 1
ATOM 2659 N N . ILE B 1 61 ? -1.123 -16.484 -21.625 1 84 61 ILE B N 1
ATOM 2660 C CA . ILE B 1 61 ? -2.018 -17.641 -21.703 1 84 61 ILE B CA 1
ATOM 2661 C C . ILE B 1 61 ? -3.469 -17.156 -21.719 1 84 61 ILE B C 1
ATOM 2663 O O . ILE B 1 61 ? -3.924 -16.516 -20.766 1 84 61 ILE B O 1
ATOM 2667 N N . PRO B 1 62 ? -4.18 -17.469 -22.719 1 71 62 PRO B N 1
ATOM 2668 C CA . PRO B 1 62 ? -5.551 -16.969 -22.875 1 71 62 PRO B CA 1
ATOM 2669 C C . PRO B 1 62 ? -6.469 -17.438 -21.734 1 71 62 PRO B C 1
ATOM 2671 O O . PRO B 1 62 ? -7.461 -16.781 -21.438 1 71 62 PRO B O 1
ATOM 2674 N N . HIS B 1 63 ? -6.215 -18.578 -21.203 1 63.94 63 HIS B N 1
ATOM 2675 C CA . HIS B 1 63 ? -7.133 -19.125 -20.203 1 63.94 63 HIS B CA 1
ATOM 2676 C C . HIS B 1 63 ? -6.977 -18.406 -18.875 1 63.94 63 HIS B C 1
ATOM 2678 O O . HIS B 1 63 ? -7.754 -18.641 -17.938 1 63.94 63 HIS B O 1
ATOM 2684 N N . PHE B 1 64 ? -6.086 -17.453 -18.844 1 63.75 64 PHE B N 1
ATOM 2685 C CA . PHE B 1 64 ? -5.883 -16.766 -17.578 1 63.75 64 PHE B CA 1
ATOM 2686 C C . PHE B 1 64 ? -6.438 -15.352 -17.625 1 63.75 64 PHE B C 1
ATOM 2688 O O . PHE B 1 64 ? -6.422 -14.711 -18.688 1 63.75 64 PHE B O 1
ATOM 2695 N N . ASN B 1 65 ? -7.141 -15.023 -16.578 1 54.81 65 ASN B N 1
ATOM 2696 C CA . ASN B 1 65 ? -7.754 -13.703 -16.469 1 54.81 65 ASN B CA 1
ATOM 2697 C C . ASN B 1 65 ? -6.707 -12.609 -16.281 1 54.81 65 ASN B C 1
ATOM 2699 O O . ASN B 1 65 ? -6.863 -11.734 -15.43 1 54.81 65 ASN B O 1
ATOM 2703 N N . ALA B 1 66 ? -5.59 -12.742 -16.891 1 62.34 66 ALA B N 1
ATOM 2704 C CA . ALA B 1 66 ? -4.602 -11.672 -16.953 1 62.34 66 ALA B CA 1
ATOM 2705 C C . ALA B 1 66 ? -4.016 -11.555 -18.359 1 62.34 66 ALA B C 1
ATOM 2707 O O . ALA B 1 66 ? -3.943 -12.547 -19.094 1 62.34 66 ALA B O 1
ATOM 2708 N N . GLY B 1 67 ? -3.758 -10.242 -18.781 1 48.56 67 GLY B N 1
ATOM 2709 C CA . GLY B 1 67 ? -3.193 -10.039 -20.094 1 48.56 67 GLY B CA 1
ATOM 2710 C C . GLY B 1 67 ? -4.176 -10.336 -21.219 1 48.56 67 GLY B C 1
ATOM 2711 O O . GLY B 1 67 ? -5.203 -9.664 -21.344 1 48.56 67 GLY B O 1
ATOM 2712 N N . ARG B 1 68 ? -4 -11.398 -21.953 1 47.88 68 ARG B N 1
ATOM 2713 C CA . ARG B 1 68 ? -4.789 -11.773 -23.125 1 47.88 68 ARG B CA 1
ATOM 2714 C C . ARG B 1 68 ? -6.16 -12.297 -22.719 1 47.88 68 ARG B C 1
ATOM 2716 O O . ARG B 1 68 ? -7.105 -12.258 -23.516 1 47.88 68 ARG B O 1
ATOM 2723 N N . GLY B 1 69 ? -6.273 -12.719 -21.422 1 48.94 69 GLY B N 1
ATOM 2724 C CA . GLY B 1 69 ? -7.547 -13.211 -20.922 1 48.94 69 GLY B CA 1
ATOM 2725 C C . GLY B 1 69 ? -8.266 -12.227 -20.031 1 48.94 69 GLY B C 1
ATOM 2726 O O . GLY B 1 69 ? -9.062 -12.617 -19.172 1 48.94 69 GLY B O 1
ATOM 2727 N N . SER B 1 70 ? -8.188 -11 -20.281 1 60.72 70 SER B N 1
ATOM 2728 C CA . SER B 1 70 ? -8.625 -9.969 -19.344 1 60.72 70 SER B CA 1
ATOM 2729 C C . SER B 1 70 ? -10.148 -9.859 -19.312 1 60.72 70 SER B C 1
ATOM 2731 O O . SER B 1 70 ? -10.812 -10.117 -20.312 1 60.72 70 SER B O 1
ATOM 2733 N N . VAL B 1 71 ? -10.609 -9.641 -18.094 1 65 71 VAL B N 1
ATOM 2734 C CA . VAL B 1 71 ? -12.031 -9.477 -17.812 1 65 71 VAL B CA 1
ATOM 2735 C C . VAL B 1 71 ? -12.422 -8.008 -17.969 1 65 71 VAL B C 1
ATOM 2737 O O . VAL B 1 71 ? -11.57 -7.121 -17.891 1 65 71 VAL B O 1
ATOM 2740 N N . LEU B 1 72 ? -13.742 -7.855 -18.188 1 68.62 72 LEU B N 1
ATOM 2741 C CA . LEU B 1 72 ? -14.227 -6.512 -18.484 1 68.62 72 LEU B CA 1
ATOM 2742 C C . LEU B 1 72 ? -14.766 -5.844 -17.219 1 68.62 72 LEU B C 1
ATOM 2744 O O . LEU B 1 72 ? -15.312 -6.512 -16.344 1 68.62 72 LEU B O 1
ATOM 2748 N N . THR B 1 73 ? -14.508 -4.574 -17.141 1 73.75 73 THR B N 1
ATOM 2749 C CA . THR B 1 73 ? -15.18 -3.752 -16.141 1 73.75 73 THR B CA 1
ATOM 2750 C C . THR B 1 73 ? -16.672 -3.678 -16.422 1 73.75 73 THR B C 1
ATOM 2752 O O . THR B 1 73 ? -17.156 -4.18 -17.438 1 73.75 73 THR B O 1
ATOM 2755 N N . ASN B 1 74 ? -17.406 -3.074 -15.453 1 75.75 74 ASN B N 1
ATOM 2756 C CA . ASN B 1 74 ? -18.844 -2.887 -15.664 1 75.75 74 ASN B CA 1
ATOM 2757 C C . ASN B 1 74 ? -19.125 -1.924 -16.812 1 75.75 74 ASN B C 1
ATOM 2759 O O . ASN B 1 74 ? -20.25 -1.844 -17.297 1 75.75 74 ASN B O 1
ATOM 2763 N N . LYS B 1 75 ? -18.094 -1.276 -17.328 1 76.69 75 LYS B N 1
ATOM 2764 C CA . LYS B 1 75 ? -18.234 -0.405 -18.5 1 76.69 75 LYS B CA 1
ATOM 2765 C C . LYS B 1 75 ? -17.719 -1.091 -19.766 1 76.69 75 LYS B C 1
ATOM 2767 O O . LYS B 1 75 ? -17.625 -0.469 -20.828 1 76.69 75 LYS B O 1
ATOM 2772 N N . GLY B 1 76 ? -17.266 -2.266 -19.547 1 76.44 76 GLY B N 1
ATOM 2773 C CA . GLY B 1 76 ? -16.828 -3.035 -20.703 1 76.44 76 GLY B CA 1
ATOM 2774 C C . GLY B 1 76 ? -15.391 -2.732 -21.109 1 76.44 76 GLY B C 1
ATOM 2775 O O . GLY B 1 76 ? -15.008 -2.984 -22.25 1 76.44 76 GLY B O 1
ATOM 2776 N N . THR B 1 77 ? -14.633 -2.17 -20.172 1 77.19 77 THR B N 1
ATOM 2777 C CA . THR B 1 77 ? -13.234 -1.861 -20.484 1 77.19 77 THR B CA 1
ATOM 2778 C C . THR B 1 77 ? -12.305 -2.836 -19.766 1 77.19 77 THR B C 1
ATOM 2780 O O . THR B 1 77 ? -12.695 -3.49 -18.797 1 77.19 77 THR B O 1
ATOM 2783 N N . ILE B 1 78 ? -11.133 -3.002 -20.406 1 77.69 78 ILE B N 1
ATOM 2784 C CA . ILE B 1 78 ? -10.078 -3.797 -19.781 1 77.69 78 ILE B CA 1
ATOM 2785 C C . ILE B 1 78 ? -9.125 -2.881 -19.016 1 77.69 78 ILE B C 1
ATOM 2787 O O . ILE B 1 78 ? -8.688 -1.852 -19.531 1 77.69 78 ILE B O 1
ATOM 2791 N N . GLU B 1 79 ? -8.906 -3.213 -17.766 1 84.75 79 GLU B N 1
ATOM 2792 C CA . GLU B 1 79 ? -7.957 -2.463 -16.938 1 84.75 79 GLU B CA 1
ATOM 2793 C C . GLU B 1 79 ? -7.023 -3.398 -16.172 1 84.75 79 GLU B C 1
ATOM 2795 O O . GLU B 1 79 ? -7.383 -3.918 -15.117 1 84.75 79 GLU B O 1
ATOM 2800 N N . MET B 1 80 ? -5.844 -3.516 -16.672 1 87.75 80 MET B N 1
ATOM 2801 C CA . MET B 1 80 ? -4.867 -4.418 -16.062 1 87.75 80 MET B CA 1
ATOM 2802 C C . MET B 1 80 ? -3.982 -3.672 -15.07 1 87.75 80 MET B C 1
ATOM 2804 O O . MET B 1 80 ? -3.797 -2.459 -15.188 1 87.75 80 MET B O 1
ATOM 2808 N N . GLU B 1 81 ? -3.502 -4.422 -14.141 1 93.19 81 GLU B N 1
ATOM 2809 C CA . GLU B 1 81 ? -2.555 -3.928 -13.141 1 93.19 81 GLU B CA 1
ATOM 2810 C C . GLU B 1 81 ? -1.408 -4.914 -12.938 1 93.19 81 GLU B C 1
ATOM 2812 O O . GLU B 1 81 ? -1.589 -6.125 -13.078 1 93.19 81 GLU B O 1
ATOM 2817 N N . ALA B 1 82 ? -0.317 -4.391 -12.641 1 95.81 82 ALA B N 1
ATOM 2818 C CA . ALA B 1 82 ? 0.821 -5.254 -12.336 1 95.81 82 ALA B CA 1
ATOM 2819 C C . ALA B 1 82 ? 1.804 -4.562 -11.398 1 95.81 82 ALA B C 1
ATOM 2821 O O . ALA B 1 82 ? 1.778 -3.336 -11.258 1 95.81 82 ALA B O 1
ATOM 2822 N N . TYR B 1 83 ? 2.574 -5.375 -10.781 1 98 83 TYR B N 1
ATOM 2823 C CA . TYR B 1 83 ? 3.6 -4.934 -9.844 1 98 83 TYR B CA 1
ATOM 2824 C C . TYR B 1 83 ? 4.801 -5.875 -9.867 1 98 83 TYR B C 1
ATOM 2826 O O . TYR B 1 83 ? 4.641 -7.094 -9.961 1 98 83 TYR B O 1
ATOM 2834 N N . ILE B 1 84 ? 6.023 -5.289 -9.789 1 98.62 84 ILE B N 1
ATOM 2835 C CA . ILE B 1 84 ? 7.254 -6.062 -9.695 1 98.62 84 ILE B CA 1
ATOM 2836 C C . ILE B 1 84 ? 8.211 -5.398 -8.711 1 98.62 84 ILE B C 1
ATOM 2838 O O . ILE B 1 84 ? 8.297 -4.168 -8.648 1 98.62 84 ILE B O 1
ATOM 2842 N N . MET B 1 85 ? 8.906 -6.227 -7.902 1 98.56 85 MET B N 1
ATOM 2843 C CA . MET B 1 85 ? 9.758 -5.668 -6.859 1 98.56 85 MET B CA 1
ATOM 2844 C C . MET B 1 85 ? 11 -6.531 -6.656 1 98.56 85 MET B C 1
ATOM 2846 O O . MET B 1 85 ? 10.914 -7.762 -6.672 1 98.56 85 MET B O 1
ATOM 2850 N N . ASP B 1 86 ? 12.125 -5.828 -6.512 1 98.38 86 ASP B N 1
ATOM 2851 C CA . ASP B 1 86 ? 13.398 -6.43 -6.133 1 98.38 86 ASP B CA 1
ATOM 2852 C C . ASP B 1 86 ? 13.617 -6.348 -4.625 1 98.38 86 ASP B C 1
ATOM 2854 O O . ASP B 1 86 ? 13.82 -5.262 -4.078 1 98.38 86 ASP B O 1
ATOM 2858 N N . GLY B 1 87 ? 13.695 -7.508 -3.971 1 97.19 87 GLY B N 1
ATOM 2859 C CA . GLY B 1 87 ? 13.789 -7.543 -2.52 1 97.19 87 GLY B CA 1
ATOM 2860 C C . GLY B 1 87 ? 15.125 -7.051 -2 1 97.19 87 GLY B C 1
ATOM 2861 O O . GLY B 1 87 ? 15.234 -6.625 -0.847 1 97.19 87 GLY B O 1
ATOM 2862 N N . ASN B 1 88 ? 16.078 -7.078 -2.77 1 93.62 88 ASN B N 1
ATOM 2863 C CA . ASN B 1 88 ? 17.422 -6.703 -2.346 1 93.62 88 ASN B CA 1
ATOM 2864 C C . ASN B 1 88 ? 17.625 -5.191 -2.404 1 93.62 88 ASN B C 1
ATOM 2866 O O . ASN B 1 88 ? 18.203 -4.602 -1.486 1 93.62 88 ASN B O 1
ATOM 2870 N N . THR B 1 89 ? 17.203 -4.613 -3.42 1 94.44 89 THR B N 1
ATOM 2871 C CA . THR B 1 89 ? 17.422 -3.186 -3.619 1 94.44 89 THR B CA 1
ATOM 2872 C C . THR B 1 89 ? 16.188 -2.387 -3.193 1 94.44 89 THR B C 1
ATOM 2874 O O . THR B 1 89 ? 16.25 -1.165 -3.045 1 94.44 89 THR B O 1
ATOM 2877 N N . MET B 1 90 ? 15.062 -2.984 -3.129 1 94.75 90 MET B N 1
ATOM 2878 C CA . MET B 1 90 ? 13.773 -2.4 -2.779 1 94.75 90 MET B CA 1
ATOM 2879 C C . MET B 1 90 ? 13.227 -1.558 -3.93 1 94.75 90 MET B C 1
ATOM 2881 O O . MET B 1 90 ? 12.242 -0.84 -3.764 1 94.75 90 MET B O 1
ATOM 2885 N N . LYS B 1 91 ? 13.898 -1.669 -5.086 1 96.44 91 LYS B N 1
ATOM 2886 C CA . LYS B 1 91 ? 13.312 -1.042 -6.27 1 96.44 91 LYS B CA 1
ATOM 2887 C C . LYS B 1 91 ? 12.016 -1.739 -6.676 1 96.44 91 LYS B C 1
ATOM 2889 O O . LYS B 1 91 ? 11.898 -2.959 -6.543 1 96.44 91 LYS B O 1
ATOM 2894 N N . CYS B 1 92 ? 11.094 -0.919 -7.188 1 97.62 92 CYS B N 1
ATOM 2895 C CA . CYS B 1 92 ? 9.805 -1.496 -7.562 1 97.62 92 CYS B CA 1
ATOM 2896 C C . CYS B 1 92 ? 9.125 -0.657 -8.633 1 97.62 92 CYS B C 1
ATOM 2898 O O . CYS B 1 92 ? 9.523 0.481 -8.891 1 97.62 92 CYS B O 1
ATOM 2900 N N . GLY B 1 93 ? 8.203 -1.275 -9.297 1 96.75 93 GLY B N 1
ATOM 2901 C CA . GLY B 1 93 ? 7.367 -0.64 -10.305 1 96.75 93 GLY B CA 1
ATOM 2902 C C . GLY B 1 93 ? 5.953 -1.188 -10.344 1 96.75 93 GLY B C 1
ATOM 2903 O O . GLY B 1 93 ? 5.746 -2.395 -10.195 1 96.75 93 GLY B O 1
ATOM 2904 N N . ALA B 1 94 ? 5.008 -0.291 -10.477 1 97.06 94 ALA B N 1
ATOM 2905 C CA . ALA B 1 94 ? 3.596 -0.647 -10.562 1 97.06 94 ALA B CA 1
ATOM 2906 C C . ALA B 1 94 ? 2.906 0.104 -11.695 1 97.06 94 ALA B C 1
ATOM 2908 O O . ALA B 1 94 ? 3.271 1.239 -12.008 1 97.06 94 ALA B O 1
ATOM 2909 N N . VAL B 1 95 ? 1.916 -0.551 -12.25 1 93.44 95 VAL B N 1
ATOM 2910 C CA . VAL B 1 95 ? 1.07 0.064 -13.266 1 93.44 95 VAL B CA 1
ATOM 2911 C C . VAL B 1 95 ? -0.387 -0.331 -13.031 1 93.44 95 VAL B C 1
ATOM 2913 O O . VAL B 1 95 ? -0.668 -1.411 -12.508 1 93.44 95 VAL B O 1
ATOM 2916 N N . SER B 1 96 ? -1.265 0.504 -13.383 1 91.62 96 SER B N 1
ATOM 2917 C CA . SER B 1 96 ? -2.693 0.218 -13.297 1 91.62 96 SER B CA 1
ATOM 2918 C C . SER B 1 96 ? -3.461 0.899 -14.422 1 91.62 96 SER B C 1
ATOM 2920 O O . SER B 1 96 ? -2.951 1.825 -15.055 1 91.62 96 SER B O 1
ATOM 2922 N N . GLY B 1 97 ? -4.648 0.366 -14.641 1 85.94 97 GLY B N 1
ATOM 2923 C CA . GLY B 1 97 ? -5.547 0.962 -15.617 1 85.94 97 GLY B CA 1
ATOM 2924 C C . GLY B 1 97 ? -5.121 0.715 -17.047 1 85.94 97 GLY B C 1
ATOM 2925 O O . GLY B 1 97 ? -5.48 1.477 -17.953 1 85.94 97 GLY B O 1
ATOM 2926 N N . LEU B 1 98 ? -4.352 -0.3 -17.312 1 84 98 LEU B N 1
ATOM 2927 C CA . LEU B 1 98 ? -3.824 -0.565 -18.641 1 84 98 LEU B CA 1
ATOM 2928 C C . LEU B 1 98 ? -4.867 -1.265 -19.516 1 84 98 LEU B C 1
ATOM 2930 O O . LEU B 1 98 ? -5.535 -2.195 -19.062 1 84 98 LEU B O 1
ATOM 2934 N N . SER B 1 99 ? -4.93 -0.755 -20.75 1 79.81 99 SER B N 1
ATOM 2935 C CA . SER B 1 99 ? -5.93 -1.362 -21.625 1 79.81 99 SER B CA 1
ATOM 2936 C C . SER B 1 99 ? -5.312 -1.823 -22.938 1 79.81 99 SER B C 1
ATOM 2938 O O . SER B 1 99 ? -5.93 -2.586 -23.688 1 79.81 99 SER B O 1
ATOM 2940 N N . THR B 1 100 ? -4.121 -1.497 -23.172 1 75.75 100 THR B N 1
ATOM 2941 C CA . THR B 1 100 ? -3.588 -1.765 -24.5 1 75.75 100 THR B CA 1
ATOM 2942 C C . THR B 1 100 ? -2.281 -2.549 -24.406 1 75.75 100 THR B C 1
ATOM 2944 O O . THR B 1 100 ? -1.638 -2.809 -25.438 1 75.75 100 THR B O 1
ATOM 2947 N N . VAL B 1 101 ? -1.857 -2.953 -23.297 1 78.62 101 VAL B N 1
ATOM 2948 C CA . VAL B 1 101 ? -0.569 -3.609 -23.109 1 78.62 101 VAL B CA 1
ATOM 2949 C C . VAL B 1 101 ? -0.775 -5.109 -22.922 1 78.62 101 VAL B C 1
ATOM 2951 O 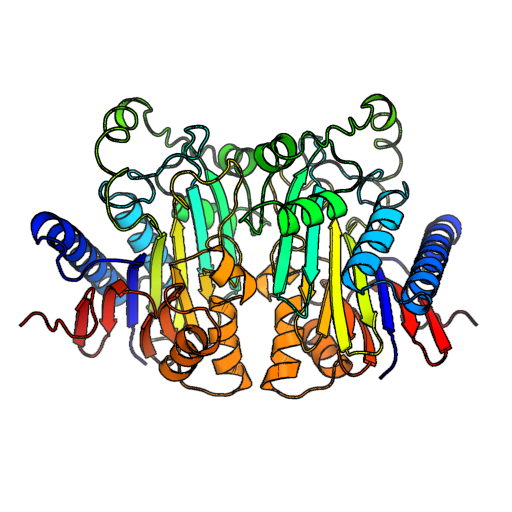O . VAL B 1 101 ? -1.696 -5.539 -22.234 1 78.62 101 VAL B O 1
ATOM 2954 N N . VAL B 1 102 ? 0.054 -5.812 -23.594 1 79.5 102 VAL B N 1
ATOM 2955 C CA . VAL B 1 102 ? -0.053 -7.27 -23.531 1 79.5 102 VAL B CA 1
ATOM 2956 C C . VAL B 1 102 ? 0.572 -7.77 -22.219 1 79.5 102 VAL B C 1
ATOM 2958 O O . VAL B 1 102 ? 0.001 -8.625 -21.547 1 79.5 102 VAL B O 1
ATOM 2961 N N . ASN B 1 103 ? 1.769 -7.227 -21.922 1 91.06 103 ASN B N 1
ATOM 2962 C CA . ASN B 1 103 ? 2.467 -7.648 -20.719 1 91.06 103 ASN B CA 1
ATOM 2963 C C . ASN B 1 103 ? 2.605 -6.5 -19.719 1 91.06 103 ASN B C 1
ATOM 2965 O O . ASN B 1 103 ? 3.619 -5.801 -19.703 1 91.06 103 ASN B O 1
ATOM 2969 N N . ALA B 1 104 ? 1.647 -6.43 -18.875 1 92.31 104 ALA B N 1
ATOM 2970 C CA . ALA B 1 104 ? 1.604 -5.367 -17.875 1 92.31 104 ALA B CA 1
ATOM 2971 C C . ALA B 1 104 ? 2.814 -5.438 -16.953 1 92.31 104 ALA B C 1
ATOM 2973 O O . ALA B 1 104 ? 3.346 -4.406 -16.531 1 92.31 104 ALA B O 1
ATOM 2974 N N . VAL B 1 105 ? 3.309 -6.637 -16.656 1 96.44 105 VAL B N 1
ATOM 2975 C CA . VAL B 1 105 ? 4.41 -6.801 -15.727 1 96.44 105 VAL B CA 1
ATOM 2976 C C . VAL B 1 105 ? 5.691 -6.215 -16.312 1 96.44 105 VAL B C 1
ATOM 2978 O O . VAL B 1 105 ? 6.52 -5.66 -15.594 1 96.44 105 VAL B O 1
ATOM 2981 N N . SER B 1 106 ? 5.824 -6.348 -17.562 1 94.88 106 SER B N 1
ATOM 2982 C CA . SER B 1 106 ? 7.008 -5.789 -18.203 1 94.88 106 SER B CA 1
ATOM 2983 C C . SER B 1 106 ? 6.961 -4.266 -18.219 1 94.88 106 SER B C 1
ATOM 2985 O O . SER B 1 106 ? 7.996 -3.605 -18.141 1 94.88 106 SER B O 1
ATOM 2987 N N . LEU B 1 107 ? 5.781 -3.748 -18.359 1 92.69 107 LEU B N 1
ATOM 2988 C CA . LEU B 1 107 ? 5.652 -2.299 -18.25 1 92.69 107 LEU B CA 1
ATOM 2989 C C . LEU B 1 107 ? 5.98 -1.83 -16.828 1 92.69 107 LEU B C 1
ATOM 2991 O O . LEU B 1 107 ? 6.617 -0.79 -16.656 1 92.69 107 LEU B O 1
ATOM 2995 N N . ALA B 1 108 ? 5.539 -2.537 -15.859 1 95.94 108 ALA B N 1
ATOM 2996 C CA . ALA B 1 108 ? 5.906 -2.227 -14.484 1 95.94 108 ALA B CA 1
ATOM 2997 C C . ALA B 1 108 ? 7.418 -2.229 -14.305 1 95.94 108 ALA B C 1
ATOM 2999 O O . ALA B 1 108 ? 7.973 -1.355 -13.633 1 95.94 108 ALA B O 1
ATOM 3000 N N . ARG B 1 109 ? 8.07 -3.182 -14.945 1 96.81 109 ARG B N 1
ATOM 3001 C CA . ARG B 1 109 ? 9.523 -3.256 -14.906 1 96.81 109 ARG B CA 1
ATOM 3002 C C . ARG B 1 109 ? 10.156 -2.021 -15.547 1 96.81 109 ARG B C 1
ATOM 3004 O O . ARG B 1 109 ? 11.148 -1.489 -15.039 1 96.81 109 ARG B O 1
ATOM 3011 N N . LEU B 1 110 ? 9.594 -1.611 -16.594 1 93.75 110 LEU B N 1
ATOM 3012 C CA . LEU B 1 110 ? 10.102 -0.424 -17.281 1 93.75 110 LEU B CA 1
ATOM 3013 C C . LEU B 1 110 ? 9.938 0.813 -16.391 1 93.75 110 LEU B C 1
ATOM 3015 O O . LEU B 1 110 ? 10.836 1.66 -16.344 1 93.75 110 LEU B O 1
ATOM 3019 N N . VAL B 1 111 ? 8.797 0.934 -15.711 1 93 111 VAL B N 1
ATOM 3020 C CA . VAL B 1 111 ? 8.602 2.037 -14.781 1 93 111 VAL B CA 1
ATOM 3021 C C . VAL B 1 111 ? 9.68 2.01 -13.703 1 93 111 VAL B C 1
ATOM 3023 O O . VAL B 1 111 ? 10.297 3.039 -13.406 1 93 111 VAL B O 1
ATOM 3026 N N . MET B 1 112 ? 9.977 0.896 -13.195 1 94.94 112 MET B N 1
ATOM 3027 C CA . MET B 1 112 ? 10.969 0.68 -12.148 1 94.94 112 MET B CA 1
ATOM 3028 C C . MET B 1 112 ? 12.352 1.135 -12.609 1 94.94 112 MET B C 1
ATOM 3030 O O . MET B 1 112 ? 13.07 1.805 -11.867 1 94.94 112 MET B O 1
ATOM 3034 N N . ASP B 1 113 ? 12.672 0.802 -13.789 1 94.25 113 ASP B N 1
ATOM 3035 C CA . ASP B 1 113 ? 14.055 0.926 -14.234 1 94.25 113 ASP B CA 1
ATOM 3036 C C . ASP B 1 113 ? 14.289 2.258 -14.945 1 94.25 113 ASP B C 1
ATOM 3038 O O . ASP B 1 113 ? 15.414 2.766 -14.969 1 94.25 113 ASP B O 1
ATOM 3042 N N . HIS B 1 114 ? 13.234 2.855 -15.5 1 90.75 114 HIS B N 1
ATOM 3043 C CA . HIS B 1 114 ? 13.5 3.928 -16.453 1 90.75 114 HIS B CA 1
ATOM 3044 C C . HIS B 1 114 ? 12.773 5.207 -16.062 1 90.75 114 HIS B C 1
ATOM 3046 O O . HIS B 1 114 ? 12.711 6.156 -16.844 1 90.75 114 HIS B O 1
ATOM 3052 N N . THR B 1 115 ? 12.164 5.238 -14.961 1 86.62 115 THR B N 1
ATOM 3053 C CA . THR B 1 115 ? 11.562 6.461 -14.445 1 86.62 115 THR B CA 1
ATOM 3054 C C . THR B 1 115 ? 11.953 6.688 -12.992 1 86.62 115 THR B C 1
ATOM 3056 O O . THR B 1 115 ? 12.414 5.762 -12.32 1 86.62 115 THR B O 1
ATOM 3059 N N . PRO B 1 116 ? 11.852 7.93 -12.539 1 87.75 116 PRO B N 1
ATOM 3060 C CA . PRO B 1 116 ? 12.109 8.172 -11.117 1 87.75 116 PRO B CA 1
ATOM 3061 C C . PRO B 1 116 ? 10.93 7.773 -10.227 1 87.75 116 PRO B C 1
ATOM 3063 O O . PRO B 1 116 ? 10.945 8.039 -9.023 1 87.75 116 PRO B O 1
ATOM 3066 N N . HIS B 1 117 ? 9.891 7.152 -10.805 1 90.38 117 HIS B N 1
ATOM 3067 C CA . HIS B 1 117 ? 8.664 6.863 -10.078 1 90.38 117 HIS B CA 1
ATOM 3068 C C . HIS B 1 117 ? 8.539 5.375 -9.773 1 90.38 117 HIS B C 1
ATOM 3070 O O . HIS B 1 117 ? 9.242 4.555 -10.375 1 90.38 117 HIS B O 1
ATOM 3076 N N . THR B 1 118 ? 7.605 5.066 -8.844 1 94.31 118 THR B N 1
ATOM 3077 C CA . THR B 1 118 ? 7.344 3.678 -8.477 1 94.31 118 THR B CA 1
ATOM 3078 C C . THR B 1 118 ? 6 3.217 -9.031 1 94.31 118 THR B C 1
ATOM 3080 O O . THR B 1 118 ? 5.738 2.016 -9.117 1 94.31 118 THR B O 1
ATOM 3083 N N . TYR B 1 119 ? 5.16 4.125 -9.391 1 94.62 119 TYR B N 1
ATOM 3084 C CA . TYR B 1 119 ? 3.791 3.781 -9.75 1 94.62 119 TYR B CA 1
ATOM 3085 C C . TYR B 1 119 ? 3.234 4.766 -10.773 1 94.62 119 TYR B C 1
ATOM 3087 O O . TYR B 1 119 ? 3.152 5.969 -10.508 1 94.62 119 TYR B O 1
ATOM 3095 N N . LEU B 1 120 ? 2.822 4.219 -11.953 1 90.94 120 LEU B N 1
ATOM 3096 C CA . LEU B 1 120 ? 2.209 5.039 -13 1 90.94 120 LEU B CA 1
ATOM 3097 C C . LEU B 1 120 ? 0.876 4.441 -13.445 1 90.94 120 LEU B C 1
ATOM 3099 O O . LEU B 1 120 ? 0.76 3.227 -13.609 1 90.94 120 LEU B O 1
ATOM 3103 N N . GLU B 1 121 ? -0.101 5.25 -13.57 1 85.5 121 GLU B N 1
ATOM 3104 C CA . GLU B 1 121 ? -1.39 4.82 -14.109 1 85.5 121 GLU B CA 1
ATOM 3105 C C . GLU B 1 121 ? -1.465 5.039 -15.617 1 85.5 121 GLU B C 1
ATOM 3107 O O . GLU B 1 121 ? -0.538 5.586 -16.219 1 85.5 121 GLU B O 1
ATOM 3112 N N . PHE B 1 122 ? -2.645 4.766 -16.25 1 70.44 122 PHE B N 1
ATOM 3113 C CA . PHE B 1 122 ? -3.029 4.531 -17.641 1 70.44 122 PHE B CA 1
ATOM 3114 C C . PHE B 1 122 ? -2.289 5.48 -18.562 1 70.44 122 PHE B C 1
ATOM 3116 O O . PHE B 1 122 ? -1.354 5.074 -19.266 1 70.44 122 PHE B O 1
ATOM 3123 N N . ASP B 1 123 ? -2.836 6.664 -18.594 1 63.81 123 ASP B N 1
ATOM 3124 C CA . ASP B 1 123 ? -2.35 7.52 -19.672 1 63.81 123 ASP B CA 1
ATOM 3125 C C . ASP B 1 123 ? -0.871 7.852 -19.484 1 63.81 123 ASP B C 1
ATOM 3127 O O . ASP B 1 123 ? -0.106 7.863 -20.453 1 63.81 123 ASP B O 1
ATOM 3131 N N . GLY B 1 124 ? -0.508 7.871 -18.312 1 60.97 124 GLY B N 1
ATOM 3132 C CA . GLY B 1 124 ? 0.891 8.172 -18.062 1 60.97 124 GLY B CA 1
ATOM 3133 C C . GLY B 1 124 ? 1.819 7.02 -18.391 1 60.97 124 GLY B C 1
ATOM 3134 O O . GLY B 1 124 ? 2.875 7.219 -18.984 1 60.97 124 GLY B O 1
ATOM 3135 N N . ALA B 1 125 ? 1.386 5.934 -18 1 64 125 ALA B N 1
ATOM 3136 C CA . ALA B 1 125 ? 2.203 4.742 -18.203 1 64 125 ALA B CA 1
ATOM 3137 C C . ALA B 1 125 ? 2.312 4.398 -19.688 1 64 125 ALA B C 1
ATOM 3139 O O . ALA B 1 125 ? 3.389 4.035 -20.172 1 64 125 ALA B O 1
ATOM 3140 N N . GLU B 1 126 ? 1.232 4.566 -20.328 1 63.06 126 GLU B N 1
ATOM 3141 C CA . GLU B 1 126 ? 1.2 4.16 -21.734 1 63.06 126 GLU B CA 1
ATOM 3142 C C . GLU B 1 126 ? 1.926 5.172 -22.609 1 63.06 126 GLU B C 1
ATOM 3144 O O . GLU B 1 126 ? 2.48 4.812 -23.656 1 63.06 126 GLU B O 1
ATOM 3149 N N . GLU B 1 127 ? 1.867 6.375 -22.203 1 63.59 127 GLU B N 1
ATOM 3150 C CA . GLU B 1 127 ? 2.559 7.402 -22.984 1 63.59 127 GLU B CA 1
ATOM 3151 C C . GLU B 1 127 ? 4.07 7.309 -22.797 1 63.59 127 GLU B C 1
ATOM 3153 O O . GLU B 1 127 ? 4.832 7.691 -23.688 1 63.59 127 GLU B O 1
ATOM 3158 N N . PHE B 1 128 ? 4.359 7.066 -21.688 1 56.94 128 PHE B N 1
ATOM 3159 C CA . PHE B 1 128 ? 5.789 6.984 -21.406 1 56.94 128 PHE B CA 1
ATOM 3160 C C . PHE B 1 128 ? 6.48 6.051 -22.391 1 56.94 128 PHE B C 1
ATOM 3162 O O . PHE B 1 128 ? 7.566 6.359 -22.891 1 56.94 128 PHE B O 1
ATOM 3169 N N . ILE B 1 129 ? 5.996 4.816 -22.391 1 52.94 129 ILE B N 1
ATOM 3170 C CA . ILE B 1 129 ? 6.73 3.869 -23.219 1 52.94 129 ILE B CA 1
ATOM 3171 C C . ILE B 1 129 ? 6.156 3.875 -24.625 1 52.94 129 ILE B C 1
ATOM 3173 O O . ILE B 1 129 ? 4.969 3.623 -24.828 1 52.94 129 ILE B O 1
ATOM 3177 N N . ASP B 1 130 ? 6.48 4.805 -25.422 1 48.03 130 ASP B N 1
ATOM 3178 C CA . ASP B 1 130 ? 6.227 4.371 -26.797 1 48.03 130 ASP B CA 1
ATOM 3179 C C . ASP B 1 130 ? 6.207 2.848 -26.891 1 48.03 130 ASP B C 1
ATOM 3181 O O . ASP B 1 130 ? 6.855 2.27 -27.766 1 48.03 130 ASP B O 1
ATOM 3185 N N . TYR B 1 131 ? 5.988 2.254 -25.875 1 45.34 131 TYR B N 1
ATOM 3186 C CA . TYR B 1 131 ? 5.891 0.799 -25.891 1 45.34 131 TYR B CA 1
ATOM 3187 C C . TYR B 1 131 ? 4.66 0.344 -26.672 1 45.34 131 TYR B C 1
ATOM 3189 O O . TYR B 1 131 ? 3.604 0.099 -26.094 1 45.34 131 TYR B O 1
ATOM 3197 N N . THR B 1 132 ? 4.094 1.088 -27.594 1 40.94 132 THR B N 1
ATOM 3198 C CA . THR B 1 132 ? 2.984 0.682 -28.453 1 40.94 132 THR B CA 1
ATOM 3199 C C . THR B 1 132 ? 3.133 -0.777 -28.875 1 40.94 132 THR B C 1
ATOM 3201 O O . THR B 1 132 ? 3.785 -1.075 -29.875 1 40.94 132 THR B O 1
ATOM 3204 N N . GLN B 1 133 ? 3.539 -1.636 -28.172 1 39.12 133 GLN B N 1
ATOM 3205 C CA . GLN B 1 133 ? 3.141 -2.848 -28.891 1 39.12 133 GLN B CA 1
ATOM 3206 C C . GLN B 1 133 ? 1.624 -2.916 -29.047 1 39.12 133 GLN B C 1
ATOM 3208 O O . GLN B 1 133 ? 0.898 -3.082 -28.062 1 39.12 133 GLN B O 1
ATOM 3213 N N . PRO B 1 134 ? 1.061 -2.107 -30 1 37.59 134 PRO B N 1
ATOM 3214 C CA . PRO B 1 134 ? -0.385 -2.166 -30.219 1 37.59 134 PRO B CA 1
ATOM 3215 C C . PRO B 1 134 ? -0.946 -3.58 -30.094 1 37.59 134 PRO B C 1
ATOM 3217 O O . PRO B 1 134 ? -0.395 -4.523 -30.672 1 37.59 134 PRO B O 1
ATOM 3220 N N . ILE B 1 135 ? -1.484 -3.945 -29.016 1 39.12 135 ILE B N 1
ATOM 3221 C CA . ILE B 1 135 ? -2.359 -5.109 -29.094 1 39.12 135 ILE B CA 1
ATOM 3222 C C . ILE B 1 135 ? -3.303 -4.965 -30.297 1 39.12 135 ILE B C 1
ATOM 3224 O O . ILE B 1 135 ? -3.945 -3.926 -30.469 1 39.12 135 ILE B O 1
ATOM 3228 N N . GLN B 1 136 ? -3.109 -5.52 -31.328 1 34.25 136 GLN B N 1
ATOM 3229 C CA . GLN B 1 136 ? -4.102 -5.562 -32.406 1 34.25 136 GLN B CA 1
ATOM 3230 C C . GLN B 1 136 ? -5.508 -5.773 -31.828 1 34.25 136 GLN B C 1
ATOM 3232 O O . GLN B 1 136 ? -5.785 -6.801 -31.219 1 34.25 136 GLN B O 1
ATOM 3237 N N . LYS B 1 137 ? -6.266 -4.785 -31.688 1 36.72 137 LYS B N 1
ATOM 3238 C CA . LYS B 1 137 ? -7.66 -4.719 -31.266 1 36.72 137 LYS B CA 1
ATOM 3239 C C . LYS B 1 137 ? -8.469 -5.871 -31.844 1 36.72 137 LYS B C 1
ATOM 3241 O O . LYS B 1 137 ? -9.641 -6.055 -31.5 1 36.72 137 LYS B O 1
ATOM 3246 N N . ASP B 1 138 ? -8.148 -6.309 -32.969 1 33.75 138 ASP B N 1
ATOM 3247 C CA . ASP B 1 138 ? -9.031 -7.254 -33.625 1 33.75 138 ASP B CA 1
ATOM 3248 C C . ASP B 1 138 ? -9.18 -8.539 -32.844 1 33.75 138 ASP B C 1
ATOM 3250 O O . ASP B 1 138 ? -10.055 -9.367 -33.125 1 33.75 138 ASP B O 1
ATOM 3254 N N . THR B 1 139 ? -8.219 -8.977 -32.188 1 33.97 139 THR B N 1
ATOM 3255 C CA . THR B 1 139 ? -8.289 -10.344 -31.688 1 33.97 139 THR B CA 1
ATOM 3256 C C . THR B 1 139 ? -9.055 -10.398 -30.375 1 33.97 139 THR B C 1
ATOM 3258 O O . THR B 1 139 ? -9.453 -11.477 -29.922 1 33.97 139 THR B O 1
ATOM 3261 N N . ILE B 1 140 ? -9.156 -9.344 -29.609 1 37.75 140 ILE B N 1
ATOM 3262 C CA . ILE B 1 140 ? -9.648 -9.484 -28.25 1 37.75 140 ILE B CA 1
ATOM 3263 C C . ILE B 1 140 ? -11.172 -9.578 -28.266 1 37.75 140 ILE B C 1
ATOM 3265 O O . ILE B 1 140 ? -11.789 -9.938 -27.25 1 37.75 140 ILE B O 1
ATOM 3269 N N . LYS B 1 141 ? -11.922 -8.93 -29.156 1 36.69 141 LYS B N 1
ATOM 3270 C CA . LYS B 1 141 ? -13.375 -8.844 -29.047 1 36.69 141 LYS B CA 1
ATOM 3271 C C . LYS B 1 141 ? -14.016 -10.234 -29.062 1 36.69 141 LYS B C 1
ATOM 3273 O O . LYS B 1 141 ? -15.141 -10.406 -28.609 1 36.69 141 LYS B O 1
ATOM 3278 N N . ASN B 1 142 ? -13.594 -10.953 -29.953 1 34.31 142 ASN B N 1
ATOM 3279 C CA . ASN B 1 142 ? -14.43 -12.117 -30.234 1 34.31 142 ASN B CA 1
ATOM 3280 C C . ASN B 1 142 ? -14.383 -13.133 -29.109 1 34.31 142 ASN B C 1
ATOM 3282 O O . ASN B 1 142 ? -15.328 -13.898 -28.906 1 34.31 142 ASN B O 1
ATOM 3286 N N . GLU B 1 143 ? -13.18 -13.422 -28.5 1 36.5 143 GLU B N 1
ATOM 3287 C CA . GLU B 1 143 ? -13.078 -14.555 -27.594 1 36.5 143 GLU B CA 1
ATOM 3288 C C . GLU B 1 143 ? -13.508 -14.18 -26.188 1 36.5 143 GLU B C 1
ATOM 3290 O O . GLU B 1 143 ? -13.633 -15.039 -25.312 1 36.5 143 GLU B O 1
ATOM 3295 N N . THR B 1 144 ? -13.625 -12.977 -25.859 1 40.38 144 THR B N 1
ATOM 3296 C CA . THR B 1 144 ? -13.828 -12.539 -24.484 1 40.38 144 THR B CA 1
ATOM 3297 C C . THR B 1 144 ? -15.281 -12.742 -24.062 1 40.38 144 THR B C 1
ATOM 3299 O O . THR B 1 144 ? -15.586 -12.789 -22.859 1 40.38 144 THR B O 1
ATOM 3302 N N . GLU B 1 145 ? -16.297 -12.555 -24.969 1 37.28 145 GLU B N 1
ATOM 3303 C CA . GLU B 1 145 ? -17.703 -12.578 -24.594 1 37.28 145 GLU B CA 1
ATOM 3304 C C . GLU B 1 145 ? -18.078 -13.906 -23.938 1 37.28 145 GLU B C 1
ATOM 3306 O O . GLU B 1 145 ? -19.031 -13.969 -23.141 1 37.28 145 GLU B O 1
ATOM 3311 N N . THR B 1 146 ? -17.828 -15 -24.656 1 34.28 146 THR B N 1
ATOM 3312 C CA . THR B 1 146 ? -18.516 -16.266 -24.391 1 34.28 146 THR B CA 1
ATOM 3313 C C . THR B 1 146 ? -18.062 -16.859 -23.062 1 34.28 146 THR B C 1
ATOM 3315 O O . THR B 1 146 ? -18.844 -17.5 -22.359 1 34.28 146 THR B O 1
ATOM 3318 N N . SER B 1 147 ? -16.734 -17.141 -22.938 1 35.38 147 SER B N 1
ATOM 3319 C CA . SER B 1 147 ? -16.328 -18.188 -22 1 35.38 147 SER B CA 1
ATOM 3320 C C . SER B 1 147 ? -16.438 -17.719 -20.562 1 35.38 147 SER B C 1
ATOM 3322 O O . SER B 1 147 ? -16.641 -18.531 -19.656 1 35.38 147 SER B O 1
ATOM 3324 N N . LEU B 1 148 ? -16.016 -16.406 -20.234 1 37.31 148 LEU B N 1
ATOM 3325 C CA . LEU B 1 148 ? -15.523 -16.156 -18.891 1 37.31 148 LEU B CA 1
ATOM 3326 C C . LEU B 1 148 ? -16.672 -15.766 -17.953 1 37.31 148 LEU B C 1
ATOM 3328 O O . LEU B 1 148 ? -16.453 -15.531 -16.766 1 37.31 148 LEU B O 1
ATOM 3332 N N . ALA B 1 149 ? -17.672 -15.25 -18.484 1 39.59 149 ALA B N 1
ATOM 3333 C CA . ALA B 1 149 ? -18.703 -14.82 -17.547 1 39.59 149 ALA B CA 1
ATOM 3334 C C . ALA B 1 149 ? -19.141 -15.977 -16.641 1 39.59 149 ALA B C 1
ATOM 3336 O O . ALA B 1 149 ? -19.797 -15.766 -15.625 1 39.59 149 ALA B O 1
ATOM 3337 N N . ASN B 1 150 ? -19.172 -16.969 -17.125 1 36.44 150 ASN B N 1
ATOM 3338 C CA . ASN B 1 150 ? -19.672 -18.109 -16.375 1 36.44 150 ASN B CA 1
ATOM 3339 C C . ASN B 1 150 ? -18.578 -18.75 -15.516 1 36.44 150 ASN B C 1
ATOM 3341 O O . ASN B 1 150 ? -18.797 -19.797 -14.914 1 36.44 150 ASN B O 1
ATOM 3345 N N . ASP B 1 151 ? -17.203 -18.641 -15.883 1 42.47 151 ASP B N 1
ATOM 3346 C CA . ASP B 1 151 ? -16.234 -19.5 -15.211 1 42.47 151 ASP B CA 1
ATOM 3347 C C . ASP B 1 151 ? -15.906 -18.984 -13.812 1 42.47 151 ASP B C 1
ATOM 3349 O O . ASP B 1 151 ? -15.961 -17.781 -13.562 1 42.47 151 ASP B O 1
ATOM 3353 N N . ASP B 1 152 ? -15.789 -20.031 -12.805 1 42.78 152 ASP B N 1
ATOM 3354 C CA . ASP B 1 152 ? -15.727 -20.234 -11.359 1 42.78 152 ASP B CA 1
ATOM 3355 C C . ASP B 1 152 ? -14.68 -19.328 -10.727 1 42.78 152 ASP B C 1
ATOM 3357 O O . ASP B 1 152 ? -14.688 -19.109 -9.508 1 42.78 152 ASP B O 1
ATOM 3361 N N . SER B 1 153 ? -13.5 -19.125 -11.367 1 48.25 153 SER B N 1
ATOM 3362 C CA . SER B 1 153 ? -12.641 -18.281 -10.547 1 48.25 153 SER B CA 1
ATOM 3363 C C . SER B 1 153 ? -12.773 -16.812 -10.945 1 48.25 153 SER B C 1
ATOM 3365 O O . SER B 1 153 ? -12.43 -16.438 -12.062 1 48.25 153 SER B O 1
ATOM 3367 N N . GLN B 1 154 ? -13.844 -16.141 -10.547 1 53 154 GLN B N 1
ATOM 3368 C CA . GLN B 1 154 ? -14.109 -14.719 -10.734 1 53 154 GLN B CA 1
ATOM 3369 C C . GLN B 1 154 ? -12.891 -13.883 -10.383 1 53 154 GLN B C 1
ATOM 3371 O O . GLN B 1 154 ? -12.922 -12.656 -10.469 1 53 154 GLN B O 1
ATOM 3376 N N . ILE B 1 155 ? -11.852 -14.562 -9.93 1 56.25 155 ILE B N 1
ATOM 3377 C CA . ILE B 1 155 ? -10.688 -13.805 -9.492 1 56.25 155 ILE B CA 1
ATOM 3378 C C . ILE B 1 155 ? -9.453 -14.25 -10.273 1 56.25 155 ILE B C 1
ATOM 3380 O O . ILE B 1 155 ? -9.086 -15.43 -10.25 1 56.25 155 ILE B O 1
ATOM 3384 N N . GLY B 1 156 ? -8.938 -13.383 -11.25 1 77.62 156 GLY B N 1
ATOM 3385 C CA . GLY B 1 156 ? -7.801 -13.797 -12.062 1 77.62 156 GLY B CA 1
ATOM 3386 C C . GLY B 1 156 ? -6.523 -13.055 -11.719 1 77.62 156 GLY B C 1
ATOM 3387 O O . GLY B 1 156 ? -6.324 -11.922 -12.156 1 77.62 156 GLY B O 1
ATOM 3388 N N . THR B 1 157 ? -5.801 -13.352 -10.758 1 92.31 157 THR B N 1
ATOM 3389 C CA . THR B 1 157 ? -4.48 -12.828 -10.43 1 92.31 157 THR B CA 1
ATOM 3390 C C . THR B 1 157 ? -3.412 -13.898 -10.609 1 92.31 157 THR B C 1
ATOM 3392 O O . THR B 1 157 ? -3.613 -15.055 -10.227 1 92.31 157 THR B O 1
ATOM 3395 N N . ILE B 1 158 ? -2.377 -13.555 -11.328 1 96 158 ILE B N 1
ATOM 3396 C CA . ILE B 1 158 ? -1.23 -14.445 -11.484 1 96 158 ILE B CA 1
ATOM 3397 C C . ILE B 1 158 ? -0.012 -13.836 -10.789 1 96 158 ILE B C 1
ATOM 3399 O O . ILE B 1 158 ? 0.111 -12.617 -10.695 1 96 158 ILE B O 1
ATOM 3403 N N . GLY B 1 159 ? 0.889 -14.672 -10.273 1 98.06 159 GLY B N 1
ATOM 3404 C CA . GLY B 1 159 ? 2.049 -14.172 -9.547 1 98.06 159 GLY B CA 1
ATOM 3405 C C . GLY B 1 159 ? 3.176 -15.188 -9.461 1 98.06 159 GLY B C 1
ATOM 3406 O O . GLY B 1 159 ? 2.963 -16.375 -9.68 1 98.06 159 GLY B O 1
ATOM 3407 N N . CYS B 1 160 ? 4.301 -14.68 -9.195 1 98.88 160 CYS B N 1
ATOM 3408 C CA . CYS B 1 160 ? 5.504 -15.492 -9.055 1 98.88 160 CYS B CA 1
ATOM 3409 C C . CYS B 1 160 ? 6.461 -14.875 -8.039 1 98.88 160 CYS B C 1
ATOM 3411 O O . CYS B 1 160 ? 6.613 -13.656 -7.98 1 98.88 160 CYS B O 1
ATOM 3413 N N . VAL B 1 161 ? 7.059 -15.703 -7.219 1 98.94 161 VAL B N 1
ATOM 3414 C CA . VAL B 1 161 ? 8.125 -15.328 -6.293 1 98.94 161 VAL B CA 1
ATOM 3415 C C . VAL B 1 161 ? 9.328 -16.25 -6.492 1 98.94 161 VAL B C 1
ATOM 3417 O O . VAL B 1 161 ? 9.164 -17.422 -6.809 1 98.94 161 VAL B O 1
ATOM 3420 N N . ALA B 1 162 ? 10.477 -15.703 -6.301 1 98.94 162 ALA B N 1
ATOM 3421 C CA . ALA B 1 162 ? 11.688 -16.5 -6.496 1 98.94 162 ALA B CA 1
ATOM 3422 C C . ALA B 1 162 ? 12.812 -16.016 -5.578 1 98.94 162 ALA B C 1
ATOM 3424 O O . ALA B 1 162 ? 12.883 -14.836 -5.234 1 98.94 162 ALA B O 1
ATOM 3425 N N . VAL B 1 163 ? 13.648 -16.922 -5.16 1 98.75 163 VAL B N 1
ATOM 3426 C CA . VAL B 1 163 ? 14.891 -16.672 -4.441 1 98.75 163 VAL B CA 1
ATOM 3427 C C . VAL B 1 163 ? 16.031 -17.469 -5.062 1 98.75 163 VAL B C 1
ATOM 3429 O O . VAL B 1 163 ? 15.836 -18.625 -5.477 1 98.75 163 VAL B O 1
ATOM 3432 N N . ASP B 1 164 ? 17.172 -16.859 -5.234 1 98.19 164 ASP B N 1
ATOM 3433 C CA . ASP B 1 164 ? 18.312 -17.594 -5.746 1 98.19 164 ASP B CA 1
ATOM 3434 C C . ASP B 1 164 ? 19.188 -18.109 -4.605 1 98.19 164 ASP B C 1
ATOM 3436 O O . ASP B 1 164 ? 18.859 -17.922 -3.432 1 98.19 164 ASP B O 1
ATOM 3440 N N . SER B 1 165 ? 20.281 -18.75 -4.941 1 96.44 165 SER B N 1
ATOM 3441 C CA . SER B 1 165 ? 21.125 -19.422 -3.953 1 96.44 165 SER B CA 1
ATOM 3442 C C . SER B 1 165 ? 21.906 -18.406 -3.121 1 96.44 165 SER B C 1
ATOM 3444 O O . SER B 1 165 ? 22.516 -18.766 -2.107 1 96.44 165 SER B O 1
ATOM 3446 N N . ASN B 1 166 ? 21.922 -17.141 -3.479 1 96.5 166 ASN B N 1
ATOM 3447 C CA . ASN B 1 166 ? 22.594 -16.078 -2.723 1 96.5 166 ASN B CA 1
ATOM 3448 C C . ASN B 1 166 ? 21.625 -15.367 -1.789 1 96.5 166 ASN B C 1
ATOM 3450 O O . ASN B 1 166 ? 22 -14.43 -1.084 1 96.5 166 ASN B O 1
ATOM 3454 N N . GLY B 1 167 ? 20.359 -15.719 -1.824 1 97.12 167 GLY B N 1
ATOM 3455 C CA . GLY B 1 167 ? 19.375 -15.125 -0.947 1 97.12 167 GLY B CA 1
ATOM 3456 C C . GLY B 1 167 ? 18.703 -13.898 -1.543 1 97.12 167 GLY B C 1
ATOM 3457 O O . GLY B 1 167 ? 18 -13.172 -0.844 1 97.12 167 GLY B O 1
ATOM 3458 N N . ASN B 1 168 ? 18.984 -13.672 -2.846 1 97.88 168 ASN B N 1
ATOM 3459 C CA . ASN B 1 168 ? 18.297 -12.586 -3.52 1 97.88 168 ASN B CA 1
ATOM 3460 C C . ASN B 1 168 ? 16.828 -12.945 -3.809 1 97.88 168 ASN B C 1
ATOM 3462 O O . ASN B 1 168 ? 16.531 -14.062 -4.238 1 97.88 168 ASN B O 1
ATOM 3466 N N . LEU B 1 169 ? 15.969 -11.953 -3.533 1 98.69 169 LEU B N 1
ATOM 3467 C CA . LEU B 1 169 ? 14.539 -12.219 -3.619 1 98.69 169 LEU B CA 1
ATOM 3468 C C . LEU B 1 169 ? 13.867 -11.273 -4.609 1 98.69 169 LEU B C 1
ATOM 3470 O O . LEU B 1 169 ? 14.312 -10.133 -4.789 1 98.69 169 LEU B O 1
ATOM 3474 N N . ALA B 1 170 ? 12.75 -11.789 -5.242 1 98.88 170 ALA B N 1
ATOM 3475 C CA . ALA B 1 170 ? 11.898 -10.93 -6.066 1 98.88 170 ALA B CA 1
ATOM 3476 C C . ALA B 1 170 ? 10.469 -11.453 -6.117 1 98.88 170 ALA B C 1
ATOM 3478 O O . ALA B 1 170 ? 10.234 -12.648 -5.91 1 98.88 170 ALA B O 1
ATOM 3479 N N . SER B 1 171 ? 9.562 -10.547 -6.391 1 98.88 171 SER B N 1
ATOM 3480 C CA . SER B 1 171 ? 8.141 -10.859 -6.516 1 98.88 171 SER B CA 1
ATOM 3481 C C . SER B 1 171 ? 7.504 -10.086 -7.672 1 98.88 171 SER B C 1
ATOM 3483 O O . SER B 1 171 ? 7.875 -8.938 -7.934 1 98.88 171 SER B O 1
ATOM 3485 N N . ALA B 1 172 ? 6.605 -10.703 -8.391 1 98.81 172 ALA B N 1
ATOM 3486 C CA . ALA B 1 172 ? 5.801 -10.062 -9.43 1 98.81 172 ALA B CA 1
ATOM 3487 C C . ALA B 1 172 ? 4.375 -10.609 -9.422 1 98.81 172 ALA B C 1
ATOM 3489 O O . ALA B 1 172 ? 4.156 -11.805 -9.227 1 98.81 172 ALA B O 1
ATOM 3490 N N . THR B 1 173 ? 3.424 -9.719 -9.602 1 98.31 173 THR B N 1
ATOM 3491 C CA . THR B 1 173 ? 2.006 -10.062 -9.648 1 98.31 173 THR B CA 1
ATOM 3492 C C . THR B 1 173 ? 1.291 -9.258 -10.734 1 98.31 173 THR B C 1
ATOM 3494 O O . THR B 1 173 ? 1.615 -8.094 -10.969 1 98.31 173 THR B O 1
ATOM 3497 N N . SER B 1 174 ? 0.373 -9.891 -11.414 1 96.06 174 SER B N 1
ATOM 3498 C CA . SER B 1 174 ? -0.439 -9.258 -12.453 1 96.06 174 SER B CA 1
ATOM 3499 C C . SER B 1 174 ? -1.894 -9.711 -12.367 1 96.06 174 SER B C 1
ATOM 3501 O O . SER B 1 174 ? -2.174 -10.852 -11.992 1 96.06 174 SER B O 1
ATOM 3503 N N . THR B 1 175 ? -2.814 -8.75 -12.625 1 91.69 175 THR B N 1
ATOM 3504 C CA . THR B 1 175 ? -4.23 -9.078 -12.539 1 91.69 175 THR B CA 1
ATOM 3505 C C . THR B 1 175 ? -5.047 -8.234 -13.508 1 91.69 175 THR B C 1
ATOM 3507 O O . THR B 1 175 ? -4.637 -7.129 -13.875 1 91.69 175 THR B O 1
ATOM 3510 N N . ASP B 1 176 ? -6.117 -8.773 -13.867 1 80.44 176 ASP B N 1
ATOM 3511 C CA . ASP B 1 176 ? -7.113 -8.008 -14.609 1 80.44 176 ASP B CA 1
ATOM 3512 C C . ASP B 1 176 ? -8.195 -7.461 -13.68 1 80.44 176 ASP B C 1
ATOM 3514 O O . ASP B 1 176 ? -9.047 -6.68 -14.102 1 80.44 176 ASP B O 1
ATOM 3518 N N . GLY B 1 177 ? -8.016 -7.809 -12.469 1 74.25 177 GLY B N 1
ATOM 3519 C CA . GLY B 1 177 ? -9.008 -7.375 -11.5 1 74.25 177 GLY B CA 1
ATOM 3520 C C . GLY B 1 177 ? -10.234 -8.273 -11.461 1 74.25 177 GLY B C 1
ATOM 3521 O O . GLY B 1 177 ? -10.195 -9.406 -11.953 1 74.25 177 GLY B O 1
ATOM 3522 N N . LEU B 1 178 ? -11.266 -7.809 -10.742 1 70.12 178 LEU B N 1
ATOM 3523 C CA . LEU B 1 178 ? -12.516 -8.531 -10.578 1 70.12 178 LEU B CA 1
ATOM 3524 C C . LEU B 1 178 ? -13.406 -8.352 -11.805 1 70.12 178 LEU B C 1
ATOM 3526 O O . LEU B 1 178 ? -13.453 -7.27 -12.391 1 70.12 178 LEU B O 1
ATOM 3530 N N . VAL B 1 179 ? -14.055 -9.453 -12.141 1 67.88 179 VAL B N 1
ATOM 3531 C CA . VAL B 1 179 ? -15.062 -9.344 -13.188 1 67.88 179 VAL B CA 1
ATOM 3532 C C . VAL B 1 179 ? -16.125 -8.328 -12.773 1 67.88 179 VAL B C 1
ATOM 3534 O O . VAL B 1 179 ? -16.578 -8.312 -11.625 1 67.88 179 VAL B O 1
ATOM 3537 N N . ASN B 1 180 ? -16.469 -7.414 -13.617 1 74.06 180 ASN B N 1
ATOM 3538 C CA . ASN B 1 180 ? -17.547 -6.438 -13.438 1 74.06 180 ASN B CA 1
ATOM 3539 C C . ASN B 1 180 ? -17.172 -5.395 -12.383 1 74.06 180 ASN B C 1
ATOM 3541 O O . ASN B 1 180 ? -18.062 -4.762 -11.797 1 74.06 180 ASN B O 1
ATOM 3545 N N . LYS B 1 181 ? -15.883 -5.293 -12.148 1 73.81 181 LYS B N 1
ATOM 3546 C CA . LYS B 1 181 ? -15.469 -4.215 -11.258 1 73.81 181 LYS B CA 1
ATOM 3547 C C . LYS B 1 181 ? -15.836 -2.85 -11.844 1 73.81 181 LYS B C 1
ATOM 3549 O O . LYS B 1 181 ? -16.047 -2.719 -13.047 1 73.81 181 LYS B O 1
ATOM 3554 N N . MET B 1 182 ? -15.977 -1.891 -10.898 1 78.62 182 MET B N 1
ATOM 3555 C CA . MET B 1 182 ? -16.156 -0.52 -11.367 1 78.62 182 MET B CA 1
ATOM 3556 C C . MET B 1 182 ? -14.938 -0.04 -12.141 1 78.62 182 MET B C 1
ATOM 3558 O O . MET B 1 182 ? -13.805 -0.355 -11.781 1 78.62 182 MET B O 1
ATOM 3562 N N . GLY B 1 183 ? -15.312 0.713 -13.117 1 79.94 183 GLY B N 1
ATOM 3563 C CA . GLY B 1 183 ? -14.203 1.355 -13.797 1 79.94 183 GLY B CA 1
ATOM 3564 C C . GLY B 1 183 ? -13.344 2.205 -12.883 1 79.94 183 GLY B C 1
ATOM 3565 O O . GLY B 1 183 ? -13.867 2.916 -12.016 1 79.94 183 GLY B O 1
ATOM 3566 N N . GLY B 1 184 ? -11.922 2.021 -13.016 1 85.25 184 GLY B N 1
ATOM 3567 C CA . GLY B 1 184 ? -11.008 2.828 -12.219 1 85.25 184 GLY B CA 1
ATOM 3568 C C . GLY B 1 184 ? -10.672 2.203 -10.875 1 85.25 184 GLY B C 1
ATOM 3569 O O . GLY B 1 184 ? -9.898 2.764 -10.102 1 85.25 184 GLY B O 1
ATOM 3570 N N . GLN B 1 185 ? -11.344 1.058 -10.648 1 88.75 185 GLN B N 1
ATOM 3571 C CA . GLN B 1 185 ? -11.031 0.376 -9.398 1 88.75 185 GLN B CA 1
ATOM 3572 C C . GLN B 1 185 ? -9.602 -0.158 -9.406 1 88.75 185 GLN B C 1
ATOM 3574 O O . GLN B 1 185 ? -9.164 -0.769 -10.383 1 88.75 185 GLN B O 1
ATOM 3579 N N . ILE B 1 186 ? -8.875 0.16 -8.383 1 91.94 186 ILE B N 1
ATOM 3580 C CA . ILE B 1 186 ? -7.52 -0.347 -8.203 1 91.94 186 ILE B CA 1
ATOM 3581 C C . ILE B 1 186 ? -7.516 -1.452 -7.152 1 91.94 186 ILE B C 1
ATOM 3583 O O . ILE B 1 186 ? -8.008 -1.26 -6.039 1 91.94 186 ILE B O 1
ATOM 3587 N N . GLY B 1 187 ? -6.953 -2.598 -7.504 1 93 187 GLY B N 1
ATOM 3588 C CA . GLY B 1 187 ? -6.906 -3.734 -6.598 1 93 187 GLY B CA 1
ATOM 3589 C C . GLY B 1 187 ? -5.656 -3.762 -5.738 1 93 187 GLY B C 1
ATOM 3590 O O . GLY B 1 187 ? -4.973 -2.744 -5.594 1 93 187 GLY B O 1
ATOM 3591 N N . ASP B 1 188 ? -5.414 -4.93 -5.164 1 96 188 ASP B N 1
ATOM 3592 C CA . ASP B 1 188 ? -4.301 -5.102 -4.234 1 96 188 ASP B CA 1
ATOM 3593 C C . ASP B 1 188 ? -2.979 -5.254 -4.984 1 96 188 ASP B C 1
ATOM 3595 O O . ASP B 1 188 ? -1.911 -4.965 -4.438 1 96 188 ASP B O 1
ATOM 3599 N N . THR B 1 189 ? -3.039 -5.656 -6.18 1 96.06 189 THR B N 1
ATOM 3600 C CA . THR B 1 189 ? -1.856 -6.066 -6.93 1 96.06 189 THR B CA 1
ATOM 3601 C C . THR B 1 189 ? -0.879 -4.906 -7.074 1 96.06 189 THR B C 1
ATOM 3603 O O . THR B 1 189 ? 0.301 -5.035 -6.742 1 96.06 189 THR B O 1
ATOM 3606 N N . PRO B 1 190 ? -1.323 -3.748 -7.449 1 95.81 190 PRO B N 1
ATOM 3607 C CA . PRO B 1 190 ? -0.36 -2.66 -7.637 1 95.81 190 PRO B CA 1
ATOM 3608 C C . PRO B 1 190 ? -0.088 -1.884 -6.352 1 95.81 190 PRO B C 1
ATOM 3610 O O . PRO B 1 190 ? 0.675 -0.914 -6.359 1 95.81 190 PRO B O 1
ATOM 3613 N N . VAL B 1 191 ? -0.62 -2.201 -5.293 1 96.31 191 VAL B N 1
ATOM 3614 C CA . VAL B 1 191 ? -0.419 -1.546 -4.008 1 96.31 191 VAL B CA 1
ATOM 3615 C C . VAL B 1 191 ? 0.684 -2.262 -3.229 1 96.31 191 VAL B C 1
ATOM 3617 O O . VAL B 1 191 ? 0.487 -3.377 -2.744 1 96.31 191 VAL B O 1
ATOM 3620 N N . ILE B 1 192 ? 1.719 -1.574 -3.086 1 95.19 192 ILE B N 1
ATOM 3621 C CA . ILE B 1 192 ? 2.873 -2.168 -2.42 1 95.19 192 ILE B CA 1
ATOM 3622 C C . ILE B 1 192 ? 2.473 -2.656 -1.029 1 95.19 192 ILE B C 1
ATOM 3624 O O . ILE B 1 192 ? 1.748 -1.968 -0.307 1 95.19 192 ILE B O 1
ATOM 3628 N N . GLY B 1 193 ? 2.943 -3.867 -0.758 1 96.38 193 GLY B N 1
ATOM 3629 C CA . GLY B 1 193 ? 2.723 -4.41 0.573 1 96.38 193 GLY B CA 1
ATOM 3630 C C . GLY B 1 193 ? 1.385 -5.109 0.717 1 96.38 193 GLY B C 1
ATOM 3631 O O . GLY B 1 193 ? 1.165 -5.848 1.68 1 96.38 193 GLY B O 1
ATOM 3632 N N . ALA B 1 194 ? 0.477 -4.844 -0.207 1 97.56 194 ALA B N 1
ATOM 3633 C CA . ALA B 1 194 ? -0.816 -5.52 -0.154 1 97.56 194 ALA B CA 1
ATOM 3634 C C . ALA B 1 194 ? -0.761 -6.867 -0.867 1 97.56 194 ALA B C 1
ATOM 3636 O O . ALA B 1 194 ? -0.49 -7.895 -0.243 1 97.56 194 ALA B O 1
ATOM 3637 N N . GLY B 1 195 ? -0.763 -6.875 -2.15 1 97.25 195 GLY B N 1
ATOM 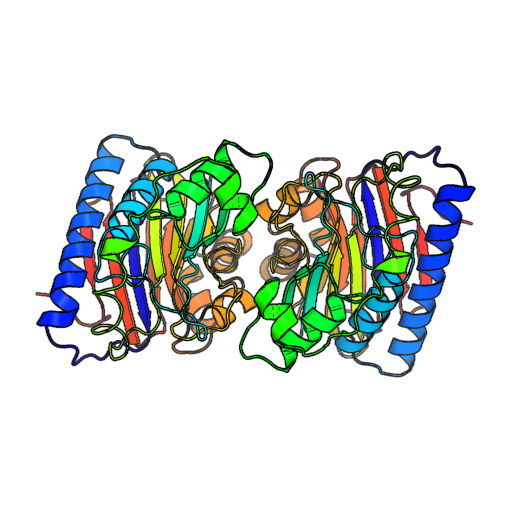3638 C CA . GLY B 1 195 ? -0.794 -8.133 -2.881 1 97.25 195 GLY B CA 1
ATOM 3639 C C . GLY B 1 195 ? 0.582 -8.617 -3.303 1 97.25 195 GLY B C 1
ATOM 3640 O O . GLY B 1 195 ? 0.758 -9.781 -3.648 1 97.25 195 GLY B O 1
ATOM 3641 N N . THR B 1 196 ? 1.538 -7.738 -3.318 1 98 196 THR B N 1
ATOM 3642 C CA . THR B 1 196 ? 2.893 -8.031 -3.775 1 98 196 THR B CA 1
ATOM 3643 C C . THR B 1 196 ? 3.924 -7.332 -2.895 1 98 196 THR B C 1
ATOM 3645 O O . THR B 1 196 ? 3.771 -6.156 -2.566 1 98 196 THR B O 1
ATOM 3648 N N . TYR B 1 197 ? 4.973 -8.078 -2.516 1 98.56 197 TYR B N 1
ATOM 3649 C CA . TYR B 1 197 ? 6.031 -7.477 -1.711 1 98.56 197 TYR B CA 1
ATOM 3650 C C . TYR B 1 197 ? 7.281 -8.352 -1.715 1 98.56 197 TYR B C 1
ATOM 3652 O O . TYR B 1 197 ? 7.191 -9.57 -1.819 1 98.56 197 TYR B O 1
ATOM 3660 N N . ALA B 1 198 ? 8.383 -7.695 -1.63 1 98.5 198 ALA B N 1
ATOM 3661 C CA . ALA B 1 198 ? 9.641 -8.391 -1.405 1 98.5 198 ALA B CA 1
ATOM 3662 C C . ALA B 1 198 ? 10.625 -7.52 -0.626 1 98.5 198 ALA B C 1
ATOM 3664 O O . ALA B 1 198 ? 10.695 -6.309 -0.85 1 98.5 198 ALA B O 1
ATOM 3665 N N . ASN B 1 199 ? 11.297 -8.055 0.297 1 97.06 199 ASN B N 1
ATOM 3666 C CA . ASN B 1 199 ? 12.438 -7.445 0.968 1 97.06 199 ASN B CA 1
ATOM 3667 C C . ASN B 1 199 ? 13.539 -8.469 1.234 1 97.06 199 ASN B C 1
ATOM 3669 O O . ASN B 1 199 ? 13.609 -9.5 0.57 1 97.06 199 ASN B O 1
ATOM 3673 N N . GLU B 1 200 ? 14.461 -8.195 2.115 1 96.38 200 GLU B N 1
ATOM 3674 C CA . GLU B 1 200 ? 15.609 -9.07 2.338 1 96.38 200 GLU B CA 1
ATOM 3675 C C . GLU B 1 200 ? 15.195 -10.352 3.055 1 96.38 200 GLU B C 1
ATOM 3677 O O . GLU B 1 200 ? 15.961 -11.312 3.109 1 96.38 200 GLU B O 1
ATOM 3682 N N . PHE B 1 201 ? 13.969 -10.438 3.545 1 97.06 201 PHE B N 1
ATOM 3683 C CA . PHE B 1 201 ? 13.539 -11.602 4.316 1 97.06 201 PHE B CA 1
ATOM 3684 C C . PHE B 1 201 ? 12.727 -12.555 3.445 1 97.06 201 PHE B C 1
ATOM 3686 O O . PHE B 1 201 ? 12.906 -13.773 3.521 1 97.06 201 PHE B O 1
ATOM 3693 N N . CYS B 1 202 ? 11.812 -11.969 2.648 1 98.44 202 CYS B N 1
ATOM 3694 C CA . CYS B 1 202 ? 10.945 -12.852 1.873 1 98.44 202 CYS B CA 1
ATOM 3695 C C . CYS B 1 202 ? 10.359 -12.125 0.671 1 98.44 202 CYS B C 1
ATOM 3697 O O . CYS B 1 202 ? 10.516 -10.906 0.542 1 98.44 202 CYS B O 1
ATOM 3699 N N . ALA B 1 203 ? 9.789 -12.867 -0.253 1 98.88 203 ALA B N 1
ATOM 3700 C CA . ALA B 1 203 ? 8.984 -12.414 -1.383 1 98.88 203 ALA B CA 1
ATOM 3701 C C . ALA B 1 203 ? 7.594 -13.031 -1.351 1 98.88 203 ALA B C 1
ATOM 3703 O O . ALA B 1 203 ? 7.445 -14.227 -1.087 1 98.88 203 ALA B O 1
ATOM 3704 N N . VAL B 1 204 ? 6.57 -12.188 -1.581 1 98.94 204 VAL B N 1
ATOM 3705 C CA . VAL B 1 204 ? 5.184 -12.609 -1.411 1 98.94 204 VAL B CA 1
ATOM 3706 C C . VAL B 1 204 ? 4.363 -12.188 -2.631 1 98.94 204 VAL B C 1
ATOM 3708 O O . VAL B 1 204 ? 4.512 -11.07 -3.135 1 98.94 204 VAL B O 1
ATOM 3711 N N . SER B 1 205 ? 3.549 -13.031 -3.156 1 98.88 205 SER B N 1
ATOM 3712 C CA . SER B 1 205 ? 2.5 -12.742 -4.129 1 98.88 205 SER B CA 1
ATOM 3713 C C . SER B 1 205 ? 1.159 -13.32 -3.686 1 98.88 205 SER B C 1
ATOM 3715 O O . SER B 1 205 ? 1.032 -14.531 -3.496 1 98.88 205 SER B O 1
ATOM 3717 N N . ALA B 1 206 ? 0.17 -12.461 -3.561 1 98.38 206 ALA B N 1
ATOM 3718 C CA . ALA B 1 206 ? -1.123 -12.867 -3.018 1 98.38 206 ALA B CA 1
ATOM 3719 C C . ALA B 1 206 ? -2.207 -12.828 -4.09 1 98.38 206 ALA B C 1
ATOM 3721 O O . ALA B 1 206 ? -2.039 -12.18 -5.125 1 98.38 206 ALA B O 1
ATOM 3722 N N . THR B 1 207 ? -3.281 -13.57 -3.896 1 96.19 207 THR B N 1
ATOM 3723 C CA . THR B 1 207 ? -4.488 -13.586 -4.715 1 96.19 207 THR B CA 1
ATOM 3724 C C . THR B 1 207 ? -5.723 -13.828 -3.85 1 96.19 207 THR B C 1
ATOM 3726 O O . THR B 1 207 ? -5.613 -14.336 -2.73 1 96.19 207 THR B O 1
ATOM 3729 N N . GLY B 1 208 ? -6.879 -13.383 -4.332 1 94.25 208 GLY B N 1
ATOM 3730 C CA . GLY B 1 208 ? -8.133 -13.469 -3.607 1 94.25 208 GLY B CA 1
ATOM 3731 C C . GLY B 1 208 ? -8.938 -12.18 -3.648 1 94.25 208 GLY B C 1
ATOM 3732 O O . GLY B 1 208 ? -9.047 -11.547 -4.699 1 94.25 208 GLY B O 1
ATOM 3733 N N . ILE B 1 209 ? -9.562 -11.898 -2.508 1 93.06 209 ILE B N 1
ATOM 3734 C CA . ILE B 1 209 ? -10.375 -10.688 -2.416 1 93.06 209 ILE B CA 1
ATOM 3735 C C . ILE B 1 209 ? -9.469 -9.484 -2.168 1 93.06 209 ILE B C 1
ATOM 3737 O O . ILE B 1 209 ? -8.992 -9.273 -1.05 1 93.06 209 ILE B O 1
ATOM 3741 N N . GLY B 1 210 ? -9.328 -8.648 -3.18 1 94.19 210 GLY B N 1
ATOM 3742 C CA . GLY B 1 210 ? -8.391 -7.535 -3.176 1 94.19 210 GLY B CA 1
ATOM 3743 C C . GLY B 1 210 ? -8.594 -6.598 -2.002 1 94.19 210 GLY B C 1
ATOM 3744 O O . GLY B 1 210 ? -7.625 -6.164 -1.372 1 94.19 210 GLY B O 1
ATOM 3745 N N . GLU B 1 211 ? -9.859 -6.336 -1.689 1 93.25 211 GLU B N 1
ATOM 3746 C CA . GLU B 1 211 ? -10.164 -5.406 -0.606 1 93.25 211 GLU B CA 1
ATOM 3747 C C . GLU B 1 211 ? -9.672 -5.938 0.735 1 93.25 211 GLU B C 1
ATOM 3749 O O . GLU B 1 211 ? -9.164 -5.18 1.562 1 93.25 211 GLU B O 1
ATOM 3754 N N . ALA B 1 212 ? -9.789 -7.23 0.926 1 94.56 212 ALA B N 1
ATOM 3755 C CA . ALA B 1 212 ? -9.297 -7.852 2.154 1 94.56 212 ALA B CA 1
ATOM 3756 C C . ALA B 1 212 ? -7.77 -7.824 2.209 1 94.56 212 ALA B C 1
ATOM 3758 O O . ALA B 1 212 ? -7.188 -7.582 3.268 1 94.56 212 ALA B O 1
ATOM 3759 N N . ILE B 1 213 ? -7.168 -8.07 1.113 1 96.81 213 ILE B N 1
ATOM 3760 C CA . ILE B 1 213 ? -5.715 -8.094 1.012 1 96.81 213 ILE B CA 1
ATOM 3761 C C . ILE B 1 213 ? -5.152 -6.703 1.294 1 96.81 213 ILE B C 1
ATOM 3763 O O . ILE B 1 213 ? -4.152 -6.562 2.004 1 96.81 213 ILE B O 1
ATOM 3767 N N . ILE B 1 214 ? -5.801 -5.664 0.788 1 96.44 214 ILE B N 1
ATOM 3768 C CA . ILE B 1 214 ? -5.383 -4.277 0.966 1 96.44 214 ILE B CA 1
ATOM 3769 C C . ILE B 1 214 ? -5.512 -3.883 2.436 1 96.44 214 ILE B C 1
ATOM 3771 O O . ILE B 1 214 ? -4.555 -3.389 3.039 1 96.44 214 ILE B O 1
ATOM 3775 N N . ARG B 1 215 ? -6.598 -4.176 3.053 1 94.06 215 ARG B N 1
ATOM 3776 C CA . ARG B 1 215 ? -6.898 -3.717 4.406 1 94.06 215 ARG B CA 1
ATOM 3777 C C . ARG B 1 215 ? -5.895 -4.281 5.406 1 94.06 215 ARG B C 1
ATOM 3779 O O . ARG B 1 215 ? -5.539 -3.611 6.379 1 94.06 215 ARG B O 1
ATOM 3786 N N . VAL B 1 216 ? -5.406 -5.457 5.094 1 94.69 216 VAL B N 1
ATOM 3787 C CA . VAL B 1 216 ? -4.531 -6.141 6.039 1 94.69 216 VAL B CA 1
ATOM 3788 C C . VAL B 1 216 ? -3.072 -5.922 5.641 1 94.69 216 VAL B C 1
ATOM 3790 O O . VAL B 1 216 ? -2.158 -6.289 6.383 1 94.69 216 VAL B O 1
ATOM 3793 N N . THR B 1 217 ? -2.826 -5.305 4.488 1 97 217 THR B N 1
ATOM 3794 C CA . THR B 1 217 ? -1.477 -5.246 3.941 1 97 217 THR B CA 1
ATOM 3795 C C . THR B 1 217 ? -0.815 -6.621 3.986 1 97 217 THR B C 1
ATOM 3797 O O . THR B 1 217 ? 0.295 -6.766 4.504 1 97 217 THR B O 1
ATOM 3800 N N . VAL B 1 218 ? -1.408 -7.59 3.365 1 98.19 218 VAL B N 1
ATOM 3801 C CA . VAL B 1 218 ? -1.145 -9.016 3.555 1 98.19 218 VAL B CA 1
ATOM 3802 C C . VAL B 1 218 ? 0.328 -9.305 3.275 1 98.19 218 VAL B C 1
ATOM 3804 O O . VAL B 1 218 ? 1.014 -9.914 4.102 1 98.19 218 VAL B O 1
ATOM 3807 N N . ALA B 1 219 ? 0.826 -8.883 2.178 1 98.56 219 ALA B N 1
ATOM 3808 C CA . ALA B 1 219 ? 2.184 -9.242 1.777 1 98.56 219 ALA B CA 1
ATOM 3809 C C . ALA B 1 219 ? 3.215 -8.648 2.73 1 98.56 219 ALA B C 1
ATOM 3811 O O . ALA B 1 219 ? 4.141 -9.336 3.162 1 98.56 219 ALA B O 1
ATOM 3812 N N . ARG B 1 220 ? 3.043 -7.387 3.07 1 97.94 220 ARG B N 1
ATOM 3813 C CA . ARG B 1 220 ? 3.959 -6.727 3.994 1 97.94 220 ARG B CA 1
ATOM 3814 C C . ARG B 1 220 ? 3.863 -7.34 5.387 1 97.94 220 ARG B C 1
ATOM 3816 O O . ARG B 1 220 ? 4.863 -7.418 6.105 1 97.94 220 ARG B O 1
ATOM 3823 N N . ASP B 1 221 ? 2.701 -7.73 5.762 1 97.94 221 ASP B N 1
ATOM 3824 C CA . ASP B 1 221 ? 2.496 -8.32 7.082 1 97.94 221 ASP B CA 1
ATOM 3825 C C . ASP B 1 221 ? 3.301 -9.609 7.238 1 97.94 221 ASP B C 1
ATOM 3827 O O . ASP B 1 221 ? 3.875 -9.859 8.297 1 97.94 221 ASP B O 1
ATOM 3831 N N . VAL B 1 222 ? 3.338 -10.43 6.223 1 98.56 222 VAL B N 1
ATOM 3832 C CA . VAL B 1 222 ? 4.148 -11.641 6.262 1 98.56 222 VAL B CA 1
ATOM 3833 C C . VAL B 1 222 ? 5.605 -11.273 6.543 1 98.56 222 VAL B C 1
ATOM 3835 O O . VAL B 1 222 ? 6.23 -11.844 7.441 1 98.56 222 VAL B O 1
ATOM 3838 N N . ALA B 1 223 ? 6.102 -10.32 5.828 1 98 223 ALA B N 1
ATOM 3839 C CA . ALA B 1 223 ? 7.488 -9.891 5.98 1 98 223 ALA B CA 1
ATOM 3840 C C . ALA B 1 223 ? 7.738 -9.312 7.367 1 98 223 ALA B C 1
ATOM 3842 O O . ALA B 1 223 ? 8.781 -9.57 7.98 1 98 223 ALA B O 1
ATOM 3843 N N . ALA B 1 224 ? 6.793 -8.539 7.84 1 97.5 224 ALA B N 1
ATOM 3844 C CA . ALA B 1 224 ? 6.941 -7.898 9.141 1 97.5 224 ALA B CA 1
ATOM 3845 C C . ALA B 1 224 ? 6.984 -8.93 10.266 1 97.5 224 ALA B C 1
ATOM 3847 O O . ALA B 1 224 ? 7.777 -8.812 11.203 1 97.5 224 ALA B O 1
ATOM 3848 N N . ILE B 1 225 ? 6.145 -9.906 10.156 1 97.56 225 ILE B N 1
ATOM 3849 C CA . ILE B 1 225 ? 6.086 -10.953 11.164 1 97.56 225 ILE B CA 1
ATOM 3850 C C . ILE B 1 225 ? 7.395 -11.742 11.172 1 97.56 225 ILE B C 1
ATOM 3852 O O . ILE B 1 225 ? 7.934 -12.055 12.234 1 97.56 225 ILE B O 1
ATOM 3856 N N . MET B 1 226 ? 7.918 -12 10.047 1 97.69 226 MET B N 1
ATOM 3857 C CA . MET B 1 226 ? 9.219 -12.664 9.984 1 97.69 226 MET B CA 1
ATOM 3858 C C . MET B 1 226 ? 10.305 -11.789 10.594 1 97.69 226 MET B C 1
ATOM 3860 O O . MET B 1 226 ? 11.117 -12.258 11.391 1 97.69 226 MET B O 1
ATOM 3864 N N . GLU B 1 227 ? 10.312 -10.547 10.25 1 96.25 227 GLU B N 1
ATOM 3865 C CA . GLU B 1 227 ? 11.367 -9.617 10.641 1 96.25 227 GLU B CA 1
ATOM 3866 C C . GLU B 1 227 ? 11.328 -9.328 12.141 1 96.25 227 GLU B C 1
ATOM 3868 O O . GLU B 1 227 ? 12.359 -9.352 12.812 1 96.25 227 GLU B O 1
ATOM 3873 N N . PHE B 1 228 ? 10.141 -9.125 12.633 1 96.06 228 PHE B N 1
ATOM 3874 C CA . PHE B 1 228 ? 10.055 -8.555 13.969 1 96.06 228 PHE B CA 1
ATOM 3875 C C . PHE B 1 228 ? 9.703 -9.633 14.992 1 96.06 228 PHE B C 1
ATOM 3877 O O . PHE B 1 228 ? 10.078 -9.531 16.156 1 96.06 228 PHE B O 1
ATOM 3884 N N . LYS B 1 229 ? 9.023 -10.68 14.547 1 95.19 229 LYS B N 1
ATOM 3885 C CA . LYS B 1 229 ? 8.664 -11.742 15.477 1 95.19 229 LYS B CA 1
ATOM 3886 C C . LYS B 1 229 ? 9.602 -12.938 15.336 1 95.19 229 LYS B C 1
ATOM 3888 O O . LYS B 1 229 ? 9.633 -13.82 16.203 1 95.19 229 LYS B O 1
ATOM 3893 N N . GLY B 1 230 ? 10.258 -13.055 14.258 1 94.81 230 GLY B N 1
ATOM 3894 C CA . GLY B 1 230 ? 11.219 -14.133 14.062 1 94.81 230 GLY B CA 1
ATOM 3895 C C . GLY B 1 230 ? 10.562 -15.453 13.695 1 94.81 230 GLY B C 1
ATOM 3896 O O . GLY B 1 230 ? 11.156 -16.516 13.898 1 94.81 230 GLY B O 1
ATOM 3897 N N . LEU B 1 231 ? 9.375 -15.375 13.234 1 96.5 231 LEU B N 1
ATOM 3898 C CA . LEU B 1 231 ? 8.695 -16.609 12.82 1 96.5 231 LEU B CA 1
ATOM 3899 C C . LEU B 1 231 ? 9.25 -17.109 11.484 1 96.5 231 LEU B C 1
ATOM 3901 O O . LEU B 1 231 ? 9.805 -16.328 10.703 1 96.5 231 LEU B O 1
ATOM 3905 N N . SER B 1 232 ? 9.078 -18.422 11.258 1 97.69 232 SER B N 1
ATOM 3906 C CA . SER B 1 232 ? 9.438 -18.984 9.969 1 97.69 232 SER B CA 1
ATOM 3907 C C . SER B 1 232 ? 8.516 -18.484 8.859 1 97.69 232 SER B C 1
ATOM 3909 O O . SER B 1 232 ? 7.453 -17.938 9.141 1 97.69 232 SER B O 1
ATOM 3911 N N . LEU B 1 233 ? 8.945 -18.734 7.664 1 98.31 233 LEU B N 1
ATOM 3912 C CA . LEU B 1 233 ? 8.164 -18.312 6.504 1 98.31 233 LEU B CA 1
ATOM 3913 C C . LEU B 1 233 ? 6.766 -18.906 6.547 1 98.31 233 LEU B C 1
ATOM 3915 O O . LEU B 1 233 ? 5.777 -18.203 6.355 1 98.31 233 LEU B O 1
ATOM 3919 N N . LYS B 1 234 ? 6.695 -20.188 6.762 1 98.31 234 LYS B N 1
ATOM 3920 C CA . LYS B 1 234 ? 5.41 -20.891 6.766 1 98.31 234 LYS B CA 1
ATOM 3921 C C . LYS B 1 234 ? 4.527 -20.406 7.906 1 98.31 234 LYS B C 1
ATOM 3923 O O . LYS B 1 234 ? 3.322 -20.203 7.727 1 98.31 234 LYS B O 1
ATOM 3928 N N . GLU B 1 235 ? 5.105 -20.25 9.078 1 98.5 235 GLU B N 1
ATOM 3929 C CA . GLU B 1 235 ? 4.344 -19.781 10.234 1 98.5 235 GLU B CA 1
ATOM 3930 C C . GLU B 1 235 ? 3.801 -18.375 9.992 1 98.5 235 GLU B C 1
ATOM 3932 O O . GLU B 1 235 ? 2.648 -18.094 10.328 1 98.5 235 GLU B O 1
ATOM 3937 N N . ALA B 1 236 ? 4.648 -17.5 9.469 1 98.5 236 ALA B N 1
ATOM 3938 C CA . ALA B 1 236 ? 4.234 -16.125 9.188 1 98.5 236 ALA B CA 1
ATOM 3939 C C . ALA B 1 236 ? 3.115 -16.094 8.148 1 98.5 236 ALA B C 1
ATOM 3941 O O . ALA B 1 236 ? 2.105 -15.414 8.336 1 98.5 236 ALA B O 1
ATOM 3942 N N . ALA B 1 237 ? 3.268 -16.844 7.086 1 98.75 237 ALA B N 1
ATOM 3943 C CA . ALA B 1 237 ? 2.27 -16.906 6.02 1 98.75 237 ALA B CA 1
ATOM 3944 C C . ALA B 1 237 ? 0.94 -17.438 6.543 1 98.75 237 ALA B C 1
ATOM 3946 O O . ALA B 1 237 ? -0.117 -16.859 6.273 1 98.75 237 ALA B O 1
ATOM 3947 N N . ASP B 1 238 ? 1.011 -18.516 7.324 1 98.69 238 ASP B N 1
ATOM 3948 C CA . ASP B 1 238 ? -0.198 -19.125 7.863 1 98.69 238 ASP B CA 1
ATOM 3949 C C . ASP B 1 238 ? -0.894 -18.188 8.852 1 98.69 238 ASP B C 1
ATOM 3951 O O . ASP B 1 238 ? -2.123 -18.125 8.891 1 98.69 238 ASP B O 1
ATOM 3955 N N . PHE B 1 239 ? -0.111 -17.578 9.609 1 98.38 239 PHE B N 1
ATOM 3956 C CA . PHE B 1 239 ? -0.686 -16.641 10.57 1 98.38 239 PHE B CA 1
ATOM 3957 C C . PHE B 1 239 ? -1.49 -15.562 9.867 1 98.38 239 PHE B C 1
ATOM 3959 O O . PHE B 1 239 ? -2.627 -15.273 10.25 1 98.38 239 PHE B O 1
ATOM 3966 N N . VAL B 1 240 ? -0.903 -14.961 8.812 1 98.38 240 VAL B N 1
ATOM 3967 C CA . VAL B 1 240 ? -1.571 -13.883 8.094 1 98.38 240 VAL B CA 1
ATOM 3968 C C . VAL B 1 240 ? -2.812 -14.422 7.391 1 98.38 240 VAL B C 1
ATOM 3970 O O . VAL B 1 240 ? -3.896 -13.844 7.5 1 98.38 240 VAL B O 1
ATOM 3973 N N . VAL B 1 241 ? -2.752 -15.531 6.734 1 98.56 241 VAL B N 1
ATOM 3974 C CA . VAL B 1 241 ? -3.811 -16.078 5.887 1 98.56 241 VAL B CA 1
ATOM 3975 C C . VAL B 1 241 ? -4.965 -16.578 6.758 1 98.56 241 VAL B C 1
ATOM 3977 O O . VAL B 1 241 ? -6.133 -16.328 6.441 1 98.56 241 VAL B O 1
ATOM 3980 N N . HIS B 1 242 ? -4.656 -17.156 7.895 1 98.25 242 HIS B N 1
ATOM 3981 C CA . HIS B 1 242 ? -5.703 -17.859 8.625 1 98.25 242 HIS B CA 1
ATOM 3982 C C . HIS B 1 242 ? -6.176 -17.047 9.828 1 98.25 242 HIS B C 1
ATOM 3984 O O . HIS B 1 242 ? -7.312 -17.203 10.281 1 98.25 242 HIS B O 1
ATOM 3990 N N . GLU B 1 243 ? -5.379 -16.188 10.328 1 97.38 243 GLU B N 1
ATOM 3991 C CA . GLU B 1 243 ? -5.746 -15.5 11.562 1 97.38 243 GLU B CA 1
ATOM 3992 C C . GLU B 1 243 ? -6.047 -14.023 11.305 1 97.38 243 GLU B C 1
ATOM 3994 O O . GLU B 1 243 ? -6.77 -13.391 12.078 1 97.38 243 GLU B O 1
ATOM 3999 N N . ARG B 1 244 ? -5.535 -13.539 10.195 1 96.44 244 ARG B N 1
ATOM 4000 C CA . ARG B 1 244 ? -5.645 -12.094 10.047 1 96.44 244 ARG B CA 1
ATOM 4001 C C . ARG B 1 244 ? -6.57 -11.727 8.891 1 96.44 244 ARG B C 1
ATOM 4003 O O . ARG B 1 244 ? -6.863 -10.555 8.672 1 96.44 244 ARG B O 1
ATOM 4010 N N . THR B 1 245 ? -6.926 -12.672 8.109 1 96.88 245 THR B N 1
ATOM 4011 C CA . THR B 1 245 ? -7.801 -12.391 6.977 1 96.88 245 THR B CA 1
ATOM 4012 C C . THR B 1 245 ? -9.094 -13.195 7.082 1 96.88 245 THR B C 1
ATOM 4014 O O . THR B 1 245 ? -9.125 -14.25 7.719 1 96.88 245 THR B O 1
ATOM 4017 N N . PRO B 1 246 ? -10.195 -12.703 6.465 1 95.88 246 PRO B N 1
ATOM 4018 C CA . PRO B 1 246 ? -11.438 -13.469 6.492 1 95.88 246 PRO B CA 1
ATOM 4019 C C . PRO B 1 246 ? -11.312 -14.82 5.797 1 95.88 246 PRO B C 1
ATOM 4021 O O . PRO B 1 246 ? -10.547 -14.961 4.84 1 95.88 246 PRO B O 1
ATOM 4024 N N . LYS B 1 247 ? -12.141 -15.75 6.309 1 96.38 247 LYS B N 1
ATOM 4025 C CA . LYS B 1 247 ? -12.18 -17.047 5.652 1 96.38 247 LYS B CA 1
ATOM 4026 C C . LYS B 1 247 ? -12.562 -16.922 4.18 1 96.38 247 LYS B C 1
ATOM 4028 O O . LYS B 1 247 ? -13.445 -16.125 3.83 1 96.38 247 LYS B O 1
ATOM 4033 N N . GLY B 1 248 ? -11.758 -17.594 3.344 1 95.69 248 GLY B N 1
ATOM 4034 C CA . GLY B 1 248 ? -12.078 -17.656 1.925 1 95.69 248 GLY B CA 1
ATOM 4035 C C . GLY B 1 248 ? -11.57 -16.453 1.155 1 95.69 248 GLY B C 1
ATOM 4036 O O . GLY B 1 248 ? -11.875 -16.281 -0.028 1 95.69 248 GLY B O 1
ATOM 4037 N N . ALA B 1 249 ? -10.648 -15.633 1.743 1 95.5 249 ALA B N 1
ATOM 4038 C CA . ALA B 1 249 ? -10.391 -14.336 1.123 1 95.5 249 ALA B CA 1
ATOM 4039 C C . ALA B 1 249 ? -9 -14.297 0.504 1 95.5 249 ALA B C 1
ATOM 4041 O O . ALA B 1 249 ? -8.766 -13.57 -0.467 1 95.5 249 ALA B O 1
ATOM 4042 N N . VAL B 1 250 ? -8.047 -15.078 1.089 1 97.38 250 VAL B N 1
ATOM 4043 C CA . VAL B 1 250 ? -6.672 -14.766 0.718 1 97.38 250 VAL B CA 1
ATOM 4044 C C . VAL B 1 250 ? -5.883 -16.062 0.504 1 97.38 250 VAL B C 1
ATOM 4046 O O . VAL B 1 250 ? -6.035 -17.016 1.264 1 97.38 250 VAL B O 1
ATOM 4049 N N . SER B 1 251 ? -5.125 -16.125 -0.485 1 98.12 251 SER B N 1
ATOM 4050 C CA . SER B 1 251 ? -4.117 -17.125 -0.817 1 98.12 251 SER B CA 1
ATOM 4051 C C . SER B 1 251 ? -2.812 -16.469 -1.261 1 98.12 251 SER B C 1
ATOM 4053 O O . SER B 1 251 ? -2.818 -15.375 -1.812 1 98.12 251 SER B O 1
ATOM 4055 N N . LEU B 1 252 ? -1.674 -17.141 -0.936 1 98.69 252 LEU B N 1
ATOM 4056 C CA . LEU B 1 252 ? -0.426 -16.516 -1.359 1 98.69 252 LEU B CA 1
ATOM 4057 C C . LEU B 1 252 ? 0.675 -17.562 -1.523 1 98.69 252 LEU B C 1
ATOM 4059 O O . LEU B 1 252 ? 0.583 -18.656 -0.972 1 98.69 252 LEU B O 1
ATOM 4063 N N . VAL B 1 253 ? 1.63 -17.266 -2.344 1 98.88 253 VAL B N 1
ATOM 4064 C CA . VAL B 1 253 ? 2.889 -18 -2.445 1 98.88 253 VAL B CA 1
ATOM 4065 C C . VAL B 1 253 ? 4.031 -17.125 -1.922 1 98.88 253 VAL B C 1
ATOM 4067 O O . VAL B 1 253 ? 4.051 -15.914 -2.137 1 98.88 253 VAL B O 1
ATOM 4070 N N . VAL B 1 254 ? 4.961 -17.75 -1.209 1 98.88 254 VAL B N 1
ATOM 4071 C CA . VAL B 1 254 ? 6.027 -17 -0.56 1 98.88 254 VAL B CA 1
ATOM 4072 C C . VAL B 1 254 ? 7.316 -17.812 -0.567 1 98.88 254 VAL B C 1
ATOM 4074 O O . VAL B 1 254 ? 7.285 -19.047 -0.465 1 98.88 254 VAL B O 1
ATOM 4077 N N . VAL B 1 255 ? 8.453 -17.141 -0.727 1 98.81 255 VAL B N 1
ATOM 4078 C CA . VAL B 1 255 ? 9.781 -17.703 -0.554 1 98.81 255 VAL B CA 1
ATOM 4079 C C . VAL B 1 255 ? 10.602 -16.828 0.38 1 98.81 255 VAL B C 1
ATOM 4081 O O . VAL B 1 255 ? 10.305 -15.641 0.543 1 98.81 255 VAL B O 1
ATOM 4084 N N . SER B 1 256 ? 11.617 -17.375 1.012 1 98.12 256 SER B N 1
ATOM 4085 C CA . SER B 1 256 ? 12.445 -16.594 1.922 1 98.12 256 SER B CA 1
ATOM 4086 C C . SER B 1 256 ? 13.906 -16.609 1.476 1 98.12 256 SER B C 1
ATOM 4088 O O . SER B 1 256 ? 14.312 -17.453 0.671 1 98.12 256 SER B O 1
ATOM 4090 N N . ALA B 1 257 ? 14.609 -15.695 2.078 1 96.88 257 ALA B N 1
ATOM 4091 C CA . ALA B 1 257 ? 16.047 -15.586 1.795 1 96.88 257 ALA B CA 1
ATOM 4092 C C . ALA B 1 257 ? 16.797 -16.812 2.311 1 96.88 257 ALA B C 1
ATOM 4094 O O . ALA B 1 257 ? 17.875 -17.125 1.812 1 96.88 257 ALA B O 1
ATOM 4095 N N . SER B 1 258 ? 16.203 -17.484 3.242 1 92.56 258 SER B N 1
ATOM 4096 C CA . SER B 1 258 ? 16.859 -18.656 3.832 1 92.56 258 SER B CA 1
ATOM 4097 C C . SER B 1 258 ? 16.547 -19.922 3.035 1 92.56 258 SER B C 1
ATOM 4099 O O . SER B 1 258 ? 16.984 -21.016 3.402 1 92.56 258 SER B O 1
ATOM 4101 N N . GLY B 1 259 ? 15.727 -19.812 1.994 1 92.12 259 GLY B N 1
ATOM 4102 C CA . GLY B 1 259 ? 15.484 -20.938 1.114 1 92.12 259 GLY B CA 1
ATOM 4103 C C . GLY B 1 259 ? 14.242 -21.734 1.474 1 92.12 259 GLY B C 1
ATOM 4104 O O . GLY B 1 259 ? 14.203 -22.953 1.317 1 92.12 259 GLY B O 1
ATOM 4105 N N . GLU B 1 260 ? 13.32 -21.094 2.049 1 95.12 260 GLU B N 1
ATOM 4106 C CA . GLU B 1 260 ? 12.031 -21.703 2.334 1 95.12 260 GLU B CA 1
ATOM 4107 C C . GLU B 1 260 ? 10.992 -21.312 1.288 1 95.12 260 GLU B C 1
ATOM 4109 O O . GLU B 1 260 ? 11.102 -20.266 0.662 1 95.12 260 GLU B O 1
ATOM 4114 N N . VAL B 1 261 ? 9.992 -22.25 1.122 1 97.94 261 VAL B N 1
ATOM 4115 C CA . VAL B 1 261 ? 8.852 -21.969 0.255 1 97.94 261 VAL B CA 1
ATOM 4116 C C . VAL B 1 261 ? 7.555 -22.375 0.96 1 97.94 261 VAL B C 1
ATOM 4118 O O . VAL B 1 261 ? 7.531 -23.344 1.714 1 97.94 261 VAL B O 1
ATOM 4121 N N . ALA B 1 262 ? 6.559 -21.594 0.816 1 98.06 262 ALA B N 1
ATOM 4122 C CA . ALA B 1 262 ? 5.238 -21.922 1.343 1 98.06 262 ALA B CA 1
ATOM 4123 C C . ALA B 1 262 ? 4.137 -21.438 0.412 1 98.06 262 ALA B C 1
ATOM 4125 O O . ALA B 1 262 ? 4.312 -20.438 -0.295 1 98.06 262 ALA B O 1
ATOM 4126 N N . MET B 1 263 ? 3.072 -22.141 0.359 1 98.44 263 MET B N 1
ATOM 4127 C CA . MET B 1 263 ? 1.844 -21.781 -0.347 1 98.44 263 MET B CA 1
ATOM 4128 C C . MET B 1 263 ? 0.635 -21.891 0.578 1 98.44 263 MET B C 1
ATOM 4130 O O . MET B 1 263 ? 0.111 -22.984 0.793 1 98.44 263 MET B O 1
ATOM 4134 N N . SER B 1 264 ? 0.216 -20.781 1.145 1 98.38 264 SER B N 1
ATOM 4135 C CA . SER B 1 264 ? -0.833 -20.75 2.158 1 98.38 264 SER B CA 1
ATOM 4136 C C . SER B 1 264 ? -2.125 -20.172 1.594 1 98.38 264 SER B C 1
ATOM 4138 O O . SER B 1 264 ? -2.098 -19.203 0.835 1 98.38 264 SER B O 1
ATOM 4140 N N . TYR B 1 265 ? -3.281 -20.797 1.91 1 98 265 TYR B N 1
ATOM 4141 C CA . TYR B 1 265 ? -4.547 -20.266 1.413 1 98 265 TYR B CA 1
ATOM 4142 C C . TYR B 1 265 ? -5.691 -20.625 2.354 1 98 265 TYR B C 1
ATOM 4144 O O . TYR B 1 265 ? -5.676 -21.672 2.996 1 98 265 TYR B O 1
ATOM 4152 N N . ASN B 1 266 ? -6.637 -19.734 2.484 1 97.69 266 ASN B N 1
ATOM 4153 C CA . ASN B 1 266 ? -7.871 -20.016 3.209 1 97.69 266 ASN B CA 1
ATOM 4154 C C . ASN B 1 266 ? -9.086 -19.969 2.285 1 97.69 266 ASN B C 1
ATOM 4156 O O . ASN B 1 266 ? -10.219 -19.875 2.752 1 97.69 266 ASN B O 1
ATOM 4160 N N . THR B 1 267 ? -8.859 -19.938 0.99 1 95.69 267 THR B N 1
ATOM 4161 C CA . THR B 1 267 ? -9.883 -20.141 -0.031 1 95.69 267 THR B CA 1
ATOM 4162 C C . THR B 1 267 ? -10.156 -21.625 -0.236 1 95.69 267 THR B C 1
ATOM 4164 O O . THR B 1 267 ? -9.469 -22.469 0.345 1 95.69 267 THR B O 1
ATOM 4167 N N . THR B 1 268 ? -11.188 -21.953 -1.065 1 95.25 268 THR B N 1
ATOM 4168 C CA . THR B 1 268 ? -11.477 -23.359 -1.344 1 95.25 268 THR B CA 1
ATOM 4169 C C . THR B 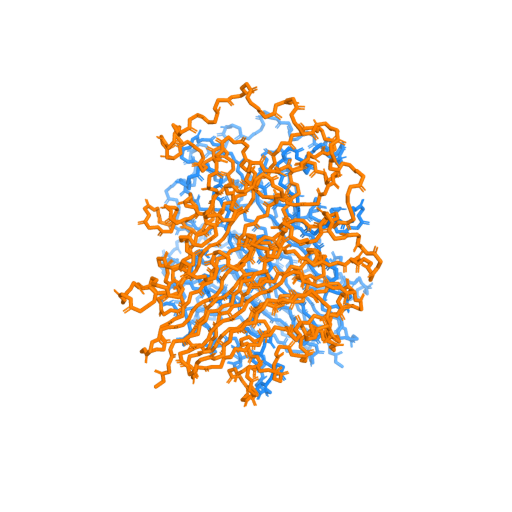1 268 ? -10.312 -24.016 -2.068 1 95.25 268 THR B C 1
ATOM 4171 O O . THR B 1 268 ? -9.977 -25.172 -1.797 1 95.25 268 THR B O 1
ATOM 4174 N N . GLY B 1 269 ? -9.758 -23.297 -2.994 1 94.56 269 GLY B N 1
ATOM 4175 C CA . GLY B 1 269 ? -8.602 -23.766 -3.729 1 94.56 269 GLY B CA 1
ATOM 4176 C C . GLY B 1 269 ? -7.738 -22.641 -4.27 1 94.56 269 GLY B C 1
ATOM 4177 O O . GLY B 1 269 ? -8.164 -21.484 -4.293 1 94.56 269 GLY B O 1
ATOM 4178 N N . MET B 1 270 ? -6.566 -22.969 -4.664 1 95.81 270 MET B N 1
ATOM 4179 C CA . MET B 1 270 ? -5.605 -22.094 -5.332 1 95.81 270 MET B CA 1
ATOM 4180 C C . MET B 1 270 ? -4.809 -22.875 -6.379 1 95.81 270 MET B C 1
ATOM 4182 O O . MET B 1 270 ? -4.219 -23.906 -6.078 1 95.81 270 MET B O 1
ATOM 4186 N N . PHE B 1 271 ? -4.875 -22.406 -7.617 1 95.12 271 PHE B N 1
ATOM 4187 C CA . PHE B 1 271 ? -3.924 -22.922 -8.594 1 95.12 271 PHE B CA 1
ATOM 4188 C C . PHE B 1 271 ? -2.506 -22.469 -8.258 1 95.12 271 PHE B C 1
ATOM 4190 O O . PHE B 1 271 ? -2.203 -21.281 -8.305 1 95.12 271 PHE B O 1
ATOM 4197 N N . ARG B 1 272 ? -1.604 -23.469 -8 1 97.5 272 ARG B N 1
ATOM 4198 C CA . ARG B 1 272 ? -0.287 -23.094 -7.492 1 97.5 272 ARG B CA 1
ATOM 4199 C C . ARG B 1 272 ? 0.762 -24.125 -7.891 1 97.5 272 ARG B C 1
ATOM 4201 O O . ARG B 1 272 ? 0.428 -25.281 -8.188 1 97.5 272 ARG B O 1
ATOM 4208 N N . ALA B 1 273 ? 1.977 -23.688 -7.906 1 98.31 273 ALA B N 1
ATOM 4209 C CA . ALA B 1 273 ? 3.107 -24.562 -8.195 1 98.31 273 ALA B CA 1
ATOM 4210 C C . ALA B 1 273 ? 4.383 -24.062 -7.531 1 98.31 273 ALA B C 1
ATOM 4212 O O . ALA B 1 273 ? 4.543 -22.844 -7.332 1 98.31 273 ALA B O 1
ATOM 4213 N N . CYS B 1 274 ? 5.273 -24.938 -7.137 1 98.62 274 CYS B N 1
ATOM 4214 C CA . CYS B 1 274 ? 6.559 -24.531 -6.586 1 98.62 274 CYS B CA 1
ATOM 4215 C C . CYS B 1 274 ? 7.629 -25.594 -6.844 1 98.62 274 CYS B C 1
ATOM 4217 O O . CYS B 1 274 ? 7.309 -26.734 -7.137 1 98.62 274 CYS B O 1
ATOM 4219 N N . ALA B 1 275 ? 8.812 -25.156 -6.871 1 98.44 275 ALA B N 1
ATOM 4220 C CA . ALA B 1 275 ? 9.984 -26.016 -7 1 98.44 275 ALA B CA 1
ATOM 4221 C C . ALA B 1 275 ? 11.141 -25.5 -6.156 1 98.44 275 ALA B C 1
ATOM 4223 O O . ALA B 1 275 ? 11.266 -24.297 -5.941 1 98.44 275 ALA B O 1
ATOM 4224 N N . THR B 1 276 ? 11.938 -26.406 -5.684 1 97.5 276 THR B N 1
ATOM 4225 C CA . THR B 1 276 ? 13.117 -26.047 -4.898 1 97.5 276 THR B CA 1
ATOM 4226 C C . THR B 1 276 ? 14.359 -26.75 -5.449 1 97.5 276 THR B C 1
ATOM 4228 O O . THR B 1 276 ? 14.25 -27.734 -6.18 1 97.5 276 THR B O 1
ATOM 4231 N N . GLU B 1 277 ? 15.422 -26.25 -5.055 1 95.81 277 GLU B N 1
ATOM 4232 C CA . GLU B 1 277 ? 16.688 -26.797 -5.547 1 95.81 277 GLU B CA 1
ATOM 4233 C C . GLU B 1 277 ? 16.875 -28.234 -5.078 1 95.81 277 GLU B C 1
ATOM 4235 O O . GLU B 1 277 ? 17.516 -29.031 -5.766 1 95.81 277 GLU B O 1
ATOM 4240 N N . ASP B 1 278 ? 16.328 -28.578 -3.955 1 93.81 278 ASP B N 1
ATOM 4241 C CA . ASP B 1 278 ? 16.531 -29.922 -3.396 1 93.81 278 ASP B CA 1
ATOM 4242 C C . ASP B 1 278 ? 15.609 -30.938 -4.047 1 93.81 278 ASP B C 1
ATOM 4244 O O . ASP B 1 278 ? 15.57 -32.094 -3.641 1 93.81 278 ASP B O 1
ATOM 4248 N N . GLY B 1 279 ? 14.82 -30.5 -4.969 1 92.38 279 GLY B N 1
ATOM 4249 C CA . GLY B 1 279 ? 14.109 -31.469 -5.793 1 92.38 279 GLY B CA 1
ATOM 4250 C C . GLY B 1 279 ? 12.609 -31.469 -5.562 1 92.38 279 GLY B C 1
ATOM 4251 O O . GLY B 1 279 ? 11.867 -32.156 -6.246 1 92.38 279 GLY B O 1
ATOM 4252 N N . TYR B 1 280 ? 12.219 -30.672 -4.59 1 94.75 280 TYR B N 1
ATOM 4253 C CA . TYR B 1 280 ? 10.781 -30.562 -4.395 1 94.75 280 TYR B CA 1
ATOM 4254 C C . TYR B 1 280 ? 10.109 -29.922 -5.602 1 94.75 280 TYR B C 1
ATOM 4256 O O . TYR B 1 280 ? 10.617 -28.938 -6.148 1 94.75 280 TYR B O 1
ATOM 4264 N N . PHE B 1 281 ? 9.047 -30.516 -6.176 1 96.88 281 PHE B N 1
ATOM 4265 C CA . PHE B 1 281 ? 8.273 -30.062 -7.328 1 96.88 281 PHE B CA 1
ATOM 4266 C C . PHE B 1 281 ? 6.797 -30.406 -7.152 1 96.88 281 PHE B C 1
ATOM 4268 O O . PHE B 1 281 ? 6.426 -31.578 -7.047 1 96.88 281 PHE B O 1
ATOM 4275 N N . GLU B 1 282 ? 5.949 -29.328 -7.117 1 96.94 282 GLU B N 1
ATOM 4276 C CA . GLU B 1 282 ? 4.531 -29.531 -6.832 1 96.94 282 GLU B CA 1
ATOM 4277 C C . GLU B 1 282 ? 3.656 -28.625 -7.695 1 96.94 282 GLU B C 1
ATOM 4279 O O . GLU B 1 282 ? 3.986 -27.453 -7.914 1 96.94 282 GLU B O 1
ATOM 4284 N N . VAL B 1 283 ? 2.613 -29.188 -8.289 1 97.44 283 VAL B N 1
ATOM 4285 C CA . VAL B 1 283 ? 1.483 -28.469 -8.883 1 97.44 283 VAL B CA 1
ATOM 4286 C C . VAL B 1 283 ? 0.183 -28.938 -8.234 1 97.44 283 VAL B C 1
ATOM 4288 O O . VAL B 1 283 ? -0.082 -30.141 -8.164 1 97.44 283 VAL B O 1
ATOM 4291 N N . ALA B 1 284 ? -0.605 -27.984 -7.707 1 96.44 284 ALA B N 1
ATOM 4292 C CA . ALA B 1 284 ? -1.791 -28.406 -6.965 1 96.44 284 ALA B CA 1
ATOM 4293 C C . ALA B 1 284 ? -2.879 -27.344 -7.016 1 96.44 284 ALA B C 1
ATOM 4295 O O . ALA B 1 284 ? -2.617 -26.203 -7.398 1 96.44 284 ALA B O 1
ATOM 4296 N N . ILE B 1 285 ? -4.059 -27.766 -6.672 1 95.44 285 ILE B N 1
ATOM 4297 C CA . ILE B 1 285 ? -5.195 -26.859 -6.543 1 95.44 285 ILE B CA 1
ATOM 4298 C C . ILE B 1 285 ? -5.758 -26.922 -5.125 1 95.44 285 ILE B C 1
ATOM 4300 O O . ILE B 1 285 ? -5.973 -25.891 -4.48 1 95.44 285 ILE B O 1
ATOM 4304 N N . TRP B 1 286 ? -6.082 -28.125 -4.664 1 95.19 286 TRP B N 1
ATOM 4305 C CA . TRP B 1 286 ? -6.691 -28.344 -3.357 1 95.19 286 TRP B CA 1
ATOM 4306 C C . TRP B 1 286 ? -5.719 -29.062 -2.42 1 95.19 286 TRP B C 1
ATOM 4308 O O . TRP B 1 286 ? -4.629 -29.453 -2.834 1 95.19 286 TRP B O 1
ATOM 4318 N N . THR B 1 287 ? -5.816 -28.922 -1.049 1 81.94 287 THR B N 1
ATOM 4319 C CA . THR B 1 287 ? -4.941 -29.531 -0.06 1 81.94 287 THR B CA 1
ATOM 4320 C C . THR B 1 287 ? -4.852 -31.047 -0.29 1 81.94 287 THR B C 1
ATOM 4322 O O . THR B 1 287 ? -3.779 -31.641 -0.143 1 81.94 287 THR B O 1
ATOM 4325 N N . ASN B 1 288 ? -5.883 -31.797 -0.265 1 59.03 288 ASN B N 1
ATOM 4326 C CA . ASN B 1 288 ? -5.789 -33.25 -0.249 1 59.03 288 ASN B CA 1
ATOM 4327 C C . ASN B 1 288 ? -5.207 -33.781 -1.554 1 59.03 288 ASN B C 1
ATOM 4329 O O . ASN B 1 288 ? -5.125 -35 -1.747 1 59.03 288 ASN B O 1
ATOM 4333 N N . THR B 1 289 ? -5.16 -33.062 -2.645 1 43.5 289 THR B N 1
ATOM 4334 C CA . THR B 1 289 ? -4.949 -33.844 -3.857 1 43.5 289 THR B CA 1
ATOM 4335 C C . THR B 1 289 ? -3.459 -34.062 -4.121 1 43.5 289 THR B C 1
ATOM 4337 O O . THR B 1 289 ? -2.787 -33.156 -4.621 1 43.5 289 THR B O 1
ATOM 4340 N N . LYS B 1 290 ? -2.635 -34.469 -3.279 1 38.25 290 LYS B N 1
ATOM 4341 C CA . LYS B 1 290 ? -1.357 -34.938 -3.814 1 38.25 290 LYS B CA 1
ATOM 4342 C C . LYS B 1 290 ? -1.555 -35.75 -5.098 1 38.25 290 LYS B C 1
ATOM 4344 O O . LYS B 1 290 ? -2.312 -36.719 -5.121 1 38.25 290 LYS B O 1
ATOM 4349 N N . VAL B 1 291 ? -1.462 -35.156 -6.238 1 31.86 291 VAL B N 1
ATOM 4350 C CA . VAL B 1 291 ? -1.369 -36 -7.426 1 31.86 291 VAL B CA 1
ATOM 4351 C C . VAL B 1 291 ? -0.273 -37.031 -7.23 1 31.86 291 VAL B C 1
ATOM 4353 O O . VAL B 1 291 ? 0.89 -36.688 -7.004 1 31.86 291 VAL B O 1
ATOM 4356 N N . GLU B 1 292 ? -0.562 -38.219 -6.805 1 30.62 292 GLU B N 1
ATOM 4357 C CA . GLU B 1 292 ? 0.267 -39.375 -7.012 1 30.62 292 GLU B CA 1
ATOM 4358 C C . GLU B 1 292 ? 0.745 -39.469 -8.461 1 30.62 292 GLU B C 1
ATOM 4360 O O . GLU B 1 292 ? 0.007 -39.156 -9.383 1 30.62 292 GLU B O 1
#

Foldseek 3Di:
DAKKKKKFWFFFADDPVPDCVLVVVLLVLQQVLQVVLVVCLVVVNAQQVSFLVSLLSVLQDCSFCHQLVPAAALVGAFKKKKKKAWAEVRFIFIEIGEGFDRRRQVLRVCCRPPHPDRYDYYPGSCVPPVPPPGPPPVPRPPPRPPDPPPDDRQWTKIKMWMAHPQLIIMIMMMHRGGHHHHPPDDFQRRPELQQWYHHSFKTKGKTFARVQSNVQSLNNQLVCCCVPVVDDSAVSNQCSAPPVTDARGMWMWMATSVFDTDTDHRHQWIFMWMAIPVGDTDTDIHDPDPPD/DAKKKKKFWFFFADDPVPDCVLVVVLLVLQQVLQVVLVVCLVVVNAQQVSFLVSLLSVLQDCSFCHQLVPAAALVGAFKKKKKKAWAEVRQIFIEIGEGFDRRRQVLRVCCRPPHPDRYDYYPGSCVVPCPPPGPPVPPRPPPRPPDPVPDDRQWTKIKMWMAHPQLIIMIMMMHRGGHHHHPPDDFQRRPELQQWYHHSFKTKGKTFARVQSNVQSLNNQLVCCCVPVVDDSAVSNQCSAPPVTDARGMWMWMATSVFDTDTDHRHQWIFMWMDIPVGDTDTDIHDPCPPD

Solvent-accessible surface area (backbone atoms only — not comparable to full-atom values): 27602 Å² total; per-residue (Å²): 95,44,33,32,40,32,35,38,65,16,25,24,68,48,58,92,79,61,51,62,88,66,51,48,61,56,50,48,48,46,50,52,45,48,52,52,43,50,53,38,49,75,68,66,47,51,26,54,58,42,18,49,52,41,43,42,57,49,19,66,34,59,91,31,30,18,44,70,23,44,38,38,24,66,79,67,42,51,40,30,27,3,18,33,30,30,7,72,79,44,50,36,8,17,27,32,57,36,68,55,60,56,47,47,45,59,50,5,46,46,38,35,74,74,42,97,47,43,31,28,24,34,71,26,47,56,59,61,48,79,64,66,60,67,54,67,71,76,66,57,67,72,67,59,73,72,64,61,81,78,48,65,61,59,34,23,27,37,24,16,17,23,20,34,52,85,29,44,22,2,14,20,26,33,24,16,50,49,61,54,31,61,53,45,56,55,62,16,42,47,29,63,24,11,16,26,27,33,34,70,60,27,10,20,21,47,30,44,42,37,60,61,31,40,61,56,25,43,26,39,45,30,47,46,36,29,72,54,63,64,42,51,71,56,56,21,41,42,44,47,32,66,72,65,40,60,86,47,30,35,28,35,31,34,28,26,33,79,45,46,75,39,76,41,63,37,29,64,20,36,39,35,31,36,38,37,66,89,64,51,73,49,75,44,45,48,90,84,56,70,82,125,95,42,33,32,38,31,36,37,65,18,24,24,70,48,59,91,76,60,51,62,87,67,51,47,61,57,50,50,48,45,50,51,45,48,51,52,42,51,55,37,50,76,68,66,47,50,27,55,58,39,19,49,52,40,44,42,55,51,19,68,33,58,92,30,30,18,46,70,23,45,37,40,23,68,79,67,44,51,40,29,28,3,17,32,28,30,7,72,78,45,50,34,9,17,26,33,57,35,67,54,59,56,48,48,46,59,51,6,46,46,36,35,73,74,43,97,48,42,30,28,24,35,73,27,46,55,60,67,39,84,63,67,57,70,55,68,72,77,67,59,66,72,67,54,71,74,63,58,80,75,46,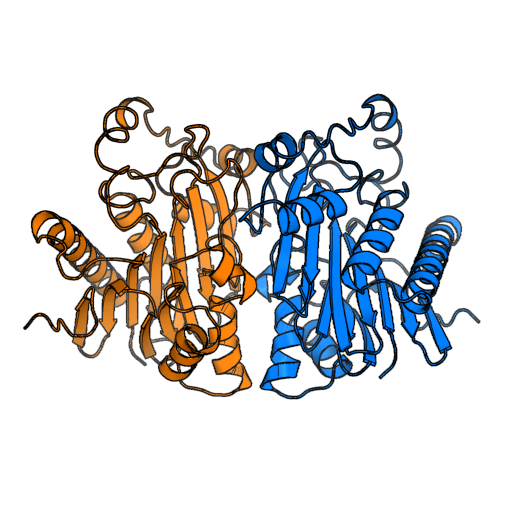66,59,59,33,23,29,36,25,18,16,22,20,34,53,85,28,43,22,2,14,21,25,34,24,16,50,50,61,56,31,60,54,44,57,54,61,15,44,48,29,63,25,11,18,25,26,33,33,68,59,28,11,21,20,47,30,45,41,36,59,60,30,39,62,56,26,44,25,38,45,31,46,46,35,29,71,52,63,64,44,50,71,55,56,22,40,41,45,45,34,67,71,64,40,60,86,48,28,35,29,37,32,35,29,26,33,78,45,45,75,39,75,39,62,38,29,64,19,35,39,37,31,38,40,37,66,88,63,53,71,49,71,42,45,48,87,85,53,69,78,126

pLDDT: mean 86.09, std 18.96, range [29.42, 98.94]

InterPro domains:
  IPR000246 Peptidase T2, asparaginase 2 [PF01112] (143-285)
  IPR000246 Peptidase T2, asparaginase 2 [PTHR10188] (3-289)
  IPR029055 Nucleophile aminohydrolases, N-terminal [SSF56235] (3-286)

Secondary structure (DSSP, 8-state):
---EEEEEEEEE---TT--HHHHHHHHHHHHHHHHHHHHHHHTT--HHHHHHHHHHHHHT-TTSSSGGGPPBPTTS-B-EEEEEEETTT--EEEEEEESS-S-HHHHHHHHHHHSS-SEEEHHHHHHHTT------TTTHHHHTTTSGGG-S--EEEEEEEEE-TT--EEEEEEEEEETTPPTTB--STTSBTTTEEE-SSEEEEEEE-HHHHHHHTHHHHHHHIIIII---HHHHHHIIIIISS-TTSEEEEEEETTS-EEEEE-SSEEEEEEEETTS-EEEESSSS----/---EEEEEEEEE---TT--HHHHHHHHHHHHHHHHHHHHHHHTT--HHHHHHHHHHHHHT-TTSSSGGGPPBPTTS-B-EEEEEEETTT--EEEEEEESS-S-HHHHHHHHHHHSS-SEEEHHHHHHH--------TTTHHHHHHHHSSS-S--EEEEEEEEE-TT--EEEEEEEEEETTPPTTB--STTSBTTTEEE-SSEEEEEEE-HHHHHHHTHHHHHHHIIIII---HHHHHHIIIIISS-TTSEEEEEEETTS-EEEEE-SSEEEEEEEETTS-EEEESSSS----

Sequence (584 aa):
MGWEIALHDGAGDIPYSLPPERHLPREETLRHCLQIGVKALKSNMTPLDVVELIVRELENIPHFNAGRGSVLTNKGTIEMEAYIMDGNTMKCGAVSGLSTVVNAVSLARLVMDHTPHTYLEFDGAEEFIDYTQPIQKDTIKNETETSLANDDSQIGTIGCVAVDSNGNLASATSTDGLVNKMGGQIGDTPVIGAGTYANEFCAVSATGIGEAIIRVTVARDVAAIMEFKGLSLKEAADFVVHERTPKGAVSLVVVSASGEVAMSYNTTGMFRACATEDGYFEVAIWTNTKVEMGWEIALHDGAGDIPYSLPPERHLPREETLRHCLQIGVKALKSNMTPLDVVELIVRELENIPHFNAGRGSVLTNKGTIEMEAYIMDGNTMKCGAVSGLSTVVNAVSLARLVMDHTPHTYLEFDGAEEFIDYTQPIQKDTIKNETETSLANDDSQIGTIGCVAVDSNGNLASATSTDGLVNKMGGQIGDTPVIGAGTYANEFCAVSATGIGEAIIRVTVARDVAAIMEFKGLSLKEAADFVVHERTPKGAVSLVVVSASGEVAMSYNTTGMFRACATEDGYFEVAIWTNTKVE

Organism: Pisum sativum (NCBI:txid3888)